Protein 2I5E (pdb70)

Organism: Methanosarcina mazei (strain ATCC BAA-159 / DSM 3647 / Goe1 / Go1 / JCM 11833 / OCM 88) (NCBI:txid192952)

Structure (mmCIF, N/CA/C/O backbone):
data_2I5E
#
_entry.id   2I5E
#
_cell.length_a   43.797
_cell.length_b   100.482
_cell.length_c   54.877
_cell.angle_alpha   90.00
_cell.angle_beta   106.15
_cell.angle_gamma   90.00
#
_symmetry.space_group_name_H-M   'P 1 21 1'
#
loop_
_entity.id
_entity.type
_entity.pdbx_description
1 polymer 'Hypothetical protein MM_2497'
2 non-polymer 2-AMINO-2-HYDROXYMETHYL-PROPANE-1,3-DIOL
3 non-polymer DI(HYDROXYETHYL)ETHER
4 water water
#
loop_
_atom_site.group_PDB
_atom_site.id
_atom_site.type_symbol
_atom_site.label_atom_id
_atom_site.label_alt_id
_atom_site.label_comp_id
_atom_site.label_asym_id
_atom_site.label_entity_id
_atom_site.label_seq_id
_atom_site.pdbx_PDB_ins_code
_atom_site.Cartn_x
_atom_site.Cartn_y
_atom_site.Cartn_z
_atom_site.occupancy
_atom_site.B_iso_or_equiv
_atom_site.auth_seq_id
_atom_site.auth_comp_id
_atom_site.auth_asym_id
_atom_site.auth_atom_id
_atom_site.pdbx_PDB_model_num
ATOM 1 N N . ASN A 1 2 ? 22.867 12.047 -16.479 1.00 71.95 -1 ASN A N 1
ATOM 2 C CA . ASN A 1 2 ? 21.708 12.022 -15.541 1.00 71.77 -1 ASN A CA 1
ATOM 3 C C . ASN A 1 2 ? 21.322 10.593 -15.061 1.00 70.17 -1 ASN A C 1
ATOM 4 O O . ASN A 1 2 ? 20.535 10.436 -14.090 1.00 69.90 -1 ASN A O 1
ATOM 9 N N . ALA A 1 3 ? 21.863 9.568 -15.745 1.00 67.50 0 ALA A N 1
ATOM 10 C CA . ALA A 1 3 ? 21.476 8.162 -15.482 1.00 64.77 0 ALA A CA 1
ATOM 11 C C . ALA A 1 3 ? 22.164 7.566 -14.205 1.00 62.35 0 ALA A C 1
ATOM 12 O O . ALA A 1 3 ? 22.962 8.246 -13.532 1.00 61.66 0 ALA A O 1
ATOM 22 N N . ARG A 1 5 ? 21.942 3.639 -11.545 1.00 50.17 2 ARG A N 1
ATOM 23 C CA . ARG A 1 5 ? 21.346 2.375 -11.116 1.00 46.72 2 ARG A CA 1
ATOM 24 C C . ARG A 1 5 ? 21.009 2.345 -9.582 1.00 43.18 2 ARG A C 1
ATOM 25 O O . ARG A 1 5 ? 21.593 3.049 -8.776 1.00 40.40 2 ARG A O 1
ATOM 33 N N . ALA A 1 6 ? 20.015 1.560 -9.223 1.00 40.38 3 ALA A N 1
ATOM 34 C CA . ALA A 1 6 ? 19.696 1.410 -7.823 1.00 37.14 3 ALA A CA 1
ATOM 35 C C . ALA A 1 6 ? 19.602 -0.066 -7.573 1.00 35.31 3 ALA A C 1
ATOM 36 O O . ALA A 1 6 ? 18.949 -0.738 -8.367 1.00 34.08 3 ALA A O 1
ATOM 38 N N . VAL A 1 7 ? 20.189 -0.510 -6.433 1.00 32.10 4 VAL A N 1
ATOM 39 C CA . VAL A 1 7 ? 20.255 -1.898 -5.951 1.00 30.43 4 VAL A CA 1
ATOM 40 C C . VAL A 1 7 ? 19.711 -1.995 -4.502 1.00 30.74 4 VAL A C 1
ATOM 41 O O . VAL A 1 7 ? 19.914 -1.070 -3.653 1.00 29.46 4 VAL A O 1
ATOM 45 N N . ILE A 1 8 ? 18.965 -3.063 -4.262 1.00 29.40 5 ILE A N 1
ATOM 46 C CA . ILE A 1 8 ? 18.351 -3.387 -2.978 1.00 31.41 5 ILE A CA 1
ATOM 47 C C . ILE A 1 8 ? 18.826 -4.783 -2.626 1.00 30.99 5 ILE A C 1
ATOM 48 O O . ILE A 1 8 ? 18.478 -5.702 -3.267 1.00 32.82 5 ILE A O 1
ATOM 53 N N . PRO A 1 9 ? 19.719 -4.906 -1.656 1.00 32.03 6 PRO A N 1
ATOM 54 C CA . PRO A 1 9 ? 20.099 -6.188 -1.013 1.00 32.62 6 PRO A CA 1
ATOM 55 C C . PRO A 1 9 ? 18.885 -6.795 -0.297 1.00 33.30 6 PRO A C 1
ATOM 56 O O . PRO A 1 9 ? 18.217 -6.125 0.509 1.00 35.14 6 PRO A O 1
ATOM 60 N N . TYR A 1 10 ? 18.522 -8.019 -0.614 1.00 33.79 7 TYR A N 1
ATOM 61 C CA . TYR A 1 10 ? 17.286 -8.602 -0.076 1.00 33.27 7 TYR A CA 1
ATOM 62 C C . TYR A 1 10 ? 17.403 -10.136 0.050 1.00 34.84 7 TYR A C 1
ATOM 63 O O . TYR A 1 10 ? 17.860 -10.810 -0.872 1.00 35.70 7 TYR A O 1
ATOM 72 N N . LYS A 1 11 ? 16.959 -10.696 1.168 1.00 35.47 8 LYS A N 1
ATOM 73 C CA . LYS A 1 11 ? 16.804 -12.155 1.310 1.00 37.45 8 LYS A CA 1
ATOM 74 C C . LYS A 1 11 ? 15.549 -12.369 2.126 1.00 36.90 8 LYS A C 1
ATOM 75 O O . LYS A 1 11 ? 15.517 -12.006 3.321 1.00 36.56 8 LYS A O 1
ATOM 81 N N . LYS A 1 12 ? 14.509 -12.924 1.502 1.00 35.76 9 LYS A N 1
ATOM 82 C CA . LYS A 1 12 ? 13.302 -13.187 2.225 1.00 36.51 9 LYS A CA 1
ATOM 83 C C . LYS A 1 12 ? 13.471 -14.226 3.355 1.00 39.29 9 LYS A C 1
ATOM 84 O O . LYS A 1 12 ? 12.876 -14.069 4.420 1.00 38.03 9 LYS A O 1
ATOM 90 N N . ALA A 1 13 ? 14.287 -15.278 3.151 1.00 40.65 10 ALA A N 1
ATOM 91 C CA . ALA A 1 13 ? 14.314 -16.391 4.120 1.00 41.27 10 ALA A CA 1
ATOM 92 C C . ALA A 1 13 ? 14.991 -16.165 5.457 1.00 43.68 10 ALA A C 1
ATOM 93 O O . ALA A 1 13 ? 16.158 -15.792 5.518 1.00 43.54 10 ALA A O 1
ATOM 95 N N . GLY A 1 14 ? 14.265 -16.449 6.544 1.00 45.56 11 GLY A N 1
ATOM 96 C CA . GLY A 1 14 ? 14.733 -16.084 7.886 1.00 47.53 11 GLY A CA 1
ATOM 97 C C . GLY A 1 14 ? 14.966 -14.592 8.128 1.00 48.25 11 GLY A C 1
ATOM 98 O O . GLY A 1 14 ? 15.744 -14.224 9.010 1.00 50.60 11 GLY A O 1
ATOM 99 N N . ALA A 1 15 ? 14.266 -13.721 7.387 1.00 49.82 12 ALA A N 1
ATOM 100 C CA . ALA A 1 15 ? 14.747 -12.344 7.053 1.00 47.74 12 ALA A CA 1
ATOM 101 C C . ALA A 1 15 ? 15.229 -11.411 8.152 1.00 48.36 12 ALA A C 1
ATOM 102 O O . ALA A 1 15 ? 16.251 -10.650 7.908 1.00 50.49 12 ALA A O 1
ATOM 104 N N . LYS A 1 16 ? 14.486 -11.416 9.283 1.00 45.57 13 LYS A N 1
ATOM 105 C CA . LYS A 1 16 ? 14.499 -10.371 10.367 1.00 43.76 13 LYS A CA 1
ATOM 106 C C . LYS A 1 16 ? 14.380 -11.047 11.770 1.00 44.25 13 LYS A C 1
ATOM 107 O O . LYS A 1 16 ? 13.459 -10.836 12.523 1.00 44.71 13 LYS A O 1
ATOM 113 N N . SER A 1 17 ? 15.341 -11.871 12.104 1.00 44.33 14 SER A N 1
ATOM 114 C CA . SER A 1 17 ? 15.331 -12.679 13.303 1.00 43.92 14 SER A CA 1
ATOM 115 C C . SER A 1 17 ? 15.164 -11.855 14.589 1.00 43.40 14 SER A C 1
ATOM 116 O O . SER A 1 17 ? 14.619 -12.391 15.533 1.00 43.18 14 SER A O 1
ATOM 119 N N . ARG A 1 18 ? 15.582 -10.584 14.657 1.00 42.41 15 ARG A N 1
ATOM 120 C CA . ARG A 1 18 ? 15.334 -9.860 15.908 1.00 42.97 15 ARG A CA 1
ATOM 121 C C . ARG A 1 18 ? 13.868 -9.428 16.097 1.00 42.21 15 ARG A C 1
ATOM 122 O O . ARG A 1 18 ? 13.530 -8.852 17.115 1.00 41.93 15 ARG A O 1
ATOM 130 N N . LEU A 1 19 ? 12.998 -9.777 15.167 1.00 41.28 16 LEU A N 1
ATOM 131 C CA . LEU A 1 19 ? 11.576 -9.553 15.291 1.00 42.20 16 LEU A CA 1
ATOM 132 C C . LEU A 1 19 ? 10.848 -10.693 15.958 1.00 43.95 16 LEU A C 1
ATOM 133 O O . LEU A 1 19 ? 9.723 -10.554 16.335 1.00 43.49 16 LEU A O 1
ATOM 138 N N . SER A 1 20 ? 11.504 -11.831 16.035 1.00 42.85 17 SER A N 1
ATOM 139 C CA . SER A 1 20 ? 11.148 -12.985 16.866 1.00 44.10 17 SER A CA 1
ATOM 140 C C . SER A 1 20 ? 11.630 -12.746 18.306 1.00 43.87 17 SER A C 1
ATOM 141 O O . SER A 1 20 ? 12.794 -12.392 18.532 1.00 43.82 17 SER A O 1
ATOM 144 N N . PRO A 1 21 ? 10.748 -12.933 19.289 1.00 43.75 18 PRO A N 1
ATOM 145 C CA . PRO A 1 21 ? 9.456 -13.533 19.216 1.00 44.46 18 PRO A CA 1
ATOM 146 C C . PRO A 1 21 ? 8.214 -12.614 19.146 1.00 43.31 18 PRO A C 1
ATOM 147 O O . PRO A 1 21 ? 7.127 -13.167 19.290 1.00 44.62 18 PRO A O 1
ATOM 151 N N . VAL A 1 22 ? 8.267 -11.320 18.951 1.00 41.48 19 VAL A N 1
ATOM 152 C CA . VAL A 1 22 ? 7.011 -10.690 18.589 1.00 41.58 19 VAL A CA 1
ATOM 153 C C . VAL A 1 22 ? 6.331 -11.021 17.285 1.00 40.92 19 VAL A C 1
ATOM 154 O O . VAL A 1 22 ? 5.150 -10.879 17.169 1.00 42.85 19 VAL A O 1
ATOM 158 N N . LEU A 1 23 ? 7.091 -11.445 16.302 1.00 40.45 20 LEU A N 1
ATOM 159 C CA . LEU A 1 23 ? 6.564 -12.045 15.090 1.00 40.44 20 LEU A CA 1
ATOM 160 C C . LEU A 1 23 ? 7.080 -13.490 14.863 1.00 41.05 20 LEU A C 1
ATOM 161 O O . LEU A 1 23 ? 8.140 -13.860 15.320 1.00 39.01 20 LEU A O 1
ATOM 166 N N . SER A 1 24 ? 6.316 -14.287 14.140 1.00 41.15 21 SER A N 1
ATOM 167 C CA . SER A 1 24 ? 6.773 -15.576 13.670 1.00 43.58 21 SER A CA 1
ATOM 168 C C . SER A 1 24 ? 7.739 -15.549 12.502 1.00 45.03 21 SER A C 1
ATOM 169 O O . SER A 1 24 ? 7.906 -14.558 11.867 1.00 44.57 21 SER A O 1
ATOM 172 N N . LEU A 1 25 ? 8.351 -16.677 12.210 1.00 47.53 22 LEU A N 1
ATOM 173 C CA . LEU A 1 25 ? 8.908 -16.895 10.902 1.00 47.20 22 LEU A CA 1
ATOM 174 C C . LEU A 1 25 ? 7.949 -16.464 9.848 1.00 46.61 22 LEU A C 1
ATOM 175 O O . LEU A 1 25 ? 8.223 -15.567 9.120 1.00 46.36 22 LEU A O 1
ATOM 180 N N . GLN A 1 26 ? 6.829 -17.120 9.726 1.00 44.55 23 GLN A N 1
ATOM 181 C CA . GLN A 1 26 ? 6.008 -16.772 8.594 1.00 45.56 23 GLN A CA 1
ATOM 182 C C . GLN A 1 26 ? 5.723 -15.296 8.552 1.00 44.06 23 GLN A C 1
ATOM 183 O O . GLN A 1 26 ? 5.651 -14.728 7.434 1.00 44.92 23 GLN A O 1
ATOM 189 N N . GLU A 1 27 ? 5.495 -14.670 9.730 1.00 42.32 2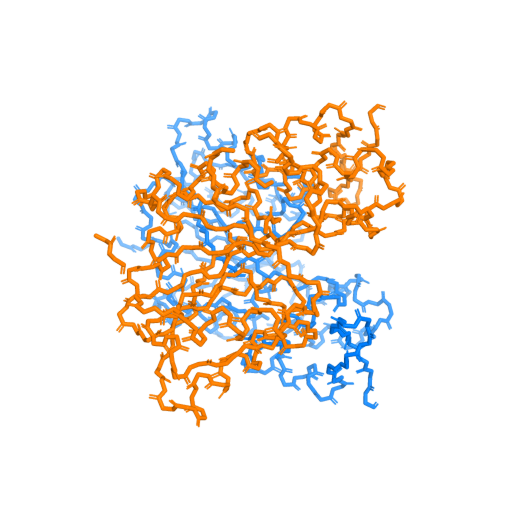4 GLU A N 1
ATOM 190 C CA . GLU A 1 27 ? 5.120 -13.223 9.733 1.00 41.54 24 GLU A CA 1
ATOM 191 C C . GLU A 1 27 ? 6.270 -12.345 9.238 1.00 38.89 24 GLU A C 1
ATOM 192 O O . GLU A 1 27 ? 6.068 -11.480 8.412 1.00 37.43 24 GLU A O 1
ATOM 198 N N . ARG A 1 28 ? 7.468 -12.611 9.777 1.00 37.53 25 ARG A N 1
ATOM 199 C CA . ARG A 1 28 ? 8.675 -11.972 9.339 1.00 36.93 25 ARG A CA 1
ATOM 200 C C . ARG A 1 28 ? 8.821 -11.979 7.839 1.00 37.06 25 ARG A C 1
ATOM 201 O O . ARG A 1 28 ? 9.069 -10.973 7.252 1.00 38.80 25 ARG A O 1
ATOM 209 N N . GLU A 1 29 ? 8.670 -13.134 7.192 1.00 38.31 26 GLU A N 1
ATOM 210 C CA . GLU A 1 29 ? 8.944 -13.220 5.786 1.00 38.36 26 GLU A CA 1
ATOM 211 C C . GLU A 1 29 ? 7.881 -12.423 5.058 1.00 38.17 26 GLU A C 1
ATOM 212 O O . GLU A 1 29 ? 8.173 -11.722 4.100 1.00 37.95 26 GLU A O 1
ATOM 218 N N . GLU A 1 30 ? 6.631 -12.519 5.480 1.00 39.50 27 GLU A N 1
ATOM 219 C CA . GLU A 1 30 ? 5.582 -11.684 4.801 1.00 40.67 27 GLU A CA 1
ATOM 220 C C . GLU A 1 30 ? 5.783 -10.154 4.936 1.00 37.85 27 GLU A C 1
ATOM 221 O O . GLU A 1 30 ? 5.663 -9.430 3.977 1.00 38.54 27 GLU A O 1
ATOM 227 N N . PHE A 1 31 ? 6.060 -9.702 6.154 1.00 36.84 28 PHE A N 1
ATOM 228 C CA . PHE A 1 31 ? 6.342 -8.332 6.455 1.00 36.23 28 PHE A CA 1
ATOM 229 C C . PHE A 1 31 ? 7.438 -7.818 5.504 1.00 36.76 28 PHE A C 1
ATOM 230 O O . PHE A 1 31 ? 7.229 -6.954 4.713 1.00 37.50 28 PHE A O 1
ATOM 238 N N . VAL A 1 32 ? 8.624 -8.403 5.578 1.00 37.51 29 VAL A N 1
ATOM 239 C CA . VAL A 1 32 ? 9.773 -8.057 4.747 1.00 36.02 29 VAL A CA 1
ATOM 240 C C . VAL A 1 32 ? 9.412 -7.905 3.238 1.00 34.46 29 VAL A C 1
ATOM 241 O O . VAL A 1 32 ? 9.759 -6.943 2.557 1.00 32.78 29 VAL A O 1
ATOM 245 N N . GLU A 1 33 ? 8.656 -8.843 2.720 1.00 34.92 30 GLU A N 1
ATOM 246 C CA . GLU A 1 33 ? 8.175 -8.775 1.323 1.00 34.35 30 GLU A CA 1
ATOM 247 C C . GLU A 1 33 ? 7.348 -7.527 1.113 1.00 32.59 30 GLU A C 1
ATOM 248 O O . GLU A 1 33 ? 7.517 -6.803 0.134 1.00 32.04 30 GLU A O 1
ATOM 254 N N . LEU A 1 34 ? 6.435 -7.248 2.042 1.00 33.74 31 LEU A N 1
ATOM 255 C CA . LEU A 1 34 ? 5.650 -5.948 1.919 1.00 34.43 31 LEU A CA 1
ATOM 256 C C . LEU A 1 34 ? 6.584 -4.723 1.956 1.00 33.03 31 LEU A C 1
ATOM 257 O O . LEU A 1 34 ? 6.391 -3.773 1.204 1.00 32.23 31 LEU A O 1
ATOM 270 N N . LEU A 1 36 ? 9.785 -4.595 1.070 1.00 32.40 33 LEU A N 1
ATOM 271 C CA . LEU A 1 36 ? 10.515 -4.551 -0.224 1.00 31.61 33 LEU A CA 1
ATOM 272 C C . LEU A 1 36 ? 9.747 -3.811 -1.286 1.00 31.33 33 LEU A C 1
ATOM 273 O O . LEU A 1 36 ? 10.301 -2.967 -2.043 1.00 30.03 33 LEU A O 1
ATOM 278 N N . ASN A 1 37 ? 8.486 -4.237 -1.435 1.00 33.02 34 ASN A N 1
ATOM 279 C CA . ASN A 1 37 ? 7.607 -3.705 -2.453 1.00 35.75 34 ASN A CA 1
ATOM 280 C C . ASN A 1 37 ? 7.386 -2.220 -2.352 1.00 35.31 34 ASN A C 1
ATOM 281 O O . ASN A 1 37 ? 7.200 -1.566 -3.369 1.00 37.25 34 ASN A O 1
ATOM 286 N N . GLN A 1 38 ? 7.275 -1.720 -1.130 1.00 36.34 35 GLN A N 1
ATOM 287 C CA . GLN A 1 38 ? 7.127 -0.301 -0.877 1.00 36.57 35 GLN A CA 1
ATOM 288 C C . GLN A 1 38 ? 8.412 0.505 -1.244 1.00 36.05 35 GLN A C 1
ATOM 289 O O . GLN A 1 38 ? 8.340 1.597 -1.834 1.00 35.98 35 GLN A O 1
ATOM 295 N N . VAL A 1 39 ? 9.583 -0.030 -0.875 1.00 34.65 36 VAL A N 1
ATOM 296 C CA . VAL A 1 39 ? 10.890 0.548 -1.379 1.00 33.58 36 VAL A CA 1
ATOM 297 C C . VAL A 1 39 ? 11.027 0.599 -2.889 1.00 33.13 36 VAL A C 1
ATOM 298 O O . VAL A 1 39 ? 11.408 1.667 -3.393 1.00 33.86 36 VAL A O 1
ATOM 302 N N . ILE A 1 40 ? 10.712 -0.499 -3.596 1.00 32.35 37 ILE A N 1
ATOM 303 C CA . ILE A 1 40 ? 10.744 -0.487 -5.042 1.00 33.01 37 ILE A CA 1
ATOM 304 C C . ILE A 1 40 ? 9.706 0.529 -5.581 1.00 34.21 37 ILE A C 1
ATOM 305 O O . ILE A 1 40 ? 10.002 1.324 -6.453 1.00 34.39 37 ILE A O 1
ATOM 310 N N . SER A 1 41 ? 8.533 0.572 -5.004 1.00 36.32 38 SER A N 1
ATOM 311 C CA . SER A 1 41 ? 7.608 1.647 -5.417 1.00 39.01 38 SER A CA 1
ATOM 312 C C . SER A 1 41 ? 8.153 3.072 -5.156 1.00 38.79 38 SER A C 1
ATOM 313 O O . SER A 1 41 ? 7.945 4.015 -5.973 1.00 38.52 38 SER A O 1
ATOM 316 N N . SER A 1 42 ? 8.883 3.284 -4.044 1.00 38.02 39 SER A N 1
ATOM 317 C CA . SER A 1 42 ? 9.478 4.634 -3.919 1.00 36.05 39 SER A CA 1
ATOM 318 C C . SER A 1 42 ? 10.546 4.968 -4.930 1.00 36.15 39 SER A C 1
ATOM 319 O O . SER A 1 42 ? 10.666 6.141 -5.361 1.00 36.81 39 SER A O 1
ATOM 322 N N . LEU A 1 43 ? 11.336 3.974 -5.303 1.00 36.09 40 LEU A N 1
ATOM 323 C CA . LEU A 1 43 ? 12.379 4.170 -6.296 1.00 38.10 40 LEU A CA 1
ATOM 324 C C . LEU A 1 43 ? 11.735 4.497 -7.647 1.00 38.98 40 LEU A C 1
ATOM 325 O O . LEU A 1 43 ? 12.239 5.345 -8.385 1.00 38.40 40 LEU A O 1
ATOM 330 N N . LYS A 1 44 ? 10.632 3.809 -7.953 1.00 39.64 41 LYS A N 1
ATOM 331 C CA . LYS A 1 44 ? 10.020 4.018 -9.235 1.00 41.49 41 LYS A CA 1
ATOM 332 C C . LYS A 1 44 ? 9.371 5.413 -9.166 1.00 41.87 41 LYS A C 1
ATOM 333 O O . LYS A 1 44 ? 9.600 6.243 -10.043 1.00 41.88 41 LYS A O 1
ATOM 339 N N . GLY A 1 45 ? 8.739 5.721 -8.033 1.00 42.09 42 GLY A N 1
ATOM 340 C CA . GLY A 1 45 ? 8.076 7.002 -7.814 1.00 42.31 42 GLY A CA 1
ATOM 341 C C . GLY A 1 45 ? 9.037 8.135 -7.978 1.00 43.56 42 GLY A C 1
ATOM 342 O O . GLY A 1 45 ? 8.643 9.251 -8.235 1.00 44.24 42 GLY A O 1
ATOM 343 N N . ALA A 1 46 ? 10.327 7.855 -7.861 1.00 44.07 43 ALA A N 1
ATOM 344 C CA . ALA A 1 46 ? 11.349 8.912 -8.012 1.00 43.66 43 ALA A CA 1
ATOM 345 C C . ALA A 1 46 ? 11.900 8.937 -9.419 1.00 43.98 43 ALA A C 1
ATOM 346 O O . ALA A 1 46 ? 12.846 9.659 -9.673 1.00 43.70 43 ALA A O 1
ATOM 348 N N . GLY A 1 47 ? 11.324 8.109 -10.300 1.00 44.66 44 GLY A N 1
ATOM 349 C CA . GLY A 1 47 ? 11.651 8.084 -11.716 1.00 46.85 44 GLY A CA 1
ATOM 350 C C . GLY A 1 47 ? 12.939 7.327 -12.023 1.00 49.00 44 GLY A C 1
ATOM 351 O O . GLY A 1 47 ? 13.588 7.556 -13.058 1.00 49.08 44 GLY A O 1
ATOM 352 N N . ILE A 1 48 ? 13.359 6.426 -11.139 1.00 48.95 45 ILE A N 1
ATOM 353 C CA . ILE A 1 48 ? 14.560 5.791 -11.489 1.00 49.85 45 ILE A CA 1
ATOM 354 C C . ILE A 1 48 ? 14.213 4.606 -12.374 1.00 50.61 45 ILE A C 1
ATOM 355 O O . ILE A 1 48 ? 13.330 3.779 -12.054 1.00 49.60 45 ILE A O 1
ATOM 360 N N . GLU A 1 49 ? 14.927 4.567 -13.494 1.00 51.11 46 GLU A N 1
ATOM 361 C CA . GLU A 1 49 ? 14.570 3.749 -14.625 1.00 51.78 46 GLU A CA 1
ATOM 362 C C . GLU A 1 49 ? 14.729 2.287 -14.272 1.00 51.62 46 GLU A C 1
ATOM 363 O O . GLU A 1 49 ? 13.746 1.548 -14.348 1.00 53.59 46 GLU A O 1
ATOM 369 N N . GLN A 1 50 ? 15.881 1.814 -13.855 1.00 50.95 47 GLN A N 1
ATOM 370 C CA . GLN A 1 50 ? 15.772 0.459 -13.271 1.00 51.66 47 GLN A CA 1
ATOM 371 C C . GLN A 1 50 ? 16.482 0.138 -11.940 1.00 48.22 47 GLN A C 1
ATOM 372 O O . GLN A 1 50 ? 17.515 0.702 -11.541 1.00 46.15 47 GLN A O 1
ATOM 378 N N . VAL A 1 51 ? 15.828 -0.793 -11.277 1.00 46.11 48 VAL A N 1
ATOM 379 C CA . VAL A 1 51 ? 16.073 -1.154 -9.917 1.00 41.96 48 VAL A CA 1
ATOM 380 C C . VAL A 1 51 ? 16.486 -2.586 -10.013 1.00 40.89 48 VAL A C 1
ATOM 381 O O . VAL A 1 51 ? 15.800 -3.379 -10.631 1.00 40.28 48 VAL A O 1
ATOM 385 N N . ASP A 1 52 ? 17.615 -2.915 -9.406 1.00 38.23 49 ASP A N 1
ATOM 386 C CA . ASP A 1 52 ? 18.023 -4.301 -9.238 1.00 37.73 49 ASP A CA 1
ATOM 387 C C . ASP A 1 52 ? 17.754 -4.793 -7.799 1.00 37.69 49 ASP A C 1
ATOM 388 O O . ASP A 1 52 ? 17.842 -4.015 -6.807 1.00 38.62 49 ASP A O 1
ATOM 393 N N . ILE A 1 53 ? 17.484 -6.072 -7.625 1.00 35.90 50 ILE A N 1
ATOM 394 C CA . ILE A 1 53 ? 17.316 -6.573 -6.279 1.00 35.66 50 ILE A CA 1
ATOM 395 C C . ILE A 1 53 ? 18.417 -7.537 -6.203 1.00 35.73 50 ILE A C 1
ATOM 396 O O . ILE A 1 53 ? 18.509 -8.331 -7.078 1.00 38.03 50 ILE A O 1
ATOM 401 N N . LEU A 1 54 ? 19.298 -7.490 -5.215 1.00 33.82 51 LEU A N 1
ATOM 402 C CA . LEU A 1 54 ? 20.412 -8.428 -5.194 1.00 34.66 51 LEU A CA 1
ATOM 403 C C . LEU A 1 54 ? 20.190 -9.407 -4.032 1.00 35.78 51 LEU A C 1
ATOM 404 O O . LEU A 1 54 ? 20.216 -9.032 -2.839 1.00 36.38 51 LEU A O 1
ATOM 409 N N . SER A 1 55 ? 19.913 -10.647 -4.391 1.00 36.55 52 SER A N 1
ATOM 410 C CA . SER A 1 55 ? 19.369 -11.678 -3.529 1.00 39.10 52 SER A CA 1
ATOM 411 C C . SER A 1 55 ? 20.143 -12.993 -3.782 1.00 42.15 52 SER A C 1
ATOM 412 O O . SER A 1 55 ? 20.573 -13.250 -4.953 1.00 43.46 52 SER A O 1
ATOM 415 N N . PRO A 1 56 ? 20.369 -13.799 -2.729 1.00 42.90 53 PRO A N 1
ATOM 416 C CA . PRO A 1 56 ? 21.165 -15.048 -2.891 1.00 43.96 53 PRO A CA 1
ATOM 417 C C . PRO A 1 56 ? 20.375 -16.224 -3.477 1.00 44.34 53 PRO A C 1
ATOM 418 O O . PRO A 1 56 ? 20.958 -17.264 -3.857 1.00 43.85 53 PRO A O 1
ATOM 422 N N . SER A 1 57 ? 19.054 -16.029 -3.560 1.00 46.22 54 SER A N 1
ATOM 423 C CA . SER A 1 57 ? 18.103 -16.948 -4.199 1.00 45.98 54 SER A CA 1
ATOM 424 C C . SER A 1 57 ? 16.887 -16.239 -4.759 1.00 47.01 54 SER A C 1
ATOM 425 O O . SER A 1 57 ? 16.490 -15.133 -4.298 1.00 47.77 54 SER A O 1
ATOM 428 N N . VAL A 1 58 ? 16.244 -16.904 -5.701 1.00 45.51 55 VAL A N 1
ATOM 429 C CA . VAL A 1 58 ? 14.957 -16.554 -6.237 1.00 45.51 55 VAL A CA 1
ATOM 430 C C . VAL A 1 58 ? 13.768 -16.543 -5.280 1.00 44.85 55 VAL A C 1
ATOM 431 O O . VAL A 1 58 ? 12.729 -15.998 -5.559 1.00 45.46 55 VAL A O 1
ATOM 435 N N . TYR A 1 59 ? 13.928 -17.185 -4.160 1.00 44.75 56 TYR A N 1
ATOM 436 C CA . TYR A 1 59 ? 12.897 -17.335 -3.172 1.00 46.08 56 TYR A CA 1
ATOM 437 C C . TYR A 1 59 ? 12.254 -15.985 -2.825 1.00 46.55 56 TYR A C 1
ATOM 438 O O . TYR A 1 59 ? 12.911 -15.076 -2.273 1.00 44.95 56 TYR A O 1
ATOM 447 N N . GLY A 1 60 ? 10.980 -15.847 -3.173 1.00 47.01 57 GLY A N 1
ATOM 448 C CA . GLY A 1 60 ? 10.198 -14.648 -2.813 1.00 48.04 57 GLY A CA 1
ATOM 449 C C . GLY A 1 60 ? 10.245 -13.666 -3.954 1.00 49.13 57 GLY A C 1
ATOM 450 O O . GLY A 1 60 ? 9.635 -12.603 -3.920 1.00 48.30 57 GLY A O 1
ATOM 451 N N . LEU A 1 61 ? 10.999 -14.042 -4.982 1.00 50.85 58 LEU A N 1
ATOM 452 C CA . LEU A 1 61 ? 11.218 -13.166 -6.121 1.00 52.11 58 LEU A CA 1
ATOM 453 C C . LEU A 1 61 ? 10.807 -13.870 -7.431 1.00 55.14 58 LEU A C 1
ATOM 454 O O . LEU A 1 61 ? 11.047 -13.353 -8.565 1.00 55.42 58 LEU A O 1
ATOM 459 N N . GLU A 1 62 ? 10.171 -15.042 -7.257 1.00 57.97 59 GLU A N 1
ATOM 460 C CA . GLU A 1 62 ? 9.802 -15.949 -8.387 1.00 59.30 59 GLU A CA 1
ATOM 461 C C . GLU A 1 62 ? 8.992 -15.195 -9.454 1.00 59.47 59 GLU A C 1
ATOM 462 O O . GLU A 1 62 ? 9.249 -15.350 -10.643 1.00 59.53 59 GLU A O 1
ATOM 468 N N . GLU A 1 63 ? 8.017 -14.403 -8.998 1.00 60.70 60 GLU A N 1
ATOM 469 C CA . GLU A 1 63 ? 7.274 -13.420 -9.810 1.00 61.70 60 GLU A CA 1
ATOM 470 C C . GLU A 1 63 ? 7.753 -12.068 -9.344 1.00 62.14 60 GLU A C 1
ATOM 471 O O . GLU A 1 63 ? 7.740 -11.781 -8.127 1.00 63.25 60 GLU A O 1
ATOM 485 N N . THR A 1 65 ? 8.446 -8.234 -11.432 1.00 60.01 62 THR A N 1
ATOM 486 C CA . THR A 1 65 ? 8.571 -7.602 -12.725 1.00 58.99 62 THR A CA 1
ATOM 487 C C . THR A 1 65 ? 8.875 -6.150 -12.530 1.00 57.45 62 THR A C 1
ATOM 488 O O . THR A 1 65 ? 9.290 -5.474 -13.476 1.00 57.68 62 THR A O 1
ATOM 492 N N . GLU A 1 66 ? 8.673 -5.682 -11.297 1.00 55.18 63 GLU A N 1
ATOM 493 C CA . GLU A 1 66 ? 8.963 -4.281 -10.931 1.00 54.30 63 GLU A CA 1
ATOM 494 C C . GLU A 1 66 ? 10.481 -3.926 -10.957 1.00 51.72 63 GLU A C 1
ATOM 495 O O . GLU A 1 66 ? 10.882 -2.750 -11.148 1.00 50.54 63 GLU A O 1
ATOM 501 N N . ALA A 1 67 ? 11.294 -4.956 -10.811 1.00 48.63 64 ALA A N 1
ATOM 502 C CA . ALA A 1 67 ? 12.716 -4.767 -10.650 1.00 47.86 64 ALA A CA 1
ATOM 503 C C . ALA A 1 67 ? 13.416 -5.999 -11.207 1.00 46.86 64 ALA A C 1
ATOM 504 O O . ALA A 1 67 ? 12.873 -7.106 -11.195 1.00 46.32 64 ALA A O 1
ATOM 506 N N . ARG A 1 68 ? 14.598 -5.806 -11.759 1.00 46.46 65 ARG A N 1
ATOM 507 C CA . ARG A 1 68 ? 15.402 -6.924 -12.217 1.00 46.92 65 ARG A CA 1
ATOM 508 C C . ARG A 1 68 ? 16.031 -7.757 -11.043 1.00 46.52 65 ARG A C 1
ATOM 509 O O . ARG A 1 68 ? 16.640 -7.211 -10.162 1.00 47.08 65 ARG A O 1
ATOM 517 N N . VAL A 1 69 ? 15.923 -9.067 -11.060 1.00 44.57 66 VAL A N 1
ATOM 518 C CA . VAL A 1 69 ? 16.344 -9.826 -9.950 1.00 45.02 66 VAL A CA 1
ATOM 519 C C . VAL A 1 69 ? 17.722 -10.264 -10.334 1.00 45.81 66 VAL A C 1
ATOM 520 O O . VAL A 1 69 ? 17.922 -10.792 -11.418 1.00 46.13 66 VAL A O 1
ATOM 524 N N . LEU A 1 70 ? 18.686 -10.028 -9.459 1.00 44.68 67 LEU A N 1
ATOM 525 C CA . LEU A 1 70 ? 20.074 -10.344 -9.723 1.00 43.73 67 LEU A CA 1
ATOM 526 C C . LEU A 1 70 ? 20.488 -11.263 -8.600 1.00 43.89 67 LEU A C 1
ATOM 527 O O . LEU A 1 70 ? 20.320 -10.927 -7.430 1.00 43.16 67 LEU A O 1
ATOM 532 N N . LEU A 1 71 ? 21.055 -12.398 -8.925 1.00 43.12 68 LEU A N 1
ATOM 533 C CA . LEU A 1 71 ? 21.356 -13.384 -7.923 1.00 44.37 68 LEU A CA 1
ATOM 534 C C . LEU A 1 71 ? 22.827 -13.473 -7.636 1.00 44.03 68 LEU A C 1
ATOM 535 O O . LEU A 1 71 ? 23.625 -13.543 -8.514 1.00 43.82 68 LEU A O 1
ATOM 540 N N . ASP A 1 72 ? 23.164 -13.475 -6.371 1.00 43.48 69 ASP A N 1
ATOM 541 C CA . ASP A 1 72 ? 24.510 -13.550 -5.978 1.00 43.98 69 ASP A CA 1
ATOM 542 C C . ASP A 1 72 ? 24.505 -14.172 -4.615 1.00 44.71 69 ASP A C 1
ATOM 543 O O . ASP A 1 72 ? 24.095 -13.579 -3.631 1.00 45.20 69 ASP A O 1
ATOM 548 N N . GLU A 1 73 ? 24.956 -15.401 -4.552 1.00 46.40 70 GLU A N 1
ATOM 549 C CA . GLU A 1 73 ? 25.077 -16.094 -3.281 1.00 47.48 70 GLU A CA 1
ATOM 550 C C . GLU A 1 73 ? 26.199 -15.590 -2.351 1.00 46.44 70 GLU A C 1
ATOM 551 O O . GLU A 1 73 ? 26.264 -16.058 -1.254 1.00 45.90 70 GLU A O 1
ATOM 557 N N . LYS A 1 74 ? 27.073 -14.673 -2.751 1.00 47.68 71 LYS A N 1
ATOM 558 C CA . LYS A 1 74 ? 28.142 -14.222 -1.780 1.00 49.36 71 LYS A CA 1
ATOM 559 C C . LYS A 1 74 ? 27.588 -13.318 -0.658 1.00 49.64 71 LYS A C 1
ATOM 560 O O . LYS A 1 74 ? 26.465 -12.804 -0.780 1.00 49.16 71 LYS A O 1
ATOM 566 N N . ASP A 1 75 ? 28.395 -13.126 0.401 1.00 49.79 72 ASP A N 1
ATOM 567 C CA . ASP A 1 75 ? 28.128 -12.258 1.586 1.00 49.67 72 ASP A CA 1
ATOM 568 C C . ASP A 1 75 ? 27.824 -10.858 1.082 1.00 47.37 72 ASP A C 1
ATOM 569 O O . ASP A 1 75 ? 28.360 -10.491 0.069 1.00 48.02 72 ASP A O 1
ATOM 574 N N . LEU A 1 76 ? 27.003 -10.106 1.813 1.00 45.13 73 LEU A N 1
ATOM 575 C CA . LEU A 1 76 ? 26.494 -8.790 1.424 1.00 43.59 73 LEU A CA 1
ATOM 576 C C . LEU A 1 76 ? 27.513 -7.855 0.806 1.00 41.77 73 LEU A C 1
ATOM 577 O O . LEU A 1 76 ? 27.314 -7.282 -0.283 1.00 41.50 73 LEU A O 1
ATOM 582 N N . ASN A 1 77 ? 28.608 -7.659 1.522 1.00 39.29 74 ASN A N 1
ATOM 583 C CA . ASN A 1 77 ? 29.601 -6.743 1.076 1.00 39.92 74 ASN A CA 1
ATOM 584 C C . ASN A 1 77 ? 30.308 -7.246 -0.139 1.00 39.17 74 ASN A C 1
ATOM 585 O O . ASN A 1 77 ? 30.620 -6.493 -0.993 1.00 36.70 74 ASN A O 1
ATOM 590 N N . GLU A 1 78 ? 30.493 -8.538 -0.237 1.00 40.03 75 GLU A N 1
ATOM 591 C CA . GLU A 1 78 ? 31.142 -9.049 -1.440 1.00 42.49 75 GLU A CA 1
ATOM 592 C C . GLU A 1 78 ? 30.278 -8.845 -2.674 1.00 40.87 75 GLU A C 1
ATOM 593 O O . GLU A 1 78 ? 30.753 -8.311 -3.672 1.00 41.45 75 GLU A O 1
ATOM 599 N N . ALA A 1 79 ? 29.015 -9.276 -2.579 1.00 39.03 76 ALA A N 1
ATOM 600 C CA . ALA A 1 79 ? 28.035 -9.023 -3.616 1.00 36.76 76 ALA A CA 1
ATOM 601 C C . ALA A 1 79 ? 27.930 -7.547 -3.991 1.00 36.90 76 ALA A C 1
ATOM 602 O O . ALA A 1 79 ? 28.059 -7.164 -5.195 1.00 37.06 76 ALA A O 1
ATOM 604 N N . LEU A 1 80 ? 27.753 -6.672 -2.992 1.00 36.11 77 LEU A N 1
ATOM 605 C CA . LEU A 1 80 ? 27.620 -5.243 -3.330 1.00 34.52 77 LEU A CA 1
ATOM 606 C C . LEU A 1 80 ? 28.851 -4.686 -3.935 1.00 34.76 77 LEU A C 1
ATOM 607 O O . LEU A 1 80 ? 28.788 -3.758 -4.803 1.00 34.35 77 LEU A O 1
ATOM 612 N N . ASN A 1 81 ? 29.984 -5.189 -3.475 1.00 34.63 78 ASN A N 1
ATOM 613 C CA . ASN A 1 81 ? 31.245 -4.625 -3.960 1.00 36.09 78 ASN A CA 1
ATOM 614 C C . ASN A 1 81 ? 31.558 -5.085 -5.416 1.00 38.28 78 ASN A C 1
ATOM 615 O O . ASN A 1 81 ? 32.031 -4.267 -6.224 1.00 38.36 78 ASN A O 1
ATOM 620 N N . ARG A 1 82 ? 31.186 -6.339 -5.764 1.00 39.11 79 ARG A N 1
ATOM 621 C CA . ARG A 1 82 ? 31.118 -6.784 -7.184 1.00 42.11 79 ARG A CA 1
ATOM 622 C C . ARG A 1 82 ? 30.168 -5.934 -8.100 1.00 42.03 79 ARG A C 1
ATOM 623 O O . ARG A 1 82 ? 30.562 -5.416 -9.127 1.00 41.56 79 ARG A O 1
ATOM 631 N N . TYR A 1 83 ? 28.933 -5.684 -7.644 1.00 42.14 80 TYR A N 1
ATOM 632 C CA . TYR A 1 83 ? 28.002 -4.817 -8.329 1.00 39.51 80 TYR A CA 1
ATOM 633 C C . TYR A 1 83 ? 28.606 -3.413 -8.530 1.00 40.98 80 TYR A C 1
ATOM 634 O O . TYR A 1 83 ? 28.561 -2.839 -9.625 1.00 41.25 80 TYR A O 1
ATOM 643 N N . LEU A 1 84 ? 29.179 -2.841 -7.489 1.00 41.33 81 LEU A N 1
ATOM 644 C CA . LEU A 1 84 ? 29.834 -1.581 -7.636 1.00 43.73 81 LEU A CA 1
ATOM 645 C C . LEU A 1 84 ? 30.925 -1.601 -8.745 1.00 44.25 81 LEU A C 1
ATOM 646 O O . LEU A 1 84 ? 30.938 -0.701 -9.556 1.00 44.18 81 LEU A O 1
ATOM 651 N N . LYS A 1 85 ? 31.807 -2.608 -8.758 1.00 45.67 82 LYS A N 1
ATOM 652 C CA . LYS A 1 85 ? 32.868 -2.772 -9.795 1.00 48.28 82 LYS A CA 1
ATOM 653 C C . LYS A 1 85 ? 32.364 -2.776 -11.262 1.00 49.66 82 LYS A C 1
ATOM 654 O O . LYS A 1 85 ? 33.071 -2.341 -12.168 1.00 49.52 82 LYS A O 1
ATOM 660 N N . GLU A 1 86 ? 31.132 -3.254 -11.473 1.00 50.52 83 GLU A N 1
ATOM 661 C CA . GLU A 1 86 ? 30.618 -3.481 -12.792 1.00 52.30 83 GLU A CA 1
ATOM 662 C C . GLU A 1 86 ? 29.767 -2.301 -13.208 1.00 53.30 83 GLU A C 1
ATOM 663 O O . GLU A 1 86 ? 29.471 -2.142 -14.400 1.00 53.40 83 GLU A O 1
ATOM 669 N N . ALA A 1 87 ? 29.367 -1.458 -12.239 1.00 53.14 84 ALA A N 1
ATOM 670 C CA . ALA A 1 87 ? 28.725 -0.164 -12.588 1.00 53.50 84 ALA A CA 1
ATOM 671 C C . ALA A 1 87 ? 29.740 0.921 -13.027 1.00 53.58 84 ALA A C 1
ATOM 672 O O . ALA A 1 87 ? 30.898 1.015 -12.528 1.00 54.50 84 ALA A O 1
ATOM 674 N N . GLU A 1 88 ? 29.286 1.763 -13.927 1.00 52.81 85 GLU A N 1
ATOM 675 C CA . GLU A 1 88 ? 30.122 2.850 -14.435 1.00 53.44 85 GLU A CA 1
ATOM 676 C C . GLU A 1 88 ? 29.504 4.159 -13.866 1.00 51.31 85 GLU A C 1
ATOM 677 O O . GLU A 1 88 ? 30.204 5.059 -13.360 1.00 51.79 85 GLU A O 1
ATOM 683 N N . GLU A 1 89 ? 28.183 4.187 -13.862 1.00 48.32 86 GLU A N 1
ATOM 684 C CA . GLU A 1 89 ? 27.421 5.362 -13.513 1.00 46.27 86 GLU A CA 1
ATOM 685 C C . GLU A 1 89 ? 27.157 5.434 -11.935 1.00 44.35 86 GLU A C 1
ATOM 686 O O . GLU A 1 89 ? 27.550 4.551 -11.201 1.00 42.88 86 GLU A O 1
ATOM 692 N N . PRO A 1 90 ? 26.532 6.499 -11.436 1.00 43.40 87 PRO A N 1
ATOM 693 C CA . PRO A 1 90 ? 26.168 6.551 -9.986 1.00 40.33 87 PRO A CA 1
ATOM 694 C C . PRO A 1 90 ? 25.266 5.341 -9.535 1.00 39.52 87 PRO A C 1
ATOM 695 O O . PRO A 1 90 ? 24.436 4.841 -10.308 1.00 36.99 87 PRO A O 1
ATOM 699 N N . VAL A 1 91 ? 25.525 4.841 -8.312 1.00 37.62 88 VAL A N 1
ATOM 700 C CA . VAL A 1 91 ? 24.772 3.706 -7.670 1.00 35.30 88 VAL A CA 1
ATOM 701 C C . VAL A 1 91 ? 24.137 4.207 -6.357 1.00 34.05 88 VAL A C 1
ATOM 702 O O . VAL A 1 91 ? 24.834 4.704 -5.493 1.00 33.44 88 VAL A O 1
ATOM 706 N N . LEU A 1 92 ? 22.815 4.082 -6.219 1.00 33.47 89 LEU A N 1
ATOM 707 C CA . LEU A 1 92 ? 22.095 4.195 -4.947 1.00 31.31 89 LEU A CA 1
ATOM 708 C C . LEU A 1 92 ? 21.881 2.761 -4.480 1.00 29.19 89 LEU A C 1
ATOM 709 O O . LEU A 1 92 ? 21.283 1.944 -5.191 1.00 30.19 89 LEU A O 1
ATOM 714 N N . ILE A 1 93 ? 22.471 2.430 -3.338 1.00 28.39 90 ILE A N 1
ATOM 715 C CA . ILE A 1 93 ? 22.230 1.228 -2.575 1.00 26.33 90 ILE A CA 1
ATOM 716 C C . ILE A 1 93 ? 21.217 1.516 -1.480 1.00 28.07 90 ILE A C 1
ATOM 717 O O . ILE A 1 93 ? 21.440 2.384 -0.660 1.00 27.23 90 ILE A O 1
ATOM 722 N N . VAL A 1 94 ? 20.028 0.894 -1.558 1.00 28.05 91 VAL A N 1
ATOM 723 C CA . VAL A 1 94 ? 19.022 1.188 -0.558 1.00 28.80 91 VAL A CA 1
ATOM 724 C C . VAL A 1 94 ? 18.573 -0.103 0.145 1.00 27.19 91 VAL A C 1
ATOM 725 O O . VAL A 1 94 ? 18.213 -1.033 -0.497 1.00 29.26 91 VAL A O 1
ATOM 737 N N . ALA A 1 96 ? 16.078 -2.756 2.130 1.00 28.21 93 ALA A N 1
ATOM 738 C CA . ALA A 1 96 ? 14.680 -3.140 1.802 1.00 29.63 93 ALA A CA 1
ATOM 739 C C . ALA A 1 96 ? 13.719 -2.895 3.007 1.00 30.94 93 ALA A C 1
ATOM 740 O O . ALA A 1 96 ? 12.590 -3.311 2.937 1.00 28.80 93 ALA A O 1
ATOM 742 N N . ASP A 1 97 ? 14.237 -2.344 4.139 1.00 27.54 94 ASP A N 1
ATOM 743 C CA . ASP A 1 97 ? 13.513 -2.218 5.359 1.00 27.71 94 ASP A CA 1
ATOM 744 C C . ASP A 1 97 ? 13.209 -0.791 5.778 1.00 28.09 94 ASP A C 1
ATOM 745 O O . ASP A 1 97 ? 13.238 -0.444 6.984 1.00 26.30 94 ASP A O 1
ATOM 750 N N . LEU A 1 98 ? 12.937 0.047 4.761 1.00 25.92 95 LEU A N 1
ATOM 751 C CA . LEU A 1 98 ? 12.757 1.452 4.946 1.00 28.91 95 LEU A CA 1
ATOM 752 C C . LEU A 1 98 ? 11.317 1.833 4.481 1.00 28.82 95 LEU A C 1
ATOM 753 O O . LEU A 1 98 ? 11.175 2.472 3.487 1.00 26.08 95 LEU A O 1
ATOM 758 N N . PRO A 1 99 ? 10.283 1.435 5.226 1.00 31.27 96 PRO A N 1
ATOM 759 C CA . PRO A 1 99 ? 8.933 1.737 4.800 1.00 32.96 96 PRO A CA 1
ATOM 760 C C . PRO A 1 99 ? 8.478 3.226 4.929 1.00 34.75 96 PRO A C 1
ATOM 761 O O . PRO A 1 99 ? 7.379 3.563 4.472 1.00 36.97 96 PRO A O 1
ATOM 765 N N . LEU A 1 100 ? 9.326 4.103 5.476 1.00 34.43 97 LEU A N 1
ATOM 766 C CA . LEU A 1 100 ? 9.030 5.547 5.659 1.00 32.91 97 LEU A CA 1
ATOM 767 C C . LEU A 1 100 ? 9.727 6.394 4.594 1.00 33.36 97 LEU A C 1
ATOM 768 O O . LEU A 1 100 ? 9.614 7.606 4.562 1.00 33.90 97 LEU A O 1
ATOM 773 N N . LEU A 1 101 ? 10.447 5.721 3.725 1.00 31.49 98 LEU A N 1
ATOM 774 C CA . LEU A 1 101 ? 11.225 6.347 2.709 1.00 33.28 98 LEU A CA 1
ATOM 775 C C . LEU A 1 101 ? 10.305 6.640 1.560 1.00 34.58 98 LEU A C 1
ATOM 776 O O . LEU A 1 101 ? 9.485 5.771 1.167 1.00 35.97 98 LEU A O 1
ATOM 781 N N . SER A 1 102 ? 10.417 7.869 1.064 1.00 36.15 99 SER A N 1
ATOM 782 C CA . SER A 1 102 ? 9.430 8.538 0.187 1.00 34.43 99 SER A CA 1
ATOM 783 C C . SER A 1 102 ? 10.175 8.769 -1.108 1.00 34.28 99 SER A C 1
ATOM 784 O O . SER A 1 102 ? 11.404 8.691 -1.167 1.00 34.93 99 SER A O 1
ATOM 787 N N . PRO A 1 103 ? 9.442 8.956 -2.209 1.00 35.58 100 PRO A N 1
ATOM 788 C CA . PRO A 1 103 ? 10.164 9.346 -3.400 1.00 34.22 100 PRO A CA 1
ATOM 789 C C . PRO A 1 103 ? 10.892 10.663 -3.239 1.00 34.28 100 PRO A C 1
ATOM 790 O O . PRO A 1 103 ? 11.907 10.843 -3.847 1.00 34.01 100 PRO A O 1
ATOM 794 N N . GLU A 1 104 ? 10.362 11.586 -2.443 1.00 36.31 101 GLU A N 1
ATOM 795 C CA . GLU A 1 104 ? 11.000 12.873 -2.196 1.00 37.44 101 GLU A CA 1
ATOM 796 C C . GLU A 1 104 ? 12.318 12.654 -1.519 1.00 36.47 101 GLU A C 1
ATOM 797 O O . GLU A 1 104 ? 13.289 13.352 -1.840 1.00 37.02 101 GLU A O 1
ATOM 803 N N . HIS A 1 105 ? 12.398 11.681 -0.560 1.00 35.82 102 HIS A N 1
ATOM 804 C CA . HIS A 1 105 ? 13.750 11.409 0.077 1.00 31.27 102 HIS A CA 1
ATOM 805 C C . HIS A 1 105 ? 14.637 10.893 -1.023 1.00 32.34 102 HIS A C 1
ATOM 806 O O . HIS A 1 105 ? 15.732 11.342 -1.147 1.00 32.35 102 HIS A O 1
ATOM 813 N N . ILE A 1 106 ? 14.194 9.916 -1.835 1.00 33.54 103 ILE A N 1
ATOM 814 C CA . ILE A 1 106 ? 15.141 9.388 -2.826 1.00 34.05 103 ILE A CA 1
ATOM 815 C C . ILE A 1 106 ? 15.613 10.491 -3.902 1.00 35.83 103 ILE A C 1
ATOM 816 O O . ILE A 1 106 ? 16.808 10.593 -4.284 1.00 33.62 103 ILE A O 1
ATOM 821 N N . LYS A 1 107 ? 14.668 11.354 -4.309 1.00 35.65 104 LYS A N 1
ATOM 822 C CA . LYS A 1 107 ? 15.016 12.501 -5.209 1.00 38.88 104 LYS A CA 1
ATOM 823 C C . LYS A 1 107 ? 16.108 13.301 -4.563 1.00 36.86 104 LYS A C 1
ATOM 824 O O . LYS A 1 107 ? 17.107 13.526 -5.212 1.00 37.52 104 LYS A O 1
ATOM 830 N N . GLU A 1 108 ? 15.961 13.672 -3.277 1.00 36.98 105 GLU A N 1
ATOM 831 C CA . GLU A 1 108 ? 17.001 14.505 -2.613 1.00 38.92 105 GLU A CA 1
ATOM 832 C C . GLU A 1 108 ? 18.295 13.803 -2.391 1.00 38.20 105 GLU A C 1
ATOM 833 O O . GLU A 1 108 ? 19.371 14.390 -2.573 1.00 39.29 105 GLU A O 1
ATOM 839 N N . ILE A 1 109 ? 18.235 12.538 -1.979 1.00 37.01 106 ILE A N 1
ATOM 840 C CA . ILE A 1 109 ? 19.497 11.798 -1.807 1.00 34.74 106 ILE A CA 1
ATOM 841 C C . ILE A 1 109 ? 20.340 11.730 -3.088 1.00 35.88 106 ILE A C 1
ATOM 842 O O . ILE A 1 109 ? 21.573 12.012 -3.095 1.00 36.71 106 ILE A O 1
ATOM 847 N N . SER A 1 110 ? 19.717 11.358 -4.185 1.00 35.90 107 SER A N 1
ATOM 848 C CA . SER A 1 110 ? 20.484 11.192 -5.396 1.00 39.01 107 SER A CA 1
ATOM 849 C C . SER A 1 110 ? 20.799 12.540 -6.107 1.00 39.61 107 SER A C 1
ATOM 850 O O . SER A 1 110 ? 21.431 12.513 -7.111 1.00 39.81 107 SER A O 1
ATOM 853 N N . SER A 1 111 ? 20.363 13.687 -5.564 1.00 40.58 108 SER A N 1
ATOM 854 C CA . SER A 1 111 ? 20.650 15.055 -6.084 1.00 41.64 108 SER A CA 1
ATOM 855 C C . SER A 1 111 ? 21.725 15.692 -5.256 1.00 42.22 108 SER A C 1
ATOM 856 O O . SER A 1 111 ? 21.973 16.884 -5.380 1.00 42.91 108 SER A O 1
ATOM 859 N N . THR A 1 112 ? 22.409 14.901 -4.431 1.00 42.21 109 THR A N 1
ATOM 860 C CA . THR A 1 112 ? 23.398 15.496 -3.575 1.00 41.74 109 THR A CA 1
ATOM 861 C C . THR A 1 112 ? 24.407 16.224 -4.421 1.00 44.12 109 THR A C 1
ATOM 862 O O . THR A 1 112 ? 24.615 15.895 -5.599 1.00 43.26 109 THR A O 1
ATOM 866 N N . GLU A 1 113 ? 25.052 17.211 -3.823 1.00 44.56 110 GLU A N 1
ATOM 867 C CA . GLU A 1 113 ? 25.995 17.968 -4.564 1.00 46.61 110 GLU A CA 1
ATOM 868 C C . GLU A 1 113 ? 27.354 17.402 -4.218 1.00 44.74 110 GLU A C 1
ATOM 869 O O . GLU A 1 113 ? 28.305 17.687 -4.947 1.00 43.45 110 GLU A O 1
ATOM 875 N N . LYS A 1 114 ? 27.409 16.532 -3.186 1.00 42.67 111 LYS A N 1
ATOM 876 C CA . LYS A 1 114 ? 28.675 15.825 -2.832 1.00 42.26 111 LYS A CA 1
ATOM 877 C C . LYS A 1 114 ? 28.926 14.556 -3.663 1.00 40.70 111 LYS A C 1
ATOM 878 O O . LYS A 1 114 ? 28.036 14.082 -4.362 1.00 40.62 111 LYS A O 1
ATOM 884 N N . ASP A 1 115 ? 30.121 13.997 -3.507 1.00 39.61 112 ASP A N 1
ATOM 885 C CA . ASP A 1 115 ? 30.514 12.752 -4.112 1.00 38.72 112 ASP A CA 1
ATOM 886 C C . ASP A 1 115 ? 29.757 11.540 -3.602 1.00 38.81 112 ASP A C 1
ATOM 887 O O . ASP A 1 115 ? 29.500 10.587 -4.389 1.00 38.72 112 ASP A O 1
ATOM 892 N N . VAL A 1 116 ? 29.477 11.513 -2.286 1.00 37.38 113 VAL A N 1
ATOM 893 C CA . VAL A 1 116 ? 28.606 10.447 -1.706 1.00 36.30 113 VAL A CA 1
ATOM 894 C C . VAL A 1 116 ? 27.521 10.999 -0.841 1.00 37.01 113 VAL A C 1
ATOM 895 O O . VAL A 1 116 ? 27.670 12.085 -0.262 1.00 35.31 113 VAL A O 1
ATOM 899 N N . CYS A 1 117 ? 26.327 10.405 -0.892 1.00 35.80 114 CYS A N 1
ATOM 900 C CA . CYS A 1 117 ? 25.358 10.801 0.135 1.00 33.80 114 CYS A CA 1
ATOM 901 C C . CYS A 1 117 ? 25.048 9.605 0.976 1.00 34.66 114 CYS A C 1
ATOM 902 O O . CYS A 1 117 ? 24.818 8.478 0.484 1.00 30.60 114 CYS A O 1
ATOM 905 N N . ILE A 1 118 ? 25.085 9.852 2.282 1.00 33.23 115 ILE A N 1
ATOM 906 C CA . ILE A 1 118 ? 24.789 8.823 3.200 1.00 33.19 115 ILE A CA 1
ATOM 907 C C . ILE A 1 118 ? 23.709 9.118 4.253 1.00 30.49 115 ILE A C 1
ATOM 908 O O . ILE A 1 118 ? 23.711 10.206 4.907 1.00 31.48 115 ILE A O 1
ATOM 913 N N . VAL A 1 119 ? 22.766 8.178 4.318 1.00 29.49 116 VAL A N 1
ATOM 914 C CA . VAL A 1 119 ? 21.673 8.089 5.278 1.00 28.60 116 VAL A CA 1
ATOM 915 C C . VAL A 1 119 ? 21.925 7.085 6.437 1.00 28.13 116 VAL A C 1
ATOM 916 O O . VAL A 1 119 ? 22.019 5.847 6.201 1.00 27.84 116 VAL A O 1
ATOM 920 N N . PRO A 1 120 ? 22.042 7.612 7.683 1.00 28.68 117 PRO A N 1
ATOM 921 C CA . PRO A 1 120 ? 22.302 6.769 8.843 1.00 28.69 117 PRO A CA 1
ATOM 922 C C . PRO A 1 120 ? 21.073 5.976 9.134 1.00 28.86 117 PRO A C 1
ATOM 923 O O . PRO A 1 120 ? 19.951 6.449 8.839 1.00 28.64 117 PRO A O 1
ATOM 927 N N . GLY A 1 121 ? 21.250 4.766 9.675 1.00 26.67 118 GLY A N 1
ATOM 928 C CA . GLY A 1 121 ? 20.144 4.142 10.313 1.00 26.97 118 GLY A CA 1
ATOM 929 C C . GLY A 1 121 ? 20.439 4.091 11.798 1.00 28.83 118 GLY A C 1
ATOM 930 O O . GLY A 1 121 ? 21.421 4.702 12.283 1.00 26.00 118 GLY A O 1
ATOM 931 N N . LYS A 1 122 ? 19.574 3.438 12.581 1.00 30.22 119 LYS A N 1
ATOM 932 C CA . LYS A 1 122 ? 20.001 3.405 14.034 1.00 31.25 119 LYS A CA 1
ATOM 933 C C . LYS A 1 122 ? 21.224 2.491 14.351 1.00 30.99 119 LYS A C 1
ATOM 934 O O . LYS A 1 122 ? 21.598 1.628 13.546 1.00 30.95 119 LYS A O 1
ATOM 940 N N . GLY A 1 123 ? 21.779 2.688 15.550 1.00 30.49 120 GLY A N 1
ATOM 941 C CA . GLY A 1 123 ? 23.031 2.108 16.037 1.00 28.93 120 GLY A CA 1
ATOM 942 C C . GLY A 1 123 ? 24.162 2.209 15.060 1.00 30.27 120 GLY A C 1
ATOM 943 O O . GLY A 1 123 ? 24.908 1.250 14.928 1.00 32.53 120 GLY A O 1
ATOM 944 N N . GLY A 1 124 ? 24.342 3.345 14.375 1.00 30.21 121 GLY A N 1
ATOM 945 C CA . GLY A 1 124 ? 25.469 3.471 13.374 1.00 28.21 121 GLY A CA 1
ATOM 946 C C . GLY A 1 124 ? 25.411 2.635 12.077 1.00 29.18 121 GLY A C 1
ATOM 947 O O . GLY A 1 124 ? 26.401 2.527 11.397 1.00 28.26 121 GLY A O 1
ATOM 948 N N . GLY A 1 125 ? 24.245 2.064 11.715 1.00 27.06 122 GLY A N 1
ATOM 949 C CA . GLY A 1 125 ? 24.082 1.383 10.407 1.00 27.91 122 GLY A CA 1
ATOM 950 C C . GLY A 1 125 ? 24.013 2.389 9.262 1.00 28.19 122 GLY A C 1
ATOM 951 O O . GLY A 1 125 ? 24.081 3.575 9.534 1.00 26.89 122 GLY A O 1
ATOM 952 N N . THR A 1 126 ? 23.796 1.910 8.012 1.00 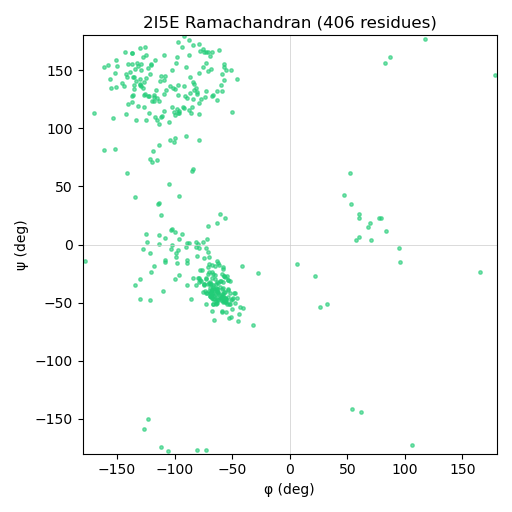28.58 123 THR A N 1
ATOM 953 C CA . THR A 1 126 ? 23.755 2.758 6.787 1.00 28.00 123 THR A CA 1
ATOM 954 C C . THR A 1 126 ? 22.513 2.297 6.094 1.00 28.00 123 THR A C 1
ATOM 955 O O . THR A 1 126 ? 22.371 1.115 5.818 1.00 29.17 123 THR A O 1
ATOM 959 N N . ASN A 1 127 ? 21.571 3.195 5.900 1.00 28.04 124 ASN A N 1
ATOM 960 C CA . ASN A 1 127 ? 20.270 2.816 5.340 1.00 28.27 124 ASN A CA 1
ATOM 961 C C . ASN A 1 127 ? 20.195 3.047 3.826 1.00 28.06 124 ASN A C 1
ATOM 962 O O . ASN A 1 127 ? 19.464 2.350 3.140 1.00 27.62 124 ASN A O 1
ATOM 967 N N . ALA A 1 128 ? 20.991 4.002 3.306 1.00 27.21 125 ALA A N 1
ATOM 968 C CA . ALA A 1 128 ? 20.975 4.335 1.896 1.00 26.33 125 ALA A CA 1
ATOM 969 C C . ALA A 1 128 ? 22.348 4.951 1.654 1.00 28.70 125 ALA A C 1
ATOM 970 O O . ALA A 1 128 ? 22.895 5.626 2.507 1.00 26.99 125 ALA A O 1
ATOM 972 N N . LEU A 1 129 ? 22.915 4.642 0.486 1.00 29.44 126 LEU A N 1
ATOM 973 C CA . LEU A 1 129 ? 24.215 5.122 0.107 1.00 30.40 126 LEU A CA 1
ATOM 974 C C . LEU A 1 129 ? 24.131 5.477 -1.392 1.00 30.51 126 LEU A C 1
ATOM 975 O O . LEU A 1 129 ? 23.786 4.608 -2.211 1.00 28.94 126 LEU A O 1
ATOM 980 N N . PHE A 1 130 ? 24.407 6.740 -1.714 1.00 29.13 127 PHE A N 1
ATOM 981 C CA . PHE A 1 130 ? 24.541 7.245 -3.069 1.00 30.45 127 PHE A CA 1
ATOM 982 C C . PHE A 1 130 ? 26.018 7.584 -3.347 1.00 32.24 127 PHE A C 1
ATOM 983 O O . PHE A 1 130 ? 26.604 8.450 -2.713 1.00 31.65 127 PHE A O 1
ATOM 991 N N . ILE A 1 131 ? 26.591 6.835 -4.288 1.00 32.24 128 ILE A N 1
ATOM 992 C CA . ILE A 1 131 ? 27.948 6.900 -4.664 1.00 33.43 128 ILE A CA 1
ATOM 993 C C . ILE A 1 131 ? 28.052 7.354 -6.143 1.00 35.55 128 ILE A C 1
ATOM 994 O O . ILE A 1 131 ? 27.714 6.592 -7.011 1.00 37.08 128 ILE A O 1
ATOM 999 N N . LYS A 1 132 ? 28.522 8.575 -6.408 1.00 37.51 129 LYS A N 1
ATOM 1000 C CA . LYS A 1 132 ? 28.675 9.100 -7.780 1.00 37.95 129 LYS A CA 1
ATOM 1001 C C . LYS A 1 132 ? 29.815 8.402 -8.504 1.00 38.89 129 LYS A C 1
ATOM 1002 O O . LYS A 1 132 ? 29.731 8.202 -9.685 1.00 41.16 129 LYS A O 1
ATOM 1008 N N . ASN A 1 133 ? 30.881 8.022 -7.819 1.00 38.84 130 ASN A N 1
ATOM 1009 C CA . ASN A 1 133 ? 32.013 7.384 -8.486 1.00 38.31 130 ASN A CA 1
ATOM 1010 C C . ASN A 1 133 ? 32.318 6.013 -8.021 1.00 38.29 130 ASN A C 1
ATOM 1011 O O . ASN A 1 133 ? 33.274 5.832 -7.290 1.00 39.57 130 ASN A O 1
ATOM 1016 N N . PRO A 1 134 ? 31.608 5.012 -8.481 1.00 38.58 131 PRO A N 1
ATOM 1017 C CA . PRO A 1 134 ? 31.732 3.679 -7.906 1.00 40.13 131 PRO A CA 1
ATOM 1018 C C . PRO A 1 134 ? 33.129 3.091 -7.951 1.00 42.43 131 PRO A C 1
ATOM 1019 O O . PRO A 1 134 ? 33.466 2.198 -7.223 1.00 41.31 131 PRO A O 1
ATOM 1023 N N . SER A 1 135 ? 33.948 3.638 -8.821 1.00 43.99 132 SER A N 1
ATOM 1024 C CA . SER A 1 135 ? 35.261 3.057 -9.164 1.00 47.17 132 SER A CA 1
ATOM 1025 C C . SER A 1 135 ? 36.189 3.374 -8.029 1.00 48.11 132 SER A C 1
ATOM 1026 O O . SER A 1 135 ? 37.156 2.660 -7.839 1.00 50.56 132 SER A O 1
ATOM 1029 N N . LYS A 1 136 ? 35.827 4.419 -7.258 1.00 48.12 133 LYS A N 1
ATOM 1030 C CA . LYS A 1 136 ? 36.615 4.989 -6.151 1.00 48.71 133 LYS A CA 1
ATOM 1031 C C . LYS A 1 136 ? 36.033 4.687 -4.754 1.00 47.55 133 LYS A C 1
ATOM 1032 O O . LYS A 1 136 ? 36.543 5.195 -3.766 1.00 49.90 133 LYS A O 1
ATOM 1038 N N . TYR A 1 137 ? 34.986 3.868 -4.682 1.00 45.92 134 TYR A N 1
ATOM 1039 C CA . TYR A 1 137 ? 34.280 3.568 -3.437 1.00 42.91 134 TYR A CA 1
ATOM 1040 C C . TYR A 1 137 ? 34.196 2.108 -3.143 1.00 42.79 134 TYR A C 1
ATOM 1041 O O . TYR A 1 137 ? 34.043 1.309 -4.060 1.00 43.09 134 TYR A O 1
ATOM 1050 N N . ARG A 1 138 ? 34.298 1.734 -1.861 1.00 41.81 135 ARG A N 1
ATOM 1051 C CA . ARG A 1 138 ? 34.155 0.354 -1.410 1.00 41.29 135 ARG A CA 1
ATOM 1052 C C . ARG A 1 138 ? 33.123 0.339 -0.238 1.00 37.66 135 ARG A C 1
ATOM 1053 O O . ARG A 1 138 ? 33.131 1.219 0.561 1.00 39.41 135 ARG A O 1
ATOM 1061 N N . VAL A 1 139 ? 32.176 -0.582 -0.172 1.00 34.10 136 VAL A N 1
ATOM 1062 C CA . VAL A 1 139 ? 31.237 -0.604 0.929 1.00 32.27 136 VAL A CA 1
ATOM 1063 C C . VAL A 1 139 ? 31.639 -1.619 2.003 1.00 33.39 136 VAL A C 1
ATOM 1064 O O . VAL A 1 139 ? 32.242 -2.669 1.676 1.00 36.83 136 VAL A O 1
ATOM 1068 N N . LYS A 1 140 ? 31.155 -1.388 3.235 1.00 33.71 137 LYS A N 1
ATOM 1069 C CA . LYS A 1 140 ? 31.323 -2.288 4.348 1.00 35.64 137 LYS A CA 1
ATOM 1070 C C . LYS A 1 140 ? 30.158 -2.105 5.300 1.00 36.08 137 LYS A C 1
ATOM 1071 O O . LYS A 1 140 ? 30.276 -1.361 6.302 1.00 35.89 137 LYS A O 1
ATOM 1077 N N . TYR A 1 141 ? 29.037 -2.771 4.978 1.00 36.06 138 TYR A N 1
ATOM 1078 C CA . TYR A 1 141 ? 27.833 -2.761 5.814 1.00 36.05 138 TYR A CA 1
ATOM 1079 C C . TYR A 1 141 ? 28.111 -3.721 6.952 1.00 37.01 138 TYR A C 1
ATOM 1080 O O . TYR A 1 141 ? 29.048 -4.502 6.870 1.00 37.54 138 TYR A O 1
ATOM 1089 N N . TYR A 1 142 ? 27.266 -3.652 7.975 1.00 37.82 139 TYR A N 1
ATOM 1090 C CA . TYR A 1 142 ? 27.429 -4.346 9.309 1.00 38.18 139 TYR A CA 1
ATOM 1091 C C . TYR A 1 142 ? 28.325 -3.572 10.233 1.00 36.40 139 TYR A C 1
ATOM 1092 O O . TYR A 1 142 ? 29.212 -2.812 9.769 1.00 37.37 139 TYR A O 1
ATOM 1101 N N . GLY A 1 143 ? 28.142 -3.803 11.539 1.00 34.62 140 GLY A N 1
ATOM 1102 C CA . GLY A 1 143 ? 28.959 -3.113 12.525 1.00 32.68 140 GLY A CA 1
ATOM 1103 C C . GLY A 1 143 ? 28.723 -1.665 12.408 1.00 31.55 140 GLY A C 1
ATOM 1104 O O . GLY A 1 143 ? 27.615 -1.167 12.158 1.00 30.69 140 GLY A O 1
ATOM 1105 N N . SER A 1 144 ? 29.783 -0.943 12.619 1.00 31.77 141 SER A N 1
ATOM 1106 C CA . SER A 1 144 ? 29.694 0.449 12.602 1.00 30.68 141 SER A CA 1
ATOM 1107 C C . SER A 1 144 ? 29.779 1.082 11.200 1.00 31.43 141 SER A C 1
ATOM 1108 O O . SER A 1 144 ? 30.621 1.879 10.954 1.00 28.82 141 SER A O 1
ATOM 1111 N N . SER A 1 145 ? 28.805 0.821 10.325 1.00 31.30 142 SER A N 1
ATOM 1112 C CA . SER A 1 145 ? 29.024 1.039 8.879 1.00 31.07 142 SER A CA 1
ATOM 1113 C C . SER A 1 145 ? 28.880 2.487 8.512 1.00 31.30 142 SER A C 1
ATOM 1114 O O . SER A 1 145 ? 29.443 2.917 7.536 1.00 30.95 142 SER A O 1
ATOM 1117 N N . PHE A 1 146 ? 28.058 3.225 9.254 1.00 31.03 143 PHE A N 1
ATOM 1118 C CA . PHE A 1 146 ? 27.874 4.650 8.936 1.00 31.15 143 PHE A CA 1
ATOM 1119 C C . PHE A 1 146 ? 29.240 5.366 9.019 1.00 33.26 143 PHE A C 1
ATOM 1120 O O . PHE A 1 146 ? 29.636 6.011 8.073 1.00 35.42 143 PHE A O 1
ATOM 1128 N N . LEU A 1 147 ? 29.908 5.300 10.187 1.00 33.87 144 LEU A N 1
ATOM 1129 C CA . LEU A 1 147 ? 31.251 5.917 10.403 1.00 32.67 144 LEU A CA 1
ATOM 1130 C C . LEU A 1 147 ? 32.256 5.351 9.385 1.00 32.29 144 LEU A C 1
ATOM 1131 O O . LEU A 1 147 ? 32.960 6.090 8.779 1.00 33.32 144 LEU A O 1
ATOM 1136 N N . THR A 1 148 ? 32.238 4.053 9.129 1.00 34.91 145 THR A N 1
ATOM 1137 C CA . THR A 1 148 ? 33.122 3.460 8.155 1.00 34.71 145 THR A CA 1
ATOM 1138 C C . THR A 1 148 ? 32.997 4.002 6.725 1.00 37.33 145 THR A C 1
ATOM 1139 O O . THR A 1 148 ? 34.036 4.208 6.045 1.00 39.45 145 THR A O 1
ATOM 1143 N N . HIS A 1 149 ? 31.754 4.208 6.241 1.00 35.75 146 HIS A N 1
ATOM 1144 C CA . HIS A 1 149 ? 31.475 4.790 4.908 1.00 33.02 146 HIS A CA 1
ATOM 1145 C C . HIS A 1 149 ? 31.816 6.261 4.741 1.00 33.79 146 HIS A C 1
ATOM 1146 O O . HIS A 1 149 ? 32.185 6.766 3.613 1.00 31.75 146 HIS A O 1
ATOM 1153 N N . CYS A 1 150 ? 31.676 7.013 5.826 1.00 34.21 147 CYS A N 1
ATOM 1154 C CA . CYS A 1 150 ? 32.149 8.383 5.758 1.00 34.87 147 CYS A CA 1
ATOM 1155 C C . CYS A 1 150 ? 33.692 8.350 5.645 1.00 36.98 147 CYS A C 1
ATOM 1156 O O . CYS A 1 150 ? 34.286 9.195 4.957 1.00 37.92 147 CYS A O 1
ATOM 1159 N N . SER A 1 151 ? 34.334 7.447 6.356 1.00 39.44 148 SER A N 1
ATOM 1160 C CA . SER A 1 151 ? 35.812 7.484 6.390 1.00 43.88 148 SER A CA 1
ATOM 1161 C C . SER A 1 151 ? 36.434 6.750 5.175 1.00 43.95 148 SER A C 1
ATOM 1162 O O . SER A 1 151 ? 37.538 7.110 4.726 1.00 44.64 148 SER A O 1
ATOM 1165 N N . ILE A 1 152 ? 35.716 5.751 4.644 1.00 44.58 149 ILE A N 1
ATOM 1166 C CA . ILE A 1 152 ? 35.986 5.240 3.266 1.00 44.14 149 ILE A CA 1
ATOM 1167 C C . ILE A 1 152 ? 35.897 6.409 2.268 1.00 45.12 149 ILE A C 1
ATOM 1168 O O . ILE A 1 152 ? 36.735 6.524 1.413 1.00 45.24 149 ILE A O 1
ATOM 1173 N N . ALA A 1 153 ? 34.931 7.316 2.410 1.00 45.65 150 ALA A N 1
ATOM 1174 C CA . ALA A 1 153 ? 34.830 8.395 1.488 1.00 46.97 150 ALA A CA 1
ATOM 1175 C C . ALA A 1 153 ? 36.014 9.357 1.621 1.00 49.46 150 ALA A C 1
ATOM 1176 O O . ALA A 1 153 ? 36.511 9.892 0.622 1.00 50.31 150 ALA A O 1
ATOM 1178 N N . THR A 1 154 ? 36.480 9.609 2.843 1.00 50.04 151 THR A N 1
ATOM 1179 C CA . THR A 1 154 ? 37.391 10.732 2.966 1.00 50.59 151 THR A CA 1
ATOM 1180 C C . THR A 1 154 ? 38.818 10.261 2.654 1.00 50.31 151 THR A C 1
ATOM 1181 O O . THR A 1 154 ? 39.499 10.981 1.936 1.00 50.37 151 THR A O 1
ATOM 1185 N N . ASP A 1 155 ? 39.243 9.119 3.231 1.00 49.90 152 ASP A N 1
ATOM 1186 C CA . ASP A 1 155 ? 40.417 8.338 2.801 1.00 50.51 152 ASP A CA 1
ATOM 1187 C C . ASP A 1 155 ? 40.597 8.178 1.258 1.00 51.22 152 ASP A C 1
ATOM 1188 O O . ASP A 1 155 ? 41.713 7.838 0.787 1.00 51.32 152 ASP A O 1
ATOM 1193 N N . SER A 1 156 ? 39.512 8.420 0.511 1.00 50.69 153 SER A N 1
ATOM 1194 C CA . SER A 1 156 ? 39.485 8.308 -0.927 1.00 51.16 153 SER A CA 1
ATOM 1195 C C . SER A 1 156 ? 39.276 9.666 -1.663 1.00 51.55 153 SER A C 1
ATOM 1196 O O . SER A 1 156 ? 39.101 9.703 -2.889 1.00 51.64 153 SER A O 1
ATOM 1199 N N . GLY A 1 157 ? 39.315 10.783 -0.949 1.00 51.32 154 GLY A N 1
ATOM 1200 C CA . GLY A 1 157 ? 39.400 12.069 -1.650 1.00 52.09 154 GLY A CA 1
ATOM 1201 C C . GLY A 1 157 ? 38.050 12.698 -1.831 1.00 51.79 154 GLY A C 1
ATOM 1202 O O . GLY A 1 157 ? 37.933 13.919 -2.056 1.00 53.85 154 GLY A O 1
ATOM 1203 N N . GLN A 1 158 ? 37.037 11.874 -1.621 1.00 49.41 155 GLN A N 1
ATOM 1204 C CA . GLN A 1 158 ? 35.672 12.203 -1.903 1.00 47.97 155 GLN A CA 1
ATOM 1205 C C . GLN A 1 158 ? 34.916 12.821 -0.712 1.00 48.07 155 GLN A C 1
ATOM 1206 O O . GLN A 1 158 ? 35.070 12.395 0.438 1.00 48.49 155 GLN A O 1
ATOM 1212 N N . ASP A 1 159 ? 34.152 13.862 -0.991 1.00 46.21 156 ASP A N 1
ATOM 1213 C CA . ASP A 1 159 ? 33.376 14.503 0.062 1.00 46.18 156 ASP A CA 1
ATOM 1214 C C . ASP A 1 159 ? 31.968 13.788 0.200 1.00 44.20 156 ASP A C 1
ATOM 1215 O O . ASP A 1 159 ? 31.553 12.992 -0.685 1.00 42.81 156 ASP A O 1
ATOM 1220 N N . PHE A 1 160 ? 31.265 13.986 1.313 1.00 41.68 157 PHE A N 1
ATOM 1221 C CA . PHE A 1 160 ? 30.044 13.217 1.550 1.00 38.47 157 PHE A CA 1
ATOM 1222 C C . PHE A 1 160 ? 29.081 14.186 2.188 1.00 38.87 157 PHE A C 1
ATOM 1223 O O . PHE A 1 160 ? 29.523 15.094 2.897 1.00 39.63 157 PHE A O 1
ATOM 1231 N N . GLU A 1 161 ? 27.805 14.040 1.851 1.00 36.12 158 GLU A N 1
ATOM 1232 C CA . GLU A 1 161 ? 26.724 14.604 2.543 1.00 35.88 158 GLU A CA 1
ATOM 1233 C C . GLU A 1 161 ? 26.092 13.541 3.455 1.00 35.03 158 GLU A C 1
ATOM 1234 O O . GLU A 1 161 ? 25.796 12.449 2.990 1.00 33.45 158 GLU A O 1
ATOM 1240 N N . ILE A 1 162 ? 25.818 13.906 4.730 1.00 35.57 159 ILE A N 1
ATOM 1241 C CA . ILE A 1 162 ? 24.945 13.157 5.669 1.00 34.09 159 ILE A CA 1
ATOM 1242 C C . ILE A 1 162 ? 23.532 13.639 5.434 1.00 33.75 159 ILE A C 1
ATOM 1243 O O . ILE A 1 162 ? 23.231 14.800 5.706 1.00 34.16 159 ILE A O 1
ATOM 1248 N N . TYR A 1 163 ? 22.668 12.741 4.968 1.00 31.42 160 TYR A N 1
ATOM 1249 C CA . TYR A 1 163 ? 21.299 13.085 4.737 1.00 31.00 160 TYR A CA 1
ATOM 1250 C C . TYR A 1 163 ? 20.549 12.938 6.044 1.00 31.19 160 TYR A C 1
ATOM 1251 O O . TYR A 1 163 ? 20.462 11.833 6.527 1.00 33.90 160 TYR A O 1
ATOM 1260 N N . ASP A 1 164 ? 19.972 14.003 6.586 1.00 30.31 161 ASP A N 1
ATOM 1261 C CA . ASP A 1 164 ? 19.442 14.009 7.938 1.00 28.53 161 ASP A CA 1
ATOM 1262 C C . ASP A 1 164 ? 17.934 13.909 7.904 1.00 29.06 161 ASP A C 1
ATOM 1263 O O . ASP A 1 164 ? 17.252 14.902 7.901 1.00 31.49 161 ASP A O 1
ATOM 1268 N N . SER A 1 165 ? 17.396 12.703 7.928 1.00 28.17 162 SER A N 1
ATOM 1269 C CA . SER A 1 165 ? 15.996 12.468 7.788 1.00 26.97 162 SER A CA 1
ATOM 1270 C C . SER A 1 165 ? 15.630 11.412 8.843 1.00 26.83 162 SER A C 1
ATOM 1271 O O . SER A 1 165 ? 16.155 10.321 8.793 1.00 27.05 162 SER A O 1
ATOM 1274 N N . PHE A 1 166 ? 14.621 11.691 9.654 1.00 25.83 163 PHE A N 1
ATOM 1275 C CA . PHE A 1 166 ? 14.017 10.772 10.592 1.00 27.81 163 PHE A CA 1
ATOM 1276 C C . PHE A 1 166 ? 13.371 9.597 9.800 1.00 28.86 163 PHE A C 1
ATOM 1277 O O . PHE A 1 166 ? 13.445 8.444 10.233 1.00 30.40 163 PHE A O 1
ATOM 1293 N N . ALA A 1 168 ? 13.817 8.417 6.589 1.00 25.49 165 ALA A N 1
ATOM 1294 C CA . ALA A 1 168 ? 14.703 7.543 5.827 1.00 25.58 165 ALA A CA 1
ATOM 1295 C C . ALA A 1 168 ? 15.695 6.846 6.812 1.00 26.71 165 ALA A C 1
ATOM 1296 O O . ALA A 1 168 ? 16.341 5.846 6.498 1.00 25.85 165 ALA A O 1
ATOM 1298 N N . GLY A 1 169 ? 15.816 7.383 8.003 1.00 26.96 166 GLY A N 1
ATOM 1299 C CA . GLY A 1 169 ? 16.628 6.737 9.000 1.00 26.60 166 GLY A CA 1
ATOM 1300 C C . GLY A 1 169 ? 15.991 5.727 9.928 1.00 28.24 166 GLY A C 1
ATOM 1301 O O . GLY A 1 169 ? 16.695 5.117 10.732 1.00 27.10 166 GLY A O 1
ATOM 1302 N N . THR A 1 170 ? 14.675 5.518 9.802 1.00 30.10 167 THR A N 1
ATOM 1303 C CA . THR A 1 170 ? 13.922 4.460 10.535 1.00 29.37 167 THR A CA 1
ATOM 1304 C C . THR A 1 170 ? 13.909 3.189 9.723 1.00 31.27 167 THR A C 1
ATOM 1305 O O . THR A 1 170 ? 13.064 2.973 8.821 1.00 29.42 167 THR A O 1
ATOM 1309 N N . ASP A 1 171 ? 14.893 2.333 10.009 1.00 30.72 168 ASP A N 1
ATOM 1310 C CA . ASP A 1 171 ? 14.899 0.987 9.489 1.00 29.51 168 ASP A CA 1
ATOM 1311 C C . ASP A 1 171 ? 14.151 0.152 10.526 1.00 31.58 168 ASP A C 1
ATOM 1312 O O . ASP A 1 171 ? 14.145 0.451 11.728 1.00 29.73 168 ASP A O 1
ATOM 1317 N N . ILE A 1 172 ? 13.549 -0.921 10.057 1.00 31.42 169 ILE A N 1
ATOM 1318 C CA . ILE A 1 172 ? 12.601 -1.602 10.892 1.00 32.91 169 ILE A CA 1
ATOM 1319 C C . ILE A 1 172 ? 13.270 -2.897 11.145 1.00 34.10 169 ILE A C 1
ATOM 1320 O O . ILE A 1 172 ? 13.323 -3.719 10.230 1.00 35.07 169 ILE A O 1
ATOM 1325 N N . ASP A 1 173 ? 13.835 -3.069 12.357 1.00 34.22 170 ASP A N 1
ATOM 1326 C CA . ASP A 1 173 ? 14.654 -4.266 12.676 1.00 37.10 170 ASP A CA 1
ATOM 1327 C C . ASP A 1 173 ? 14.288 -4.988 13.982 1.00 36.65 170 ASP A C 1
ATOM 1328 O O . ASP A 1 173 ? 14.432 -6.183 14.121 1.00 35.63 170 ASP A O 1
ATOM 1333 N N . GLU A 1 174 ? 13.788 -4.234 14.930 1.00 36.93 171 GLU A N 1
ATOM 1334 C CA . GLU A 1 174 ? 13.312 -4.815 16.152 1.00 38.47 171 GLU A CA 1
ATOM 1335 C C . GLU A 1 174 ? 11.897 -4.337 16.527 1.00 36.99 171 GLU A C 1
ATOM 1336 O O . GLU A 1 174 ? 11.388 -3.444 15.861 1.00 35.94 171 GLU A O 1
ATOM 1342 N N . PRO A 1 175 ? 11.255 -4.989 17.550 1.00 35.84 172 PRO A N 1
ATOM 1343 C CA . PRO A 1 175 ? 9.879 -4.655 17.956 1.00 35.41 172 PRO A CA 1
ATOM 1344 C C . PRO A 1 175 ? 9.647 -3.149 18.163 1.00 34.54 172 PRO A C 1
ATOM 1345 O O . PRO A 1 175 ? 8.654 -2.623 17.745 1.00 34.30 172 PRO A O 1
ATOM 1349 N N . GLU A 1 176 ? 10.544 -2.482 18.856 1.00 34.31 173 GLU A N 1
ATOM 1350 C CA . GLU A 1 176 ? 10.376 -1.050 19.100 1.00 36.51 173 GLU A CA 1
ATOM 1351 C C . GLU A 1 176 ? 10.288 -0.225 17.823 1.00 32.51 173 GLU A C 1
ATOM 1352 O O . GLU A 1 176 ? 9.671 0.826 17.834 1.00 32.91 173 GLU A O 1
ATOM 1358 N N . ASP A 1 177 ? 10.861 -0.717 16.731 1.00 30.45 174 ASP A N 1
ATOM 1359 C CA . ASP A 1 177 ? 10.790 -0.054 15.412 1.00 28.59 174 ASP A CA 1
ATOM 1360 C C . ASP A 1 177 ? 9.380 -0.128 14.807 1.00 28.96 174 ASP A C 1
ATOM 1361 O O . ASP A 1 177 ? 9.005 0.673 13.968 1.00 28.31 174 ASP A O 1
ATOM 1366 N N . LEU A 1 178 ? 8.603 -1.102 15.220 1.00 28.93 175 LEU A N 1
ATOM 1367 C CA . LEU A 1 178 ? 7.208 -1.246 14.716 1.00 31.58 175 LEU A CA 1
ATOM 1368 C C . LEU A 1 178 ? 6.272 -0.163 15.302 1.00 31.43 175 LEU A C 1
ATOM 1369 O O . LEU A 1 178 ? 5.240 0.196 14.709 1.00 31.93 175 LEU A O 1
ATOM 1374 N N . VAL A 1 179 ? 6.605 0.282 16.521 1.00 31.79 176 VAL A N 1
ATOM 1375 C CA . VAL A 1 179 ? 6.052 1.503 17.101 1.00 30.20 176 VAL A CA 1
ATOM 1376 C C . VAL A 1 179 ? 6.203 2.672 16.123 1.00 30.01 176 VAL A C 1
ATOM 1377 O O . VAL A 1 179 ? 5.202 3.358 15.877 1.00 30.98 176 VAL A O 1
ATOM 1381 N N . GLU A 1 180 ? 7.388 2.885 15.528 1.00 28.38 177 GLU A N 1
ATOM 1382 C CA . GLU A 1 180 ? 7.616 4.040 14.690 1.00 26.24 177 GLU A CA 1
ATOM 1383 C C . GLU A 1 180 ? 6.804 3.857 13.427 1.00 27.60 177 GLU A C 1
ATOM 1384 O O . GLU A 1 180 ? 6.349 4.783 12.856 1.00 26.98 177 GLU A O 1
ATOM 1390 N N . LEU A 1 181 ? 6.762 2.643 12.913 1.00 29.03 178 LEU A N 1
ATOM 1391 C CA . LEU A 1 181 ? 5.972 2.349 11.726 1.00 30.19 178 LEU A CA 1
ATOM 1392 C C . LEU A 1 181 ? 4.434 2.662 11.945 1.00 31.38 178 LEU A C 1
ATOM 1393 O O . LEU A 1 181 ? 3.764 3.250 11.082 1.00 31.92 178 LEU A O 1
ATOM 1398 N N . LEU A 1 182 ? 3.914 2.178 13.069 1.00 33.26 179 LEU A N 1
ATOM 1399 C CA . LEU A 1 182 ? 2.539 2.490 13.435 1.00 34.73 179 LEU A CA 1
ATOM 1400 C C . LEU A 1 182 ? 2.316 4.027 13.596 1.00 35.47 179 LEU A C 1
ATOM 1401 O O . LEU A 1 182 ? 1.354 4.609 13.040 1.00 35.72 179 LEU A O 1
ATOM 1406 N N . ILE A 1 183 ? 3.221 4.714 14.291 1.00 33.60 180 ILE A N 1
ATOM 1407 C CA . ILE A 1 183 ? 3.023 6.156 14.411 1.00 32.38 180 ILE A CA 1
ATOM 1408 C C . ILE A 1 183 ? 3.132 6.917 13.068 1.00 32.44 180 ILE A C 1
ATOM 1409 O O . ILE A 1 183 ? 2.300 7.751 12.814 1.00 32.79 180 ILE A O 1
ATOM 1414 N N . HIS A 1 184 ? 4.171 6.645 12.244 1.00 31.92 181 HIS A N 1
ATOM 1415 C CA . HIS A 1 184 ? 4.532 7.510 11.138 1.00 31.40 181 HIS A CA 1
ATOM 1416 C C . HIS A 1 184 ? 4.232 6.959 9.774 1.00 33.42 181 HIS A C 1
ATOM 1417 O O . HIS A 1 184 ? 4.348 7.691 8.783 1.00 32.55 181 HIS A O 1
ATOM 1424 N N . GLY A 1 185 ? 3.938 5.671 9.668 1.00 33.89 182 GLY A N 1
ATOM 1425 C CA . GLY A 1 185 ? 3.842 5.143 8.310 1.00 36.51 182 GLY A CA 1
ATOM 1426 C C . GLY A 1 185 ? 2.430 5.044 7.701 1.00 36.58 182 GLY A C 1
ATOM 1427 O O . GLY A 1 185 ? 1.404 5.192 8.388 1.00 35.99 182 GLY A O 1
ATOM 1428 N N . LYS A 1 186 ? 2.426 4.680 6.434 1.00 37.88 183 LYS A N 1
ATOM 1429 C CA . LYS A 1 186 ? 1.246 4.568 5.603 1.00 41.24 183 LYS A CA 1
ATOM 1430 C C . LYS A 1 186 ? 1.456 3.326 4.800 1.00 40.40 183 LYS A C 1
ATOM 1431 O O . LYS A 1 186 ? 2.565 3.071 4.333 1.00 44.75 183 LYS A O 1
ATOM 1437 N N . GLY A 1 187 ? 0.430 2.624 4.458 1.00 39.55 184 GLY A N 1
ATOM 1438 C CA . GLY A 1 187 ? 0.663 1.625 3.427 1.00 39.45 184 GLY A CA 1
ATOM 1439 C C . GLY A 1 187 ? 0.679 0.230 4.002 1.00 37.63 184 GLY A C 1
ATOM 1440 O O . GLY A 1 187 ? 0.369 0.013 5.189 1.00 37.58 184 GLY A O 1
ATOM 1441 N N . ALA A 1 188 ? 1.042 -0.690 3.136 1.00 37.52 185 ALA A N 1
ATOM 1442 C CA . ALA A 1 188 ? 0.679 -2.082 3.326 1.00 37.94 185 ALA A CA 1
ATOM 1443 C C . ALA A 1 188 ? 1.474 -2.646 4.531 1.00 37.85 185 ALA A C 1
ATOM 1444 O O . ALA A 1 188 ? 0.933 -3.419 5.339 1.00 36.90 185 ALA A O 1
ATOM 1446 N N . ALA A 1 189 ? 2.741 -2.220 4.675 1.00 36.02 186 ALA A N 1
ATOM 1447 C CA . ALA A 1 189 ? 3.578 -2.859 5.681 1.00 34.74 186 ALA A CA 1
ATOM 1448 C C . ALA A 1 189 ? 2.966 -2.437 7.016 1.00 34.23 186 ALA A C 1
ATOM 1449 O O . ALA A 1 189 ? 2.700 -3.263 7.904 1.00 32.29 186 ALA A O 1
ATOM 1451 N N . LYS A 1 190 ? 2.646 -1.141 7.123 1.00 34.77 187 LYS A N 1
ATOM 1452 C CA . LYS A 1 190 ? 2.000 -0.588 8.306 1.00 35.10 187 LYS A CA 1
ATOM 1453 C C . LYS A 1 190 ? 0.651 -1.280 8.559 1.00 34.32 187 LYS A C 1
ATOM 1454 O O . LYS A 1 190 ? 0.360 -1.742 9.682 1.00 34.95 187 LYS A O 1
ATOM 1460 N N . ASP A 1 191 ? -0.145 -1.458 7.511 1.00 35.10 188 ASP A N 1
ATOM 1461 C CA . ASP A 1 191 ? -1.515 -2.119 7.737 1.00 34.49 188 ASP A CA 1
ATOM 1462 C C . ASP A 1 191 ? -1.339 -3.499 8.230 1.00 34.56 188 ASP A C 1
ATOM 1463 O O . ASP A 1 191 ? -2.160 -3.964 8.975 1.00 35.09 188 ASP A O 1
ATOM 1468 N N . TYR A 1 192 ? -0.257 -4.160 7.804 1.00 34.13 189 TYR A N 1
ATOM 1469 C CA . TYR A 1 192 ? -0.020 -5.545 8.191 1.00 35.60 189 TYR A CA 1
ATOM 1470 C C . TYR A 1 192 ? 0.190 -5.628 9.691 1.00 34.50 189 TYR A C 1
ATOM 1471 O O . TYR A 1 192 ? -0.431 -6.414 10.389 1.00 35.36 189 TYR A O 1
ATOM 1480 N N . ILE A 1 193 ? 1.087 -4.791 10.185 1.00 34.30 190 ILE A N 1
ATOM 1481 C CA . ILE A 1 193 ? 1.369 -4.649 11.622 1.00 33.68 190 ILE A CA 1
ATOM 1482 C C . ILE A 1 193 ? 0.130 -4.155 12.338 1.00 33.70 190 ILE A C 1
ATOM 1483 O O . ILE A 1 193 ? -0.214 -4.673 13.350 1.00 33.41 190 ILE A O 1
ATOM 1488 N N . GLU A 1 194 ? -0.521 -3.113 11.807 1.00 37.34 191 GLU A N 1
ATOM 1489 C CA . GLU A 1 194 ? -1.740 -2.549 12.488 1.00 40.20 191 GLU A CA 1
ATOM 1490 C C . GLU A 1 194 ? -2.842 -3.601 12.688 1.00 40.97 191 GLU A C 1
ATOM 1491 O O . GLU A 1 194 ? -3.567 -3.525 13.635 1.00 41.84 191 GLU A O 1
ATOM 1497 N N . SER A 1 195 ? -2.864 -4.628 11.817 1.00 40.64 192 SER A N 1
ATOM 1498 C CA . SER A 1 195 ? -3.785 -5.752 11.888 1.00 40.71 192 SER A CA 1
ATOM 1499 C C . SER A 1 195 ? -3.441 -6.728 12.983 1.00 38.96 192 SER A C 1
ATOM 1500 O O . SER A 1 195 ? -4.239 -7.587 13.299 1.00 40.46 192 SER A O 1
ATOM 1503 N N . LYS A 1 196 ? -2.262 -6.613 13.581 1.00 37.06 193 LYS A N 1
ATOM 1504 C CA . LYS A 1 196 ? -1.837 -7.531 14.583 1.00 36.10 193 LYS A CA 1
ATOM 1505 C C . LYS A 1 196 ? -1.565 -6.854 15.895 1.00 35.66 193 LYS A C 1
ATOM 1506 O O . LYS A 1 196 ? -1.575 -7.535 16.870 1.00 36.41 193 LYS A O 1
ATOM 1512 N N . PHE A 1 197 ? -1.262 -5.545 15.918 1.00 36.24 194 PHE A N 1
ATOM 1513 C CA . PHE A 1 197 ? -0.958 -4.829 17.176 1.00 35.55 194 PHE A CA 1
ATOM 1514 C C . PHE A 1 197 ? -1.626 -3.466 17.244 1.00 35.54 194 PHE A C 1
ATOM 1515 O O . PHE A 1 197 ? -2.014 -2.882 16.232 1.00 39.06 194 PHE A O 1
ATOM 1523 N N . ARG A 1 198 ? -1.665 -2.920 18.439 1.00 35.76 195 ARG A N 1
ATOM 1524 C CA . ARG A 1 198 ? -2.047 -1.576 18.723 1.00 34.76 195 ARG A CA 1
ATOM 1525 C C . ARG A 1 198 ? -0.970 -0.932 19.551 1.00 35.61 195 ARG A C 1
ATOM 1526 O O . ARG A 1 198 ? -0.178 -1.616 20.203 1.00 35.87 195 ARG A O 1
ATOM 1534 N N . LEU A 1 199 ? -0.957 0.403 19.586 1.00 37.00 196 LEU A N 1
ATOM 1535 C CA . LEU A 1 199 ? -0.167 1.174 20.574 1.00 37.86 196 LEU A CA 1
ATOM 1536 C C . LEU A 1 199 ? -0.875 1.342 21.942 1.00 38.51 196 LEU A C 1
ATOM 1537 O O . LEU A 1 199 ? -2.038 1.607 22.031 1.00 40.06 196 LEU A O 1
ATOM 1542 N N . GLU A 1 200 ? -0.158 1.211 23.019 1.00 39.73 197 GLU A N 1
ATOM 1543 C CA . GLU A 1 200 ? -0.780 1.412 24.314 1.00 42.41 197 GLU A CA 1
ATOM 1544 C C . GLU A 1 200 ? 0.122 2.296 25.159 1.00 40.54 197 GLU A C 1
ATOM 1545 O O . GLU A 1 200 ? 1.329 2.120 25.122 1.00 40.85 197 GLU A O 1
ATOM 1551 N N . VAL A 1 201 ? -0.445 3.220 25.925 1.00 39.24 198 VAL A N 1
ATOM 1552 C CA . VAL A 1 201 ? 0.368 4.064 26.794 1.00 38.98 198 VAL A CA 1
ATOM 1553 C C . VAL A 1 201 ? 0.519 3.504 28.221 1.00 40.43 198 VAL A C 1
ATOM 1554 O O . VAL A 1 201 ? -0.472 3.377 28.919 1.00 40.05 198 VAL A O 1
ATOM 1558 N N . LYS A 1 202 ? 1.723 3.185 28.672 1.00 41.91 199 LYS A N 1
ATOM 1559 C CA . LYS A 1 202 ? 1.854 2.862 30.077 1.00 46.62 199 LYS A CA 1
ATOM 1560 C C . LYS A 1 202 ? 2.808 3.660 30.980 1.00 47.68 199 LYS A C 1
ATOM 1561 O O . LYS A 1 202 ? 2.409 4.080 32.063 1.00 48.97 199 LYS A O 1
ATOM 1567 N N . LYS A 1 203 ? 4.053 3.935 30.666 1.00 48.31 200 LYS A N 1
ATOM 1568 C CA . LYS A 1 203 ? 4.675 4.691 31.811 1.00 48.68 200 LYS A CA 1
ATOM 1569 C C . LYS A 1 203 ? 4.781 6.130 31.399 1.00 47.31 200 LYS A C 1
ATOM 1570 O O . LYS A 1 203 ? 5.878 6.713 31.361 1.00 47.36 200 LYS A O 1
ATOM 1576 N N . GLY A 1 204 ? 3.635 6.664 30.952 1.00 44.97 201 GLY A N 1
ATOM 1577 C CA . GLY A 1 204 ? 3.699 7.827 30.129 1.00 41.76 201 GLY A CA 1
ATOM 1578 C C . GLY A 1 204 ? 4.510 7.482 28.884 1.00 40.46 201 GLY A C 1
ATOM 1579 O O . GLY A 1 204 ? 5.026 8.386 28.208 1.00 39.07 201 GLY A O 1
ATOM 1580 N N . ARG A 1 205 ? 4.592 6.191 28.540 1.00 39.60 202 ARG A N 1
ATOM 1581 C CA . ARG A 1 205 ? 5.201 5.848 27.238 1.00 41.28 202 ARG A CA 1
ATOM 1582 C C . ARG A 1 205 ? 4.384 4.910 26.331 1.00 39.38 202 ARG A C 1
ATOM 1583 O O . ARG A 1 205 ? 3.555 4.185 26.818 1.00 40.23 202 ARG A O 1
ATOM 1591 N N . VAL A 1 206 ? 4.613 4.970 25.015 1.00 39.24 203 VAL A N 1
ATOM 1592 C CA . VAL A 1 206 ? 3.947 4.159 23.980 1.00 36.97 203 VAL A CA 1
ATOM 1593 C C . VAL A 1 206 ? 4.592 2.770 23.881 1.00 38.23 203 VAL A C 1
ATOM 1594 O O . VAL A 1 206 ? 5.825 2.653 23.837 1.00 39.25 203 VAL A O 1
ATOM 1598 N N . GLY A 1 207 ? 3.782 1.718 23.814 1.00 37.83 204 GLY A N 1
ATOM 1599 C CA . GLY A 1 207 ? 4.299 0.350 23.698 1.00 37.06 204 GLY A CA 1
ATOM 1600 C C . GLY A 1 207 ? 3.457 -0.361 22.692 1.00 37.50 204 GLY A C 1
ATOM 1601 O O . GLY A 1 207 ? 2.283 -0.015 22.530 1.00 35.64 204 GLY A O 1
ATOM 1602 N N . LEU A 1 208 ? 4.020 -1.376 22.073 1.00 36.84 205 LEU A N 1
ATOM 1603 C CA . LEU A 1 208 ? 3.331 -2.251 21.154 1.00 38.56 205 LEU A CA 1
ATOM 1604 C C . LEU A 1 208 ? 2.695 -3.449 21.858 1.00 40.11 205 LEU A C 1
ATOM 1605 O O . LEU A 1 208 ? 3.355 -4.175 22.547 1.00 40.58 205 LEU A O 1
ATOM 1610 N N . VAL A 1 209 ? 1.416 -3.662 21.672 1.00 39.99 206 VAL A N 1
ATOM 1611 C CA . VAL A 1 209 ? 0.751 -4.742 22.359 1.00 41.43 206 VAL A CA 1
ATOM 1612 C C . VAL A 1 209 ? -0.084 -5.402 21.316 1.00 41.36 206 VAL A C 1
ATOM 1613 O O . VAL A 1 209 ? -0.478 -4.732 20.384 1.00 41.55 206 VAL A O 1
ATOM 1617 N N . PRO A 1 210 ? -0.220 -6.744 21.391 1.00 43.26 207 PRO A N 1
ATOM 1618 C CA . PRO A 1 210 ? -0.997 -7.521 20.361 1.00 43.89 207 PRO A CA 1
ATOM 1619 C C . PRO A 1 210 ? -2.485 -7.263 20.553 1.00 44.58 207 PRO A C 1
ATOM 1620 O O . PRO A 1 210 ? -2.887 -6.851 21.635 1.00 43.54 207 PRO A O 1
ATOM 1624 N N . LEU A 1 211 ? -3.271 -7.442 19.497 1.00 46.88 208 LEU A N 1
ATOM 1625 C CA . LEU A 1 211 ? -4.730 -7.341 19.557 1.00 49.06 208 LEU A CA 1
ATOM 1626 C C . LEU A 1 211 ? -5.239 -8.714 19.958 1.00 50.56 208 LEU A C 1
ATOM 1627 O O . LEU A 1 211 ? -4.567 -9.735 19.628 1.00 51.77 208 LEU A O 1
ATOM 1632 N N . ASN B 1 2 ? 13.488 39.187 15.379 1.00 79.74 -1 ASN B N 1
ATOM 1633 C CA . ASN B 1 2 ? 12.893 37.982 16.044 1.00 79.36 -1 ASN B CA 1
ATOM 1634 C C . ASN B 1 2 ? 12.214 38.259 17.402 1.00 78.42 -1 ASN B C 1
ATOM 1635 O O . ASN B 1 2 ? 12.891 38.402 18.451 1.00 78.42 -1 ASN B O 1
ATOM 1640 N N . ALA B 1 3 ? 10.877 38.368 17.342 1.00 76.07 0 ALA B N 1
ATOM 1641 C CA . ALA B 1 3 ? 10.006 38.377 18.515 1.00 73.38 0 ALA B CA 1
ATOM 1642 C C . ALA 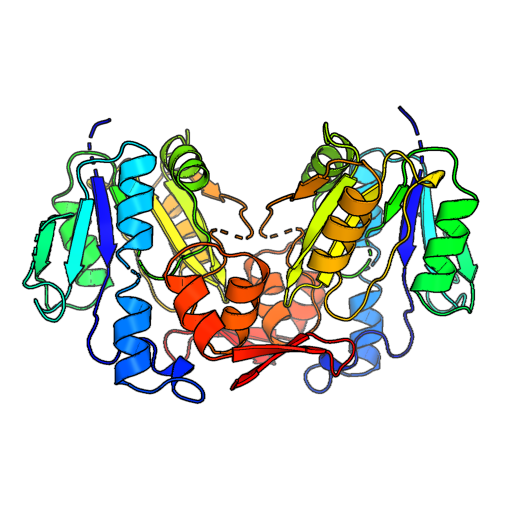B 1 3 ? 9.467 36.947 18.597 1.00 71.75 0 ALA B C 1
ATOM 1643 O O . ALA B 1 3 ? 8.477 36.599 17.939 1.00 71.16 0 ALA B O 1
ATOM 1653 N N . ARG B 1 5 ? 10.113 33.494 21.573 1.00 60.11 2 ARG B N 1
ATOM 1654 C CA . ARG B 1 5 ? 10.825 32.997 22.747 1.00 57.30 2 ARG B CA 1
ATOM 1655 C C . ARG B 1 5 ? 10.957 31.474 22.673 1.00 53.45 2 ARG B C 1
ATOM 1656 O O . ARG B 1 5 ? 10.173 30.823 21.974 1.00 51.81 2 ARG B O 1
ATOM 1664 N N . ALA B 1 6 ? 12.004 30.941 23.321 1.00 48.48 3 ALA B N 1
ATOM 1665 C CA . ALA B 1 6 ? 12.149 29.506 23.506 1.00 44.34 3 ALA B CA 1
ATOM 1666 C C . ALA B 1 6 ? 12.008 29.231 24.996 1.00 41.59 3 ALA B C 1
ATOM 1667 O O . ALA B 1 6 ? 12.457 30.001 25.812 1.00 42.22 3 ALA B O 1
ATOM 1669 N N . VAL B 1 7 ? 11.343 28.154 25.332 1.00 38.83 4 VAL B N 1
ATOM 1670 C CA . VAL B 1 7 ? 11.244 27.686 26.689 1.00 36.75 4 VAL B CA 1
ATOM 1671 C C . VAL B 1 7 ? 11.666 26.218 26.737 1.00 35.51 4 VAL B C 1
ATOM 1672 O O . VAL B 1 7 ? 11.215 25.422 25.911 1.00 35.04 4 VAL B O 1
ATOM 1676 N N . ILE B 1 8 ? 12.486 25.878 27.717 1.00 33.78 5 ILE B N 1
ATOM 1677 C CA . ILE B 1 8 ? 12.989 24.536 27.900 1.00 34.35 5 ILE B CA 1
ATOM 1678 C C . ILE B 1 8 ? 12.499 23.897 29.229 1.00 34.35 5 ILE B C 1
ATOM 1679 O O . ILE B 1 8 ? 12.925 24.263 30.310 1.00 33.71 5 ILE B O 1
ATOM 1684 N N . PRO B 1 9 ? 11.570 22.925 29.150 1.00 34.66 6 PRO B N 1
ATOM 1685 C CA . PRO B 1 9 ? 11.254 22.179 30.349 1.00 34.17 6 PRO B CA 1
ATOM 1686 C C . PRO B 1 9 ? 12.523 21.444 30.948 1.00 33.75 6 PRO B C 1
ATOM 1687 O O . PRO B 1 9 ? 13.280 20.722 30.202 1.00 34.93 6 PRO B O 1
ATOM 1691 N N . TYR B 1 10 ? 12.767 21.567 32.246 1.00 32.21 7 TYR B N 1
ATOM 1692 C CA . TYR B 1 10 ? 13.973 20.914 32.796 1.00 31.97 7 TYR B CA 1
ATOM 1693 C C . TYR B 1 10 ? 13.910 20.580 34.255 1.00 31.93 7 TYR B C 1
ATOM 1694 O O . TYR B 1 10 ? 13.574 21.453 35.023 1.00 32.61 7 TYR B O 1
ATOM 1703 N N . LYS B 1 11 ? 14.328 19.367 34.681 1.00 32.52 8 LYS B N 1
ATOM 1704 C CA . LYS B 1 11 ? 14.433 19.126 36.112 1.00 33.83 8 LYS B CA 1
ATOM 1705 C C . LYS B 1 11 ? 15.730 18.399 36.277 1.00 33.88 8 LYS B C 1
ATOM 1706 O O . LYS B 1 11 ? 15.921 17.379 35.661 1.00 36.42 8 LYS B O 1
ATOM 1712 N N . LYS B 1 12 ? 16.668 18.897 37.062 1.00 33.56 9 LYS B N 1
ATOM 1713 C CA . LYS B 1 12 ? 17.961 18.224 37.172 1.00 33.19 9 LYS B CA 1
ATOM 1714 C C . LYS B 1 12 ? 17.922 17.035 38.170 1.00 34.51 9 LYS B C 1
ATOM 1715 O O . LYS B 1 12 ? 18.580 15.951 37.945 1.00 33.23 9 LYS B O 1
ATOM 1721 N N . ALA B 1 13 ? 17.125 17.190 39.244 1.00 34.03 10 ALA B N 1
ATOM 1722 C CA . ALA B 1 13 ? 17.124 16.164 40.317 1.00 33.64 10 ALA B CA 1
ATOM 1723 C C . ALA B 1 13 ? 16.542 14.819 39.881 1.00 31.71 10 ALA B C 1
ATOM 1724 O O . ALA B 1 13 ? 15.496 14.754 39.248 1.00 31.47 10 ALA B O 1
ATOM 1726 N N . GLY B 1 14 ? 17.272 13.742 40.094 1.00 30.33 11 GLY B N 1
ATOM 1727 C CA . GLY B 1 14 ? 16.696 12.497 39.733 1.00 30.52 11 GLY B CA 1
ATOM 1728 C C . GLY B 1 14 ? 16.535 12.206 38.195 1.00 31.39 11 GLY B C 1
ATOM 1729 O O . GLY B 1 14 ? 16.062 11.110 37.835 1.00 30.37 11 GLY B O 1
ATOM 1730 N N . ALA B 1 15 ? 17.024 13.114 37.334 1.00 28.94 12 ALA B N 1
ATOM 1731 C CA . ALA B 1 15 ? 17.005 12.998 35.843 1.00 29.29 12 ALA B CA 1
ATOM 1732 C C . ALA B 1 15 ? 17.434 11.685 35.279 1.00 29.76 12 ALA B C 1
ATOM 1733 O O . ALA B 1 15 ? 18.387 10.983 35.812 1.00 30.65 12 ALA B O 1
ATOM 1735 N N . LYS B 1 16 ? 16.729 11.315 34.200 1.00 29.37 13 LYS B N 1
ATOM 1736 C CA . LYS B 1 16 ? 17.110 10.169 33.379 1.00 29.52 13 LYS B CA 1
ATOM 1737 C C . LYS B 1 16 ? 17.321 8.874 34.151 1.00 30.73 13 LYS B C 1
ATOM 1738 O O . LYS B 1 16 ? 18.385 8.287 34.063 1.00 27.97 13 LYS B O 1
ATOM 1744 N N . SER B 1 17 ? 16.259 8.396 34.812 1.00 31.29 14 SER B N 1
ATOM 1745 C CA . SER B 1 17 ? 16.350 7.196 35.627 1.00 31.16 14 SER B CA 1
ATOM 1746 C C . SER B 1 17 ? 16.504 5.990 34.702 1.00 32.13 14 SER B C 1
ATOM 1747 O O . SER B 1 17 ? 17.011 4.972 35.154 1.00 29.94 14 SER B O 1
ATOM 1750 N N . ARG B 1 18 ? 16.031 6.077 33.425 1.00 30.46 15 ARG B N 1
ATOM 1751 C CA . ARG B 1 18 ? 16.208 4.956 32.478 1.00 31.72 15 ARG B CA 1
ATOM 1752 C C . ARG B 1 18 ? 17.683 4.824 32.090 1.00 29.83 15 ARG B C 1
ATOM 1753 O O . ARG B 1 18 ? 18.050 3.801 31.601 1.00 28.94 15 ARG B O 1
ATOM 1761 N N . LEU B 1 19 ? 18.538 5.771 32.419 1.00 29.18 16 LEU B N 1
ATOM 1762 C CA . LEU B 1 19 ? 19.976 5.574 32.299 1.00 30.88 16 LEU B CA 1
ATOM 1763 C C . LEU B 1 19 ? 20.706 4.958 33.481 1.00 32.81 16 LEU B C 1
ATOM 1764 O O . LEU B 1 19 ? 21.898 4.847 33.472 1.00 33.29 16 LEU B O 1
ATOM 1769 N N . SER B 1 20 ? 19.983 4.614 34.515 1.00 34.59 17 SER B N 1
ATOM 1770 C CA . SER B 1 20 ? 20.552 4.141 35.766 1.00 37.71 17 SER B CA 1
ATOM 1771 C C . SER B 1 20 ? 21.253 2.785 35.626 1.00 39.54 17 SER B C 1
ATOM 1772 O O . SER B 1 20 ? 22.187 2.579 36.358 1.00 41.62 17 SER B O 1
ATOM 1775 N N . PRO B 1 21 ? 20.906 1.889 34.627 1.00 41.02 18 PRO B N 1
ATOM 1776 C CA . PRO B 1 21 ? 21.834 0.714 34.437 1.00 41.17 18 PRO B CA 1
ATOM 1777 C C . PRO B 1 21 ? 23.338 1.043 34.141 1.00 39.29 18 PRO B C 1
ATOM 1778 O O . PRO B 1 21 ? 24.257 0.220 34.414 1.00 40.52 18 PRO B O 1
ATOM 1782 N N . VAL B 1 22 ? 23.586 2.203 33.547 1.00 38.11 19 VAL B N 1
ATOM 1783 C CA . VAL B 1 22 ? 24.947 2.587 33.099 1.00 35.18 19 VAL B CA 1
ATOM 1784 C C . VAL B 1 22 ? 25.543 3.811 33.750 1.00 35.04 19 VAL B C 1
ATOM 1785 O O . VAL B 1 22 ? 26.755 4.040 33.658 1.00 35.97 19 VAL B O 1
ATOM 1789 N N . LEU B 1 23 ? 24.709 4.642 34.358 1.00 35.25 20 LEU B N 1
ATOM 1790 C CA . LEU B 1 23 ? 25.198 5.915 34.881 1.00 36.20 20 LEU B CA 1
ATOM 1791 C C . LEU B 1 23 ? 24.735 6.055 36.290 1.00 36.89 20 LEU B C 1
ATOM 1792 O O . LEU B 1 23 ? 23.568 5.779 36.550 1.00 38.44 20 LEU B O 1
ATOM 1797 N N . SER B 1 24 ? 25.612 6.531 37.172 1.00 37.69 21 SER B N 1
ATOM 1798 C CA . SER B 1 24 ? 25.180 6.920 38.540 1.00 36.68 21 SER B CA 1
ATOM 1799 C C . SER B 1 24 ? 24.285 8.108 38.551 1.00 36.22 21 SER B C 1
ATOM 1800 O O . SER B 1 24 ? 24.117 8.829 37.549 1.00 34.18 21 SER B O 1
ATOM 1803 N N . LEU B 1 25 ? 23.654 8.285 39.686 1.00 34.52 22 LEU B N 1
ATOM 1804 C CA . LEU B 1 25 ? 22.827 9.406 39.923 1.00 34.48 22 LEU B CA 1
ATOM 1805 C C . LEU B 1 25 ? 23.627 10.615 39.664 1.00 35.41 22 LEU B C 1
ATOM 1806 O O . LEU B 1 25 ? 23.180 11.446 38.926 1.00 35.82 22 LEU B O 1
ATOM 1811 N N . GLN B 1 26 ? 24.816 10.707 40.266 1.00 35.75 23 GLN B N 1
ATOM 1812 C CA . GLN B 1 26 ? 25.634 11.937 40.073 1.00 37.14 23 GLN B CA 1
ATOM 1813 C C . GLN B 1 26 ? 26.003 12.109 38.585 1.00 35.07 23 GLN B C 1
ATOM 1814 O O . GLN B 1 26 ? 25.956 13.204 38.025 1.00 35.44 23 GLN B O 1
ATOM 1820 N N . GLU B 1 27 ? 26.375 11.005 37.960 1.00 34.97 24 GLU B N 1
ATOM 1821 C CA . GLU B 1 27 ? 26.674 11.011 36.516 1.00 34.54 24 GLU B CA 1
ATOM 1822 C C . GLU B 1 27 ? 25.501 11.501 35.667 1.00 32.54 24 GLU B C 1
ATOM 1823 O O . GLU B 1 27 ? 25.704 12.241 34.704 1.00 36.47 24 GLU B O 1
ATOM 1829 N N . ARG B 1 28 ? 24.282 11.142 36.045 1.00 31.42 25 ARG B N 1
ATOM 1830 C CA . ARG B 1 28 ? 23.068 11.399 35.264 1.00 28.99 25 ARG B CA 1
ATOM 1831 C C . ARG B 1 28 ? 22.697 12.846 35.339 1.00 28.43 25 ARG B C 1
ATOM 1832 O O . ARG B 1 28 ? 22.373 13.470 34.337 1.00 28.55 25 ARG B O 1
ATOM 1840 N N . GLU B 1 29 ? 22.842 13.425 36.531 1.00 30.21 26 GLU B N 1
ATOM 1841 C CA . GLU B 1 29 ? 22.534 14.837 36.713 1.00 32.26 26 GLU B CA 1
ATOM 1842 C C . GLU B 1 29 ? 23.609 15.699 36.116 1.00 29.72 26 GLU B C 1
ATOM 1843 O O . GLU B 1 29 ? 23.332 16.741 35.625 1.00 29.16 26 GLU B O 1
ATOM 1849 N N . GLU B 1 30 ? 24.867 15.288 36.155 1.00 31.97 27 GLU B N 1
ATOM 1850 C CA . GLU B 1 30 ? 25.837 16.090 35.400 1.00 32.54 27 GLU B CA 1
ATOM 1851 C C . GLU B 1 30 ? 25.592 16.047 33.891 1.00 32.10 27 GLU B C 1
ATOM 1852 O O . GLU B 1 30 ? 25.690 17.067 33.191 1.00 31.56 27 GLU B O 1
ATOM 1858 N N . PHE B 1 31 ? 25.321 14.833 33.404 1.00 31.45 28 PHE B N 1
ATOM 1859 C CA . PHE B 1 31 ? 25.091 14.624 31.991 1.00 29.97 28 PHE B CA 1
ATOM 1860 C C . PHE B 1 31 ? 23.937 15.529 31.515 1.00 30.01 28 PHE B C 1
ATOM 1861 O O . PHE B 1 31 ? 24.100 16.302 30.595 1.00 28.50 28 PHE B O 1
ATOM 1869 N N . VAL B 1 32 ? 22.826 15.541 32.227 1.00 30.25 29 VAL B N 1
ATOM 1870 C CA . VAL B 1 32 ? 21.650 16.329 31.870 1.00 30.35 29 VAL B CA 1
ATOM 1871 C C . VAL B 1 32 ? 21.989 17.815 31.956 1.00 32.14 29 VAL B C 1
ATOM 1872 O O . VAL B 1 32 ? 21.476 18.615 31.218 1.00 31.37 29 VAL B O 1
ATOM 1876 N N . GLU B 1 33 ? 22.928 18.202 32.844 1.00 33.42 30 GLU B N 1
ATOM 1877 C CA . GLU B 1 33 ? 23.333 19.618 32.927 1.00 31.54 30 GLU B CA 1
ATOM 1878 C C . GLU B 1 33 ? 24.106 20.037 31.674 1.00 31.19 30 GLU B C 1
ATOM 1879 O O . GLU B 1 33 ? 23.800 21.045 31.054 1.00 29.02 30 GLU B O 1
ATOM 1885 N N . LEU B 1 34 ? 25.021 19.164 31.267 1.00 29.91 31 LEU B N 1
ATOM 1886 C CA . LEU B 1 34 ? 25.762 19.313 30.040 1.00 29.84 31 LEU B CA 1
ATOM 1887 C C . LEU B 1 34 ? 24.841 19.448 28.843 1.00 29.86 31 LEU B C 1
ATOM 1888 O O . LEU B 1 34 ? 24.998 20.361 28.029 1.00 28.90 31 LEU B O 1
ATOM 1901 N N . LEU B 1 36 ? 21.733 20.448 28.864 1.00 34.97 33 LEU B N 1
ATOM 1902 C CA . LEU B 1 36 ? 20.955 21.708 28.928 1.00 34.96 33 LEU B CA 1
ATOM 1903 C C . LEU B 1 36 ? 21.800 22.812 28.383 1.00 34.44 33 LEU B C 1
ATOM 1904 O O . LEU B 1 36 ? 21.339 23.542 27.555 1.00 34.37 33 LEU B O 1
ATOM 1909 N N . ASN B 1 37 ? 23.003 22.966 28.929 1.00 36.52 34 ASN B N 1
ATOM 1910 C CA . ASN B 1 37 ? 23.953 24.013 28.497 1.00 38.06 34 ASN B CA 1
ATOM 1911 C C . ASN B 1 37 ? 24.193 23.946 27.012 1.00 38.53 34 ASN B C 1
ATOM 1912 O O . ASN B 1 37 ? 24.384 24.958 26.381 1.00 39.73 34 ASN B O 1
ATOM 1917 N N . GLN B 1 38 ? 24.117 22.763 26.426 1.00 39.55 35 GLN B N 1
ATOM 1918 C CA . GLN B 1 38 ? 24.235 22.687 24.972 1.00 39.53 35 GLN B CA 1
ATOM 1919 C C . GLN B 1 38 ? 23.033 23.204 24.203 1.00 39.19 35 GLN B C 1
ATOM 1920 O O . GLN B 1 38 ? 23.162 23.949 23.212 1.00 39.61 35 GLN B O 1
ATOM 1926 N N . VAL B 1 39 ? 21.847 22.728 24.553 1.00 37.64 36 VAL B N 1
ATOM 1927 C CA . VAL B 1 39 ? 20.645 23.225 23.876 1.00 35.47 36 VAL B CA 1
ATOM 1928 C C . VAL B 1 39 ? 20.517 24.765 24.032 1.00 34.94 36 VAL B C 1
ATOM 1929 O O . VAL B 1 39 ? 20.181 25.456 23.067 1.00 34.38 36 VAL B O 1
ATOM 1933 N N . ILE B 1 40 ? 20.752 25.310 25.231 1.00 36.69 37 ILE B N 1
ATOM 1934 C CA . ILE B 1 40 ? 20.777 26.775 25.422 1.00 36.95 37 ILE B CA 1
ATOM 1935 C C . ILE B 1 40 ? 21.804 27.442 24.477 1.00 39.19 37 ILE B C 1
ATOM 1936 O O . ILE B 1 40 ? 21.485 28.442 23.752 1.00 39.21 37 ILE B O 1
ATOM 1941 N N . SER B 1 41 ? 23.032 26.901 24.466 1.00 39.73 38 SER B N 1
ATOM 1942 C CA . SER B 1 41 ? 24.060 27.471 23.563 1.00 41.45 38 SER B CA 1
ATOM 1943 C C . SER B 1 41 ? 23.717 27.380 22.061 1.00 40.17 38 SER B C 1
ATOM 1944 O O . SER B 1 41 ? 24.098 28.274 21.286 1.00 42.73 38 SER B O 1
ATOM 1947 N N . SER B 1 42 ? 23.014 26.331 21.631 1.00 39.32 39 SER B N 1
ATOM 1948 C CA . SER B 1 42 ? 22.483 26.233 20.263 1.00 38.18 39 SER B CA 1
ATOM 1949 C C . SER B 1 42 ? 21.363 27.189 20.005 1.00 39.31 39 SER B C 1
ATOM 1950 O O . SER B 1 42 ? 21.195 27.618 18.855 1.00 39.97 39 SER B O 1
ATOM 1953 N N . LEU B 1 43 ? 20.539 27.482 21.019 1.00 39.09 40 LEU B N 1
ATOM 1954 C CA . LEU B 1 43 ? 19.423 28.380 20.798 1.00 39.07 40 LEU B CA 1
ATOM 1955 C C . LEU B 1 43 ? 19.963 29.781 20.571 1.00 41.06 40 LEU B C 1
ATOM 1956 O O . LEU B 1 43 ? 19.490 30.473 19.703 1.00 41.10 40 LEU B 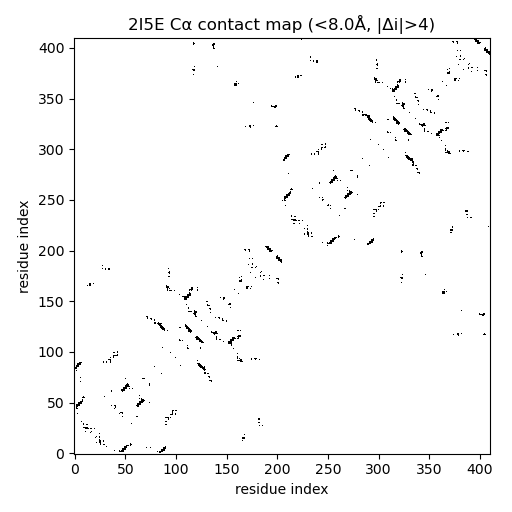O 1
ATOM 1961 N N . LYS B 1 44 ? 20.929 30.200 21.394 1.00 43.11 41 LYS B N 1
ATOM 1962 C CA . LYS B 1 44 ? 21.624 31.486 21.173 1.00 42.60 41 LYS B CA 1
ATOM 1963 C C . LYS B 1 44 ? 22.248 31.514 19.789 1.00 42.73 41 LYS B C 1
ATOM 1964 O O . LYS B 1 44 ? 22.136 32.487 19.074 1.00 43.14 41 LYS B O 1
ATOM 1970 N N . GLY B 1 45 ? 22.920 30.449 19.402 1.00 42.81 42 GLY B N 1
ATOM 1971 C CA . GLY B 1 45 ? 23.640 30.461 18.147 1.00 44.95 42 GLY B CA 1
ATOM 1972 C C . GLY B 1 45 ? 22.793 30.585 16.887 1.00 45.97 42 GLY B C 1
ATOM 1973 O O . GLY B 1 45 ? 23.312 30.907 15.809 1.00 46.77 42 GLY B O 1
ATOM 1974 N N . ALA B 1 46 ? 21.508 30.295 17.025 1.00 45.42 43 ALA B N 1
ATOM 1975 C CA . ALA B 1 46 ? 20.539 30.463 15.971 1.00 46.67 43 ALA B CA 1
ATOM 1976 C C . ALA B 1 46 ? 19.881 31.860 16.107 1.00 47.94 43 ALA B C 1
ATOM 1977 O O . ALA B 1 46 ? 18.862 32.148 15.484 1.00 47.34 43 ALA B O 1
ATOM 1979 N N . GLY B 1 47 ? 20.446 32.682 16.997 1.00 49.57 44 GLY B N 1
ATOM 1980 C CA . GLY B 1 47 ? 20.038 34.066 17.224 1.00 51.63 44 GLY B CA 1
ATOM 1981 C C . GLY B 1 47 ? 18.771 34.217 18.051 1.00 53.09 44 GLY B C 1
ATOM 1982 O O . GLY B 1 47 ? 18.065 35.217 17.966 1.00 52.34 44 GLY B O 1
ATOM 1983 N N . ILE B 1 48 ? 18.451 33.209 18.845 1.00 54.61 45 ILE B N 1
ATOM 1984 C CA . ILE B 1 48 ? 17.343 33.395 19.752 1.00 56.19 45 ILE B CA 1
ATOM 1985 C C . ILE B 1 48 ? 17.861 33.802 21.156 1.00 56.67 45 ILE B C 1
ATOM 1986 O O . ILE B 1 48 ? 18.601 33.095 21.852 1.00 56.92 45 ILE B O 1
ATOM 1991 N N . GLU B 1 49 ? 17.544 35.016 21.522 1.00 57.59 46 GLU B N 1
ATOM 1992 C CA . GLU B 1 49 ? 18.165 35.535 22.719 1.00 58.43 46 GLU B CA 1
ATOM 1993 C C . GLU B 1 49 ? 17.248 35.443 23.917 1.00 56.80 46 GLU B C 1
ATOM 1994 O O . GLU B 1 49 ? 17.754 35.268 25.011 1.00 56.78 46 GLU B O 1
ATOM 2000 N N . GLN B 1 50 ? 15.924 35.518 23.722 1.00 55.80 47 GLN B N 1
ATOM 2001 C CA . GLN B 1 50 ? 14.978 35.228 24.854 1.00 55.40 47 GLN B CA 1
ATOM 2002 C C . GLN B 1 50 ? 14.759 33.704 25.147 1.00 53.23 47 GLN B C 1
ATOM 2003 O O . GLN B 1 50 ? 13.871 33.053 24.572 1.00 53.79 47 GLN B O 1
ATOM 2009 N N . VAL B 1 51 ? 15.596 33.149 26.029 1.00 50.00 48 VAL B N 1
ATOM 2010 C CA . VAL B 1 51 ? 15.551 31.727 26.376 1.00 47.01 48 VAL B CA 1
ATOM 2011 C C . VAL B 1 51 ? 15.129 31.577 27.843 1.00 46.77 48 VAL B C 1
ATOM 2012 O O . VAL B 1 51 ? 15.764 32.162 28.747 1.00 45.25 48 VAL B O 1
ATOM 2016 N N . ASP B 1 52 ? 14.039 30.814 28.056 1.00 44.75 49 ASP B N 1
ATOM 2017 C CA . ASP B 1 52 ? 13.500 30.502 29.378 1.00 44.20 49 ASP B CA 1
ATOM 2018 C C . ASP B 1 52 ? 13.732 29.057 29.753 1.00 42.95 49 ASP B C 1
ATOM 2019 O O . ASP B 1 52 ? 13.665 28.150 28.929 1.00 42.08 49 ASP B O 1
ATOM 2024 N N . ILE B 1 53 ? 14.029 28.831 31.003 1.00 42.32 50 ILE B N 1
ATOM 2025 C CA . ILE B 1 53 ? 14.005 27.464 31.497 1.00 41.25 50 ILE B CA 1
ATOM 2026 C C . ILE B 1 53 ? 12.847 27.249 32.422 1.00 41.45 50 ILE B C 1
ATOM 2027 O O . ILE B 1 53 ? 12.639 27.992 33.405 1.00 40.32 50 ILE B O 1
ATOM 2032 N N . LEU B 1 54 ? 12.084 26.204 32.165 1.00 39.99 51 LEU B N 1
ATOM 2033 C CA . LEU B 1 54 ? 10.944 26.038 33.017 1.00 38.77 51 LEU B CA 1
ATOM 2034 C C . LEU B 1 54 ? 11.159 24.816 33.856 1.00 38.50 51 LEU B C 1
ATOM 2035 O O . LEU B 1 54 ? 11.136 23.746 33.320 1.00 38.67 51 LEU B O 1
ATOM 2040 N N . SER B 1 55 ? 11.397 25.008 35.172 1.00 38.95 52 SER B N 1
ATOM 2041 C CA . SER B 1 55 ? 11.855 23.979 36.179 1.00 38.12 52 SER B CA 1
ATOM 2042 C C . SER B 1 55 ? 10.967 23.951 37.440 1.00 39.80 52 SER B C 1
ATOM 2043 O O . SER B 1 55 ? 10.423 24.988 37.810 1.00 40.59 52 SER B O 1
ATOM 2046 N N . PRO B 1 56 ? 10.814 22.785 38.118 1.00 40.09 53 PRO B N 1
ATOM 2047 C CA . PRO B 1 56 ? 9.974 22.850 39.322 1.00 40.94 53 PRO B CA 1
ATOM 2048 C C . PRO B 1 56 ? 10.827 23.214 40.571 1.00 42.14 53 PRO B C 1
ATOM 2049 O O . PRO B 1 56 ? 10.283 23.327 41.667 1.00 42.84 53 PRO B O 1
ATOM 2053 N N . SER B 1 57 ? 12.141 23.431 40.392 1.00 43.27 54 SER B N 1
ATOM 2054 C CA . SER B 1 57 ? 13.034 23.921 41.484 1.00 42.87 54 SER B CA 1
ATOM 2055 C C . SER B 1 57 ? 14.269 24.580 40.975 1.00 42.93 54 SER B C 1
ATOM 2056 O O . SER B 1 57 ? 14.718 24.260 39.851 1.00 42.51 54 SER B O 1
ATOM 2059 N N . VAL B 1 58 ? 14.849 25.469 41.747 1.00 40.20 55 VAL B N 1
ATOM 2060 C CA . VAL B 1 58 ? 16.094 26.064 41.363 1.00 40.52 55 VAL B CA 1
ATOM 2061 C C . VAL B 1 58 ? 17.324 25.191 41.420 1.00 39.29 55 VAL B C 1
ATOM 2062 O O . VAL B 1 58 ? 18.389 25.666 41.188 1.00 39.13 55 VAL B O 1
ATOM 2066 N N . TYR B 1 59 ? 17.161 23.924 41.730 1.00 38.98 56 TYR B N 1
ATOM 2067 C CA . TYR B 1 59 ? 18.280 23.007 41.835 1.00 38.84 56 TYR B CA 1
ATOM 2068 C C . TYR B 1 59 ? 19.034 22.828 40.488 1.00 39.11 56 TYR B C 1
ATOM 2069 O O . TYR B 1 59 ? 18.402 22.593 39.457 1.00 35.60 56 TYR B O 1
ATOM 2078 N N . GLY B 1 60 ? 20.373 22.923 40.568 1.00 39.29 57 GLY B N 1
ATOM 2079 C CA . GLY B 1 60 ? 21.302 23.023 39.426 1.00 40.22 57 GLY B CA 1
ATOM 2080 C C . GLY B 1 60 ? 21.048 24.256 38.550 1.00 40.47 57 GLY B C 1
ATOM 2081 O O . GLY B 1 60 ? 21.664 24.425 37.511 1.00 41.10 57 GLY B O 1
ATOM 2082 N N . LEU B 1 61 ? 20.151 25.135 38.969 1.00 40.05 58 LEU B N 1
ATOM 2083 C CA . LEU B 1 61 ? 19.910 26.412 38.304 1.00 40.34 58 LEU B CA 1
ATOM 2084 C C . LEU B 1 61 ? 20.286 27.703 39.081 1.00 40.53 58 LEU B C 1
ATOM 2085 O O . LEU B 1 61 ? 20.110 28.765 38.603 1.00 39.69 58 LEU B O 1
ATOM 2090 N N . GLU B 1 62 ? 20.808 27.582 40.281 1.00 41.00 59 GLU B N 1
ATOM 2091 C CA . GLU B 1 62 ? 21.215 28.750 41.105 1.00 43.97 59 GLU B CA 1
ATOM 2092 C C . GLU B 1 62 ? 22.153 29.784 40.447 1.00 44.79 59 GLU B C 1
ATOM 2093 O O . GLU B 1 62 ? 22.069 30.975 40.769 1.00 45.48 59 GLU B O 1
ATOM 2099 N N . GLU B 1 63 ? 23.023 29.361 39.529 1.00 44.93 60 GLU B N 1
ATOM 2100 C CA . GLU B 1 63 ? 24.071 30.231 38.988 1.00 45.97 60 GLU B CA 1
ATOM 2101 C C . GLU B 1 63 ? 23.835 30.519 37.543 1.00 45.33 60 GLU B C 1
ATOM 2102 O O . GLU B 1 63 ? 24.643 31.225 36.911 1.00 45.05 60 GLU B O 1
ATOM 2116 N N . THR B 1 65 ? 22.622 32.017 34.158 1.00 46.36 62 THR B N 1
ATOM 2117 C CA . THR B 1 65 ? 22.603 33.375 33.652 1.00 47.69 62 THR B CA 1
ATOM 2118 C C . THR B 1 65 ? 22.360 33.380 32.154 1.00 48.33 62 THR B C 1
ATOM 2119 O O . THR B 1 65 ? 21.803 34.330 31.579 1.00 49.39 62 THR B O 1
ATOM 2123 N N . GLU B 1 66 ? 22.696 32.266 31.513 1.00 49.05 63 GLU B N 1
ATOM 2124 C CA . GLU B 1 66 ? 22.440 32.129 30.084 1.00 49.88 63 GLU B CA 1
ATOM 2125 C C . GLU B 1 66 ? 20.953 32.177 29.639 1.00 50.16 63 GLU B C 1
ATOM 2126 O O . GLU B 1 66 ? 20.669 32.349 28.468 1.00 50.91 63 GLU B O 1
ATOM 2132 N N . ALA B 1 67 ? 20.019 32.020 30.581 1.00 50.05 64 ALA B N 1
ATOM 2133 C CA . ALA B 1 67 ? 18.583 31.922 30.294 1.00 49.05 64 ALA B CA 1
ATOM 2134 C C . ALA B 1 67 ? 17.849 32.221 31.579 1.00 48.72 64 ALA B C 1
ATOM 2135 O O . ALA B 1 67 ? 18.384 32.015 32.675 1.00 48.84 64 ALA B O 1
ATOM 2137 N N . ARG B 1 68 ? 16.634 32.731 31.457 1.00 48.30 65 ARG B N 1
ATOM 2138 C CA . ARG B 1 68 ? 15.851 33.053 32.612 1.00 48.11 65 ARG B CA 1
ATOM 2139 C C . ARG B 1 68 ? 15.317 31.770 33.156 1.00 48.86 65 ARG B C 1
ATOM 2140 O O . ARG B 1 68 ? 14.637 31.003 32.449 1.00 49.80 65 ARG B O 1
ATOM 2148 N N . VAL B 1 69 ? 15.582 31.540 34.437 1.00 48.78 66 VAL B N 1
ATOM 2149 C CA . VAL B 1 69 ? 15.018 30.424 35.189 1.00 48.14 66 VAL B CA 1
ATOM 2150 C C . VAL B 1 69 ? 13.596 30.792 35.614 1.00 49.86 66 VAL B C 1
ATOM 2151 O O . VAL B 1 69 ? 13.330 31.913 36.113 1.00 49.75 66 VAL B O 1
ATOM 2155 N N . LEU B 1 70 ? 12.680 29.872 35.368 1.00 50.22 67 LEU B N 1
ATOM 2156 C CA . LEU B 1 70 ? 11.266 30.040 35.692 1.00 50.87 67 LEU B CA 1
ATOM 2157 C C . LEU B 1 70 ? 10.836 28.839 36.546 1.00 52.58 67 LEU B C 1
ATOM 2158 O O . LEU B 1 70 ? 11.130 27.672 36.232 1.00 52.76 67 LEU B O 1
ATOM 2163 N N . LEU B 1 71 ? 10.209 29.143 37.670 1.00 53.63 68 LEU B N 1
ATOM 2164 C CA . LEU B 1 71 ? 9.892 28.152 38.674 1.00 54.51 68 LEU B CA 1
ATOM 2165 C C . LEU B 1 71 ? 8.406 27.824 38.581 1.00 54.52 68 LEU B C 1
ATOM 2166 O O . LEU B 1 71 ? 7.540 28.692 38.366 1.00 54.38 68 LEU B O 1
ATOM 2171 N N . ASP B 1 72 ? 8.097 26.546 38.664 1.00 54.72 69 ASP B N 1
ATOM 2172 C CA . ASP B 1 72 ? 6.708 26.139 38.487 1.00 54.66 69 ASP B CA 1
ATOM 2173 C C . ASP B 1 72 ? 6.630 24.713 38.864 1.00 55.18 69 ASP B C 1
ATOM 2174 O O . ASP B 1 72 ? 7.222 23.837 38.226 1.00 55.94 69 ASP B O 1
ATOM 2179 N N . GLU B 1 73 ? 5.931 24.468 39.951 1.00 55.19 70 GLU B N 1
ATOM 2180 C CA . GLU B 1 73 ? 5.998 23.171 40.559 1.00 56.41 70 GLU B CA 1
ATOM 2181 C C . GLU B 1 73 ? 4.938 22.190 39.992 1.00 55.12 70 GLU B C 1
ATOM 2182 O O . GLU B 1 73 ? 5.019 20.971 40.212 1.00 54.63 70 GLU B O 1
ATOM 2188 N N . LYS B 1 74 ? 3.973 22.734 39.254 1.00 54.31 71 LYS B N 1
ATOM 2189 C CA . LYS B 1 74 ? 2.915 21.927 38.625 1.00 55.05 71 LYS B CA 1
ATOM 2190 C C . LYS B 1 74 ? 3.557 20.964 37.646 1.00 54.09 71 LYS B C 1
ATOM 2191 O O . LYS B 1 74 ? 4.747 21.096 37.325 1.00 53.12 71 LYS B O 1
ATOM 2197 N N . ASP B 1 75 ? 2.770 19.991 37.189 1.00 53.12 72 ASP B N 1
ATOM 2198 C CA . ASP B 1 75 ? 3.245 19.072 36.176 1.00 52.73 72 ASP B CA 1
ATOM 2199 C C . ASP B 1 75 ? 3.432 19.777 34.800 1.00 50.03 72 ASP B C 1
ATOM 2200 O O . ASP B 1 75 ? 2.950 20.922 34.528 1.00 49.60 72 ASP B O 1
ATOM 2205 N N . LEU B 1 76 ? 4.195 19.083 33.970 1.00 47.27 73 LEU B N 1
ATOM 2206 C CA . LEU B 1 76 ? 4.658 19.602 32.725 1.00 44.34 73 LEU B CA 1
ATOM 2207 C C . LEU B 1 76 ? 3.590 20.337 31.920 1.00 44.04 73 LEU B C 1
ATOM 2208 O O . LEU B 1 76 ? 3.755 21.522 31.549 1.00 43.84 73 LEU B O 1
ATOM 2213 N N . ASN B 1 77 ? 2.527 19.616 31.580 1.00 42.28 74 ASN B N 1
ATOM 2214 C CA . ASN B 1 77 ? 1.450 20.155 30.742 1.00 42.20 74 ASN B CA 1
ATOM 2215 C C . ASN B 1 77 ? 0.766 21.379 31.331 1.00 42.90 74 ASN B C 1
ATOM 2216 O O . ASN B 1 77 ? 0.591 22.391 30.646 1.00 43.30 74 ASN B O 1
ATOM 2221 N N . GLU B 1 78 ? 0.467 21.304 32.623 1.00 44.78 75 GLU B N 1
ATOM 2222 C CA . GLU B 1 78 ? 0.017 22.472 33.394 1.00 47.85 75 GLU B CA 1
ATOM 2223 C C . GLU B 1 78 ? 0.974 23.682 33.254 1.00 46.47 75 GLU B C 1
ATOM 2224 O O . GLU B 1 78 ? 0.613 24.756 32.737 1.00 47.90 75 GLU B O 1
ATOM 2230 N N . ALA B 1 79 ? 2.209 23.501 33.723 1.00 45.74 76 ALA B N 1
ATOM 2231 C CA . ALA B 1 79 ? 3.223 24.535 33.542 1.00 44.28 76 ALA B CA 1
ATOM 2232 C C . ALA B 1 79 ? 3.361 25.116 32.077 1.00 43.64 76 ALA B C 1
ATOM 2233 O O . ALA B 1 79 ? 3.506 26.338 31.871 1.00 41.58 76 ALA B O 1
ATOM 2235 N N . LEU B 1 80 ? 3.297 24.257 31.056 1.00 42.97 77 LEU B N 1
ATOM 2236 C CA . LEU B 1 80 ? 3.566 24.746 29.671 1.00 40.54 77 LEU B CA 1
ATOM 2237 C C . LEU B 1 80 ? 2.355 25.472 29.119 1.00 41.76 77 LEU B C 1
ATOM 2238 O O . LEU B 1 80 ? 2.479 26.419 28.320 1.00 41.48 77 LEU B O 1
ATOM 2243 N N . ASN B 1 81 ? 1.180 25.011 29.542 1.00 42.57 78 ASN B N 1
ATOM 2244 C CA . ASN B 1 81 ? -0.085 25.666 29.116 1.00 43.85 78 ASN B CA 1
ATOM 2245 C C . ASN B 1 81 ? -0.289 27.027 29.800 1.00 44.10 78 ASN B C 1
ATOM 2246 O O . ASN B 1 81 ? -0.592 28.026 29.129 1.00 44.93 78 ASN B O 1
ATOM 2251 N N . ARG B 1 82 ? 0.013 27.102 31.090 1.00 46.27 79 ARG B N 1
ATOM 2252 C CA . ARG B 1 82 ? 0.167 28.440 31.706 1.00 48.40 79 ARG B CA 1
ATOM 2253 C C . ARG B 1 82 ? 1.136 29.381 30.939 1.00 48.85 79 ARG B C 1
ATOM 2254 O O . ARG B 1 82 ? 0.794 30.538 30.586 1.00 50.46 79 ARG B O 1
ATOM 2262 N N . TYR B 1 83 ? 2.343 28.887 30.652 1.00 48.01 80 TYR B N 1
ATOM 2263 C CA . TYR B 1 83 ? 3.306 29.637 29.876 1.00 46.78 80 TYR B CA 1
ATOM 2264 C C . TYR B 1 83 ? 2.763 30.051 28.528 1.00 48.35 80 TYR B C 1
ATOM 2265 O O . TYR B 1 83 ? 3.033 31.135 28.075 1.00 49.48 80 TYR B O 1
ATOM 2274 N N . LEU B 1 84 ? 2.127 29.138 27.823 1.00 50.00 81 LEU B N 1
ATOM 2275 C CA . LEU B 1 84 ? 1.589 29.435 26.483 1.00 52.48 81 LEU B CA 1
ATOM 2276 C C . LEU B 1 84 ? 0.491 30.541 26.541 1.00 53.77 81 LEU B C 1
ATOM 2277 O O . LEU B 1 84 ? 0.539 31.501 25.789 1.00 53.79 81 LEU B O 1
ATOM 2282 N N . LYS B 1 85 ? -0.478 30.365 27.439 1.00 56.43 82 LYS B N 1
ATOM 2283 C CA . LYS B 1 85 ? -1.357 31.440 27.904 1.00 58.84 82 LYS B CA 1
ATOM 2284 C C . LYS B 1 85 ? -0.667 32.805 27.922 1.00 58.77 82 LYS B C 1
ATOM 2285 O O . LYS B 1 85 ? -0.976 33.678 27.103 1.00 59.62 82 LYS B O 1
ATOM 2291 N N . GLU B 1 86 ? 0.287 32.990 28.826 1.00 58.99 83 GLU B N 1
ATOM 2292 C CA . GLU B 1 86 ? 0.908 34.320 28.993 1.00 58.64 83 GLU B CA 1
ATOM 2293 C C . GLU B 1 86 ? 1.805 34.785 27.852 1.00 59.48 83 GLU B C 1
ATOM 2294 O O . GLU B 1 86 ? 2.108 35.975 27.772 1.00 60.29 83 GLU B O 1
ATOM 2300 N N . ALA B 1 87 ? 2.237 33.860 26.976 1.00 59.29 84 ALA B N 1
ATOM 2301 C CA . ALA B 1 87 ? 3.061 34.180 25.791 1.00 58.91 84 ALA B CA 1
ATOM 2302 C C . ALA B 1 87 ? 2.365 35.149 24.849 1.00 59.29 84 ALA B C 1
ATOM 2303 O O . ALA B 1 87 ? 1.159 34.997 24.547 1.00 58.39 84 ALA B O 1
ATOM 2305 N N . GLU B 1 88 ? 3.144 36.111 24.353 1.00 60.09 85 GLU B N 1
ATOM 2306 C CA . GLU B 1 88 ? 2.619 37.080 23.395 1.00 61.25 85 GLU B CA 1
ATOM 2307 C C . GLU B 1 88 ? 3.510 37.330 22.190 1.00 61.23 85 GLU B C 1
ATOM 2308 O O . GLU B 1 88 ? 3.699 38.489 21.766 1.00 62.19 85 GLU B O 1
ATOM 2314 N N . GLU B 1 89 ? 4.089 36.248 21.678 1.00 60.11 86 GLU B N 1
ATOM 2315 C CA . GLU B 1 89 ? 5.026 36.228 20.532 1.00 58.91 86 GLU B CA 1
ATOM 2316 C C . GLU B 1 89 ? 5.386 34.748 20.430 1.00 56.74 86 GLU B C 1
ATOM 2317 O O . GLU B 1 89 ? 5.406 34.042 21.482 1.00 56.36 86 GLU B O 1
ATOM 2323 N N . PRO B 1 90 ? 5.603 34.249 19.196 1.00 54.04 87 PRO B N 1
ATOM 2324 C CA . PRO B 1 90 ? 5.714 32.800 19.013 1.00 52.23 87 PRO B CA 1
ATOM 2325 C C . PRO B 1 90 ? 6.715 32.100 19.951 1.00 49.66 87 PRO B C 1
ATOM 2326 O O . PRO B 1 90 ? 7.714 32.695 20.392 1.00 48.59 87 PRO B O 1
ATOM 2330 N N . VAL B 1 91 ? 6.398 30.846 20.239 1.00 47.26 88 VAL B N 1
ATOM 2331 C CA . VAL B 1 91 ? 7.071 30.055 21.271 1.00 45.06 88 VAL B CA 1
ATOM 2332 C C . VAL B 1 91 ? 7.676 28.765 20.650 1.00 43.84 88 VAL B C 1
ATOM 2333 O O . VAL B 1 91 ? 6.973 28.030 19.963 1.00 42.93 88 VAL B O 1
ATOM 2337 N N . LEU B 1 92 ? 8.967 28.528 20.889 1.00 39.43 89 LEU B N 1
ATOM 2338 C CA . LEU B 1 92 ? 9.549 27.241 20.634 1.00 37.34 89 LEU B CA 1
ATOM 2339 C C . LEU B 1 92 ? 9.774 26.478 21.955 1.00 35.07 89 LEU B C 1
ATOM 2340 O O . LEU B 1 92 ? 10.658 26.778 22.734 1.00 38.31 89 LEU B O 1
ATOM 2345 N N . ILE B 1 93 ? 8.959 25.491 22.227 1.00 34.59 90 ILE B N 1
ATOM 2346 C CA . ILE B 1 93 ? 9.141 24.543 23.290 1.00 30.92 90 ILE B CA 1
ATOM 2347 C C . ILE B 1 93 ? 10.181 23.471 22.886 1.00 33.19 90 ILE B C 1
ATOM 2348 O O . ILE B 1 93 ? 9.908 22.655 21.987 1.00 31.28 90 ILE B O 1
ATOM 2353 N N . VAL B 1 94 ? 11.344 23.472 23.552 1.00 31.74 91 VAL B N 1
ATOM 2354 C CA . VAL B 1 94 ? 12.418 22.558 23.156 1.00 32.29 91 VAL B CA 1
ATOM 2355 C C . VAL B 1 94 ? 12.897 21.755 24.321 1.00 32.04 91 VAL B C 1
ATOM 2356 O O . VAL B 1 94 ? 13.260 22.352 25.371 1.00 31.95 91 VAL B O 1
ATOM 2368 N N . ALA B 1 96 ? 15.467 19.396 26.627 1.00 30.98 93 ALA B N 1
ATOM 2369 C CA . ALA B 1 96 ? 16.792 19.671 27.075 1.00 31.85 93 ALA B CA 1
ATOM 2370 C C . ALA B 1 96 ? 17.760 18.572 26.716 1.00 31.10 93 ALA B C 1
ATOM 2371 O O . ALA B 1 96 ? 18.987 18.717 26.960 1.00 31.53 93 ALA B O 1
ATOM 2373 N N . ASP B 1 97 ? 17.207 17.511 26.116 1.00 30.53 94 ASP B N 1
ATOM 2374 C CA . ASP B 1 97 ? 17.870 16.223 25.933 1.00 28.65 94 ASP B CA 1
ATOM 2375 C C . ASP B 1 97 ? 18.125 15.882 24.506 1.00 27.40 94 ASP B C 1
ATOM 2376 O O . ASP B 1 97 ? 18.115 14.712 24.124 1.00 24.52 94 ASP B O 1
ATOM 2381 N N . LEU B 1 98 ? 18.424 16.908 23.719 1.00 27.78 95 LEU B N 1
ATOM 2382 C CA . LEU B 1 98 ? 18.589 16.756 22.264 1.00 27.85 95 LEU B CA 1
ATOM 2383 C C . LEU B 1 98 ? 20.003 17.216 21.854 1.00 28.83 95 LEU B C 1
ATOM 2384 O O . LEU B 1 98 ? 20.167 18.283 21.265 1.00 29.34 95 LEU B O 1
ATOM 2389 N N . PRO B 1 99 ? 21.049 16.421 22.162 1.00 29.84 96 PRO B N 1
ATOM 2390 C CA . PRO B 1 99 ? 22.400 16.966 21.999 1.00 28.48 96 PRO B CA 1
ATOM 2391 C C . PRO B 1 99 ? 22.881 16.957 20.573 1.00 30.18 96 PRO B C 1
ATOM 2392 O O . PRO B 1 99 ? 23.974 17.459 20.317 1.00 30.75 96 PRO B O 1
ATOM 2396 N N . LEU B 1 100 ? 22.069 16.411 19.641 1.00 31.17 97 LEU B N 1
ATOM 2397 C CA . LEU B 1 100 ? 22.356 16.433 18.208 1.00 31.35 97 LEU B CA 1
ATOM 2398 C C . LEU B 1 100 ? 21.658 17.559 17.434 1.00 31.96 97 LEU B C 1
ATOM 2399 O O . LEU B 1 100 ? 21.881 17.798 16.262 1.00 34.17 97 LEU B O 1
ATOM 2404 N N . LEU B 1 101 ? 20.811 18.297 18.132 1.00 33.98 98 LEU B N 1
ATOM 2405 C CA . LEU B 1 101 ? 20.111 19.453 17.613 1.00 32.66 98 LEU B CA 1
ATOM 2406 C C . LEU B 1 101 ? 21.118 20.590 17.312 1.00 35.30 98 LEU B C 1
ATOM 2407 O O . LEU B 1 101 ? 21.874 20.930 18.213 1.00 34.67 98 LEU B O 1
ATOM 2412 N N . SER B 1 102 ? 21.100 21.190 16.094 1.00 35.21 99 SER B N 1
ATOM 2413 C CA . SER B 1 102 ? 22.033 22.267 15.719 1.00 35.66 99 SER B CA 1
ATOM 2414 C C . SER B 1 102 ? 21.335 23.638 15.608 1.00 34.92 99 SER B C 1
ATOM 2415 O O . SER B 1 102 ? 20.121 23.711 15.590 1.00 34.31 99 SER B O 1
ATOM 2418 N N . PRO B 1 103 ? 22.120 24.759 15.620 1.00 35.89 100 PRO B N 1
ATOM 2419 C CA . PRO B 1 103 ? 21.564 26.061 15.283 1.00 35.90 100 PRO B CA 1
ATOM 2420 C C . PRO B 1 103 ? 20.727 25.989 14.007 1.00 36.10 100 PRO B C 1
ATOM 2421 O O . PRO B 1 103 ? 19.620 26.543 13.986 1.00 36.47 100 PRO B O 1
ATOM 2425 N N . GLU B 1 104 ? 21.230 25.249 12.991 1.00 37.05 101 GLU B N 1
ATOM 2426 C CA . GLU B 1 104 ? 20.544 25.153 11.682 1.00 37.48 101 GLU B CA 1
ATOM 2427 C C . GLU B 1 104 ? 19.220 24.509 11.834 1.00 36.31 101 GLU B C 1
ATOM 2428 O O . GLU B 1 104 ? 18.220 24.939 11.217 1.00 36.52 101 GLU B O 1
ATOM 2434 N N . HIS B 1 105 ? 19.178 23.408 12.587 1.00 33.79 102 HIS B N 1
ATOM 2435 C CA . HIS B 1 105 ? 17.855 22.788 12.814 1.00 33.82 102 HIS B CA 1
ATOM 2436 C C . HIS B 1 105 ? 16.953 23.840 13.412 1.00 34.53 102 HIS B C 1
ATOM 2437 O O . HIS B 1 105 ? 15.792 23.889 13.086 1.00 35.92 102 HIS B O 1
ATOM 2444 N N . ILE B 1 106 ? 17.449 24.574 14.413 1.00 37.45 103 ILE B N 1
ATOM 2445 C CA . ILE B 1 106 ? 16.508 25.433 15.192 1.00 39.26 103 ILE B CA 1
ATOM 2446 C C . ILE B 1 106 ? 15.981 26.559 14.269 1.00 40.54 103 ILE B C 1
ATOM 2447 O O . ILE B 1 106 ? 14.756 26.782 14.183 1.00 40.52 103 ILE B O 1
ATOM 2452 N N . LYS B 1 107 ? 16.871 27.140 13.466 1.00 41.37 104 LYS B N 1
ATOM 2453 C CA . LYS B 1 107 ? 16.428 28.080 12.381 1.00 44.15 104 LYS B CA 1
ATOM 2454 C C . LYS B 1 107 ? 15.293 27.560 11.451 1.00 44.39 104 LYS B C 1
ATOM 2455 O O . LYS B 1 107 ? 14.313 28.281 11.121 1.00 44.28 104 LYS B O 1
ATOM 2461 N N . GLU B 1 108 ? 15.422 26.328 10.983 1.00 44.62 105 GLU B N 1
ATOM 2462 C CA . GLU B 1 108 ? 14.466 25.869 9.978 1.00 45.04 105 GLU B CA 1
ATOM 2463 C C . GLU B 1 108 ? 13.149 25.578 10.656 1.00 45.77 105 GLU B C 1
ATOM 2464 O O . GLU B 1 108 ? 12.085 25.913 10.151 1.00 46.41 105 GLU B O 1
ATOM 2470 N N . ILE B 1 109 ? 13.218 24.967 11.841 1.00 45.57 106 ILE B N 1
ATOM 2471 C CA . ILE B 1 109 ? 12.014 24.764 12.653 1.00 44.52 106 ILE B CA 1
ATOM 2472 C C . ILE B 1 109 ? 11.173 26.057 12.846 1.00 45.77 106 ILE B C 1
ATOM 2473 O O . ILE B 1 109 ? 9.984 26.102 12.516 1.00 45.28 106 ILE B O 1
ATOM 2478 N N . SER B 1 110 ? 11.837 27.093 13.371 1.00 47.24 107 SER B N 1
ATOM 2479 C CA . SER B 1 110 ? 11.205 28.366 13.737 1.00 48.56 107 SER B CA 1
ATOM 2480 C C . SER B 1 110 ? 10.995 29.355 12.539 1.00 49.06 107 SER B C 1
ATOM 2481 O O . SER B 1 110 ? 10.483 30.463 12.753 1.00 49.19 107 SER B O 1
ATOM 2484 N N . SER B 1 111 ? 11.364 28.913 11.317 1.00 50.17 108 SER B N 1
ATOM 2485 C CA . SER B 1 111 ? 11.095 29.574 10.013 1.00 50.67 108 SER B CA 1
ATOM 2486 C C . SER B 1 111 ? 9.974 28.919 9.227 1.00 51.94 108 SER B C 1
ATOM 2487 O O . SER B 1 111 ? 9.741 29.198 8.027 1.00 52.69 108 SER B O 1
ATOM 2490 N N . THR B 1 112 ? 9.245 28.060 9.905 1.00 52.03 109 THR B N 1
ATOM 2491 C CA . THR B 1 112 ? 8.092 27.443 9.295 1.00 52.14 109 THR B CA 1
ATOM 2492 C C . THR B 1 112 ? 7.137 28.522 8.813 1.00 53.73 109 THR B C 1
ATOM 2493 O O . THR B 1 112 ? 7.076 29.633 9.379 1.00 53.27 109 THR B O 1
ATOM 2497 N N . GLU B 1 113 ? 6.387 28.142 7.793 1.00 54.19 110 GLU B N 1
ATOM 2498 C CA . GLU B 1 113 ? 5.383 28.954 7.222 1.00 56.63 110 GLU B CA 1
ATOM 2499 C C . GLU B 1 113 ? 4.019 28.488 7.683 1.00 56.11 110 GLU B C 1
ATOM 2500 O O . GLU B 1 113 ? 3.014 29.111 7.338 1.00 56.06 110 GLU B O 1
ATOM 2506 N N . LYS B 1 114 ? 3.974 27.386 8.446 1.00 54.85 111 LYS B N 1
ATOM 2507 C CA . LYS B 1 114 ? 2.727 26.967 9.044 1.00 54.36 111 LYS B CA 1
ATOM 2508 C C . LYS B 1 114 ? 2.638 27.577 10.417 1.00 54.09 111 LYS B C 1
ATOM 2509 O O . LYS B 1 114 ? 3.546 28.287 10.824 1.00 53.52 111 LYS B O 1
ATOM 2515 N N . ASP B 1 115 ? 1.535 27.298 11.117 1.00 53.64 112 ASP B N 1
ATOM 2516 C CA . ASP B 1 115 ? 1.273 27.812 12.469 1.00 52.97 112 ASP B CA 1
ATOM 2517 C C . ASP B 1 115 ? 2.064 27.019 13.485 1.00 51.83 112 ASP B C 1
ATOM 2518 O O . ASP B 1 115 ? 2.422 27.542 14.573 1.00 50.76 112 ASP B O 1
ATOM 2523 N N . VAL B 1 116 ? 2.275 25.739 13.133 1.00 49.32 113 VAL B N 1
ATOM 2524 C CA . VAL B 1 116 ? 3.000 24.820 14.001 1.00 46.93 113 VAL B CA 1
ATOM 2525 C C . VAL B 1 116 ? 4.008 24.003 13.217 1.00 45.55 113 VAL B C 1
ATOM 2526 O O . VAL B 1 116 ? 3.760 23.565 12.078 1.00 45.62 113 VAL B O 1
ATOM 2530 N N . CYS B 1 117 ? 5.205 23.934 13.790 1.00 43.56 114 CYS B N 1
ATOM 2531 C CA . CYS B 1 117 ? 6.211 22.984 13.315 1.00 40.73 114 CYS B CA 1
ATOM 2532 C C . CYS B 1 117 ? 6.464 21.990 14.474 1.00 39.32 114 CYS B C 1
ATOM 2533 O O . CYS B 1 117 ? 6.704 22.369 15.651 1.00 36.34 114 CYS B O 1
ATOM 2536 N N . ILE B 1 118 ? 6.321 20.726 14.130 1.00 38.01 115 ILE B N 1
ATOM 2537 C CA . ILE B 1 118 ? 6.500 19.637 15.055 1.00 37.68 115 ILE B CA 1
ATOM 2538 C C . ILE B 1 118 ? 7.649 18.657 14.683 1.00 36.76 115 ILE B C 1
ATOM 2539 O O . ILE B 1 118 ? 7.749 18.126 13.549 1.00 33.56 115 ILE B O 1
ATOM 2544 N N . VAL B 1 119 ? 8.575 18.521 15.640 1.00 34.57 116 VAL B N 1
ATOM 2545 C CA . VAL B 1 119 ? 9.689 17.551 15.500 1.00 34.16 116 VAL B CA 1
ATOM 2546 C C . VAL B 1 119 ? 9.341 16.325 16.361 1.00 30.36 116 VAL B C 1
ATOM 2547 O O . VAL B 1 119 ? 9.247 16.437 17.581 1.00 30.40 116 VAL B O 1
ATOM 2551 N N . PRO B 1 120 ? 9.196 15.131 15.739 1.00 28.39 117 PRO B N 1
ATOM 2552 C CA . PRO B 1 120 ? 8.986 13.970 16.559 1.00 27.95 117 PRO B CA 1
ATOM 2553 C C . PRO B 1 120 ? 10.232 13.429 17.302 1.00 28.61 117 PRO B C 1
ATOM 2554 O O . PRO B 1 120 ? 11.325 13.633 16.908 1.00 29.42 117 PRO B O 1
ATOM 2558 N N . GLY B 1 121 ? 10.011 12.780 18.435 1.00 30.46 118 GLY B N 1
ATOM 2559 C CA . GLY B 1 121 ? 11.022 12.003 19.052 1.00 29.36 118 GLY B CA 1
ATOM 2560 C C . GLY B 1 121 ? 10.791 10.522 18.895 1.00 30.21 118 GLY B C 1
ATOM 2561 O O . GLY B 1 121 ? 9.823 10.036 18.223 1.00 28.22 118 GLY B O 1
ATOM 2562 N N . LYS B 1 122 ? 11.710 9.764 19.515 1.00 29.09 119 LYS B N 1
ATOM 2563 C CA . LYS B 1 122 ? 11.576 8.317 19.555 1.00 29.42 119 LYS B CA 1
ATOM 2564 C C . LYS B 1 122 ? 10.262 7.914 20.226 1.00 28.05 119 LYS B C 1
ATOM 2565 O O . LYS B 1 122 ? 9.832 8.553 21.156 1.00 27.03 119 LYS B O 1
ATOM 2571 N N . GLY B 1 123 ? 9.636 6.803 19.807 1.00 28.24 120 GLY B N 1
ATOM 2572 C CA . GLY B 1 123 ? 8.502 6.270 20.611 1.00 27.31 120 GLY B CA 1
ATOM 2573 C C . GLY B 1 123 ? 7.240 7.164 20.559 1.00 29.71 120 GLY B C 1
ATOM 2574 O O . GLY B 1 123 ? 6.387 7.103 21.469 1.00 28.89 120 GLY B O 1
ATOM 2575 N N . GLY B 1 124 ? 7.125 8.063 19.562 1.00 29.20 121 GLY B N 1
ATOM 2576 C CA . GLY B 1 124 ? 5.898 8.889 19.546 1.00 28.43 121 GLY B CA 1
ATOM 2577 C C . GLY B 1 124 ? 5.932 10.085 20.416 1.00 28.86 121 GLY B C 1
ATOM 2578 O O . GLY B 1 124 ? 4.843 10.717 20.652 1.00 28.64 121 GLY B O 1
ATOM 2579 N N . GLY B 1 125 ? 7.137 10.458 20.951 1.00 27.79 122 GLY B N 1
ATOM 2580 C CA . GLY B 1 125 ? 7.211 11.772 21.647 1.00 27.24 122 GLY B CA 1
ATOM 2581 C C . GLY B 1 125 ? 7.354 12.997 20.764 1.00 28.18 122 GLY B C 1
ATOM 2582 O O . GLY B 1 125 ? 7.352 12.911 19.557 1.00 26.68 122 GLY B O 1
ATOM 2583 N N . THR B 1 126 ? 7.490 14.167 21.400 1.00 28.78 123 THR B N 1
ATOM 2584 C CA . THR B 1 126 ? 7.646 15.449 20.690 1.00 30.68 123 THR B CA 1
ATOM 2585 C C . THR B 1 126 ? 8.889 16.074 21.258 1.00 30.69 123 THR B C 1
ATOM 2586 O O . THR B 1 126 ? 8.988 16.228 22.479 1.00 34.34 123 THR B O 1
ATOM 2590 N N . ASN B 1 127 ? 9.886 16.291 20.417 1.00 30.78 124 ASN B N 1
ATOM 2591 C CA . ASN B 1 127 ? 11.165 16.823 20.859 1.00 29.58 124 ASN B CA 1
ATOM 2592 C C . ASN B 1 127 ? 11.220 18.336 20.832 1.00 29.84 124 ASN B C 1
ATOM 2593 O O . ASN B 1 127 ? 11.895 18.996 21.660 1.00 28.01 124 ASN B O 1
ATOM 2598 N N . ALA B 1 128 ? 10.547 18.878 19.838 1.00 30.06 125 ALA B N 1
ATOM 2599 C CA . ALA B 1 128 ? 10.509 20.316 19.584 1.00 32.37 125 ALA B CA 1
ATOM 2600 C C . ALA B 1 128 ? 9.117 20.701 19.029 1.00 33.98 125 ALA B C 1
ATOM 2601 O O . ALA B 1 128 ? 8.534 19.929 18.290 1.00 33.02 125 ALA B O 1
ATOM 2603 N N . LEU B 1 129 ? 8.592 21.841 19.509 1.00 35.51 126 LEU B N 1
ATOM 2604 C CA . LEU B 1 129 ? 7.289 22.424 19.116 1.00 37.39 126 LEU B CA 1
ATOM 2605 C C . LEU B 1 129 ? 7.440 23.947 18.837 1.00 38.05 126 LEU B C 1
ATOM 2606 O O . LEU B 1 129 ? 7.690 24.730 19.780 1.00 37.45 126 LEU B O 1
ATOM 2611 N N . PHE B 1 130 ? 7.387 24.334 17.574 1.00 38.88 127 PHE B N 1
ATOM 2612 C CA . PHE B 1 130 ? 7.251 25.759 17.201 1.00 40.57 127 PHE B CA 1
ATOM 2613 C C . PHE B 1 130 ? 5.777 26.143 17.028 1.00 41.52 127 PHE B C 1
ATOM 2614 O O . PHE B 1 130 ? 5.083 25.572 16.173 1.00 39.31 127 PHE B O 1
ATOM 2622 N N . ILE B 1 131 ? 5.340 27.085 17.887 1.00 41.71 128 ILE B N 1
ATOM 2623 C CA . ILE B 1 131 ? 3.943 27.513 17.968 1.00 4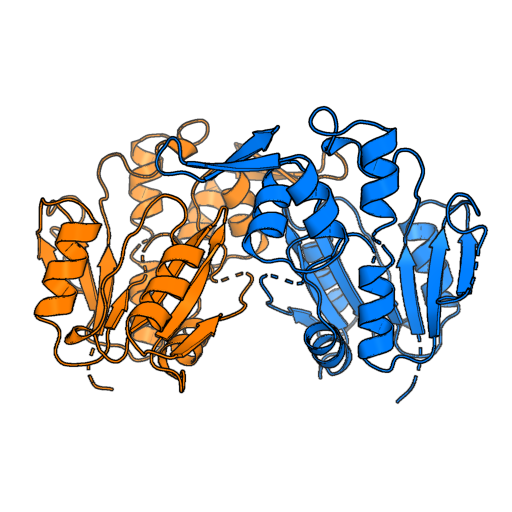5.68 128 ILE B CA 1
ATOM 2624 C C . ILE B 1 131 ? 3.910 29.026 17.712 1.00 47.32 128 ILE B C 1
ATOM 2625 O O . ILE B 1 131 ? 4.477 29.834 18.497 1.00 47.24 128 ILE B O 1
ATOM 2630 N N . LYS B 1 132 ? 3.305 29.390 16.588 1.00 49.78 129 LYS B N 1
ATOM 2631 C CA . LYS B 1 132 ? 3.104 30.830 16.237 1.00 52.55 129 LYS B CA 1
ATOM 2632 C C . LYS B 1 132 ? 2.005 31.544 17.040 1.00 52.93 129 LYS B C 1
ATOM 2633 O O . LYS B 1 132 ? 2.166 32.715 17.373 1.00 54.96 129 LYS B O 1
ATOM 2639 N N . ASN B 1 133 ? 0.943 30.810 17.387 1.00 52.43 130 ASN B N 1
ATOM 2640 C CA . ASN B 1 133 ? -0.182 31.305 18.163 1.00 51.67 130 ASN B CA 1
ATOM 2641 C C . ASN B 1 133 ? -0.377 30.674 19.546 1.00 50.72 130 ASN B C 1
ATOM 2642 O O . ASN B 1 133 ? -1.314 29.900 19.770 1.00 49.20 130 ASN B O 1
ATOM 2647 N N . PRO B 1 134 ? 0.495 31.012 20.485 1.00 49.66 131 PRO B N 1
ATOM 2648 C CA . PRO B 1 134 ? 0.428 30.398 21.818 1.00 51.44 131 PRO B CA 1
ATOM 2649 C C . PRO B 1 134 ? -0.966 30.534 22.527 1.00 52.32 131 PRO B C 1
ATOM 2650 O O . PRO B 1 134 ? -1.353 29.708 23.357 1.00 51.80 131 PRO B O 1
ATOM 2654 N N . SER B 1 135 ? -1.712 31.585 22.184 1.00 53.83 132 SER B N 1
ATOM 2655 C CA . SER B 1 135 ? -3.099 31.757 22.701 1.00 54.91 132 SER B CA 1
ATOM 2656 C C . SER B 1 135 ? -4.091 30.763 22.095 1.00 55.58 132 SER B C 1
ATOM 2657 O O . SER B 1 135 ? -5.177 30.533 22.644 1.00 56.80 132 SER B O 1
ATOM 2660 N N . LYS B 1 136 ? -3.714 30.187 20.958 1.00 56.14 133 LYS B N 1
ATOM 2661 C CA . LYS B 1 136 ? -4.606 29.277 20.226 1.00 56.85 133 LYS B CA 1
ATOM 2662 C C . LYS B 1 136 ? -4.322 27.741 20.467 1.00 56.17 133 LYS B C 1
ATOM 2663 O O . LYS B 1 136 ? -5.101 26.825 20.105 1.00 55.51 133 LYS B O 1
ATOM 2669 N N . TYR B 1 137 ? -3.225 27.490 21.171 1.00 54.97 134 TYR B N 1
ATOM 2670 C CA . TYR B 1 137 ? -2.666 26.147 21.238 1.00 52.89 134 TYR B CA 1
ATOM 2671 C C . TYR B 1 137 ? -2.571 25.595 22.658 1.00 51.93 134 TYR B C 1
ATOM 2672 O O . TYR B 1 137 ? -2.386 26.306 23.696 1.00 53.72 134 TYR B O 1
ATOM 2681 N N . ARG B 1 138 ? -2.754 24.310 22.722 1.00 50.25 135 ARG B N 1
ATOM 2682 C CA . ARG B 1 138 ? -2.557 23.628 23.947 1.00 49.02 135 ARG B CA 1
ATOM 2683 C C . ARG B 1 138 ? -1.667 22.400 23.620 1.00 47.80 135 ARG B C 1
ATOM 2684 O O . ARG B 1 138 ? -1.631 21.923 22.463 1.00 49.18 135 ARG B O 1
ATOM 2692 N N . VAL B 1 139 ? -0.924 21.948 24.614 1.00 45.02 136 VAL B N 1
ATOM 2693 C CA . VAL B 1 139 ? 0.053 20.876 24.471 1.00 43.01 136 VAL B CA 1
ATOM 2694 C C . VAL B 1 139 ? -0.285 19.796 25.501 1.00 43.46 136 VAL B C 1
ATOM 2695 O O . VAL B 1 139 ? -1.044 20.033 26.481 1.00 42.98 136 VAL B O 1
ATOM 2699 N N . LYS B 1 140 ? 0.271 18.609 25.280 1.00 42.35 137 LYS B N 1
ATOM 2700 C CA . LYS B 1 140 ? -0.044 17.460 26.077 1.00 41.97 137 LYS B CA 1
ATOM 2701 C C . LYS B 1 140 ? 1.075 16.480 25.841 1.00 40.77 137 LYS B C 1
ATOM 2702 O O . LYS B 1 140 ? 0.979 15.523 25.028 1.00 39.73 137 LYS B O 1
ATOM 2708 N N . TYR B 1 141 ? 2.135 16.740 26.577 1.00 39.33 138 TYR B N 1
ATOM 2709 C CA . TYR B 1 141 ? 3.286 15.892 26.560 1.00 38.64 138 TYR B CA 1
ATOM 2710 C C . TYR B 1 141 ? 2.989 14.599 27.337 1.00 38.97 138 TYR B C 1
ATOM 2711 O O . TYR B 1 141 ? 2.002 14.501 28.101 1.00 39.74 138 TYR B O 1
ATOM 2720 N N . TYR B 1 142 ? 3.871 13.646 27.121 1.00 39.58 139 TYR B N 1
ATOM 2721 C CA . TYR B 1 142 ? 3.772 12.314 27.623 1.00 39.70 139 TYR B CA 1
ATOM 2722 C C . TYR B 1 142 ? 2.960 11.449 26.659 1.00 39.22 139 TYR B C 1
ATOM 2723 O O . TYR B 1 142 ? 2.237 11.960 25.802 1.00 41.05 139 TYR B O 1
ATOM 2732 N N . GLY B 1 143 ? 3.109 10.149 26.787 1.00 37.76 140 GLY B N 1
ATOM 2733 C CA . GLY B 1 143 ? 2.374 9.238 25.949 1.00 36.20 140 GLY B CA 1
ATOM 2734 C C . GLY B 1 143 ? 2.576 9.547 24.490 1.00 34.42 140 GLY B C 1
ATOM 2735 O O . GLY B 1 143 ? 3.663 9.919 24.035 1.00 34.81 140 GLY B O 1
ATOM 2736 N N . SER B 1 144 ? 1.487 9.399 23.761 1.00 34.23 141 SER B N 1
ATOM 2737 C CA . SER B 1 144 ? 1.503 9.591 22.337 1.00 32.54 141 SER B CA 1
ATOM 2738 C C . SER B 1 144 ? 1.329 11.028 21.861 1.00 31.95 141 SER B C 1
ATOM 2739 O O . SER B 1 144 ? 0.389 11.343 21.069 1.00 30.70 141 SER B O 1
ATOM 2742 N N . SER B 1 145 ? 2.314 11.867 22.233 1.00 28.76 142 SER B N 1
ATOM 2743 C CA . SER B 1 145 ? 2.229 13.279 22.075 1.00 30.46 142 SER B CA 1
ATOM 2744 C C . SER B 1 145 ? 2.442 13.811 20.731 1.00 31.75 142 SER B C 1
ATOM 2745 O O . SER B 1 145 ? 1.925 14.859 20.433 1.00 32.35 142 SER B O 1
ATOM 2748 N N . PHE B 1 146 ? 3.273 13.175 19.921 1.00 33.12 143 PHE B N 1
ATOM 2749 C CA . PHE B 1 146 ? 3.502 13.660 18.564 1.00 33.06 143 PHE B CA 1
ATOM 2750 C C . PHE B 1 146 ? 2.150 13.679 17.852 1.00 34.32 143 PHE B C 1
ATOM 2751 O O . PHE B 1 146 ? 1.756 14.715 17.304 1.00 37.57 143 PHE B O 1
ATOM 2759 N N . LEU B 1 147 ? 1.483 12.546 17.784 1.00 36.48 144 LEU B N 1
ATOM 2760 C CA . LEU B 1 147 ? 0.192 12.509 17.078 1.00 37.72 144 LEU B CA 1
ATOM 2761 C C . LEU B 1 147 ? -0.841 13.380 17.816 1.00 39.34 144 LEU B C 1
ATOM 2762 O O . LEU B 1 147 ? -1.580 14.131 17.153 1.00 40.32 144 LEU B O 1
ATOM 2767 N N . THR B 1 148 ? -0.929 13.307 19.150 1.00 40.79 145 THR B N 1
ATOM 2768 C CA . THR B 1 148 ? -1.860 14.248 19.830 1.00 41.20 145 THR B CA 1
ATOM 2769 C C . THR B 1 148 ? -1.599 15.761 19.593 1.00 40.81 145 THR B C 1
ATOM 2770 O O . THR B 1 148 ? -2.558 16.544 19.505 1.00 40.34 145 THR B O 1
ATOM 2774 N N . HIS B 1 149 ? -0.337 16.171 19.420 1.00 40.45 146 HIS B N 1
ATOM 2775 C CA . HIS B 1 149 ? -0.071 17.549 19.001 1.00 39.96 146 HIS B CA 1
ATOM 2776 C C . HIS B 1 149 ? -0.506 17.884 17.596 1.00 39.59 146 HIS B C 1
ATOM 2777 O O . HIS B 1 149 ? -0.826 19.058 17.316 1.00 40.91 146 HIS B O 1
ATOM 2784 N N . CYS B 1 150 ? -0.408 16.903 16.710 1.00 39.46 147 CYS B N 1
ATOM 2785 C CA . CYS B 1 150 ? -0.828 17.050 15.319 1.00 41.42 147 CYS B CA 1
ATOM 2786 C C . CYS B 1 150 ? -2.370 17.158 15.235 1.00 41.59 147 CYS B C 1
ATOM 2787 O O . CYS B 1 150 ? -2.878 17.990 14.460 1.00 41.63 147 CYS B O 1
ATOM 2790 N N . SER B 1 151 ? -3.095 16.357 16.005 1.00 41.37 148 SER B N 1
ATOM 2791 C CA . SER B 1 151 ? -4.517 16.608 16.047 1.00 45.10 148 SER B CA 1
ATOM 2792 C C . SER B 1 151 ? -5.019 17.760 16.922 1.00 45.78 148 SER B C 1
ATOM 2793 O O . SER B 1 151 ? -6.005 18.398 16.540 1.00 46.72 148 SER B O 1
ATOM 2796 N N . ILE B 1 152 ? -4.330 18.111 18.013 1.00 46.30 149 ILE B N 1
ATOM 2797 C CA . ILE B 1 152 ? -4.554 19.456 18.599 1.00 46.14 149 ILE B CA 1
ATOM 2798 C C . ILE B 1 152 ? -4.303 20.623 17.582 1.00 47.92 149 ILE B C 1
ATOM 2799 O O . ILE B 1 152 ? -5.048 21.599 17.538 1.00 47.66 149 ILE B O 1
ATOM 2804 N N . ALA B 1 153 ? -3.277 20.542 16.766 1.00 48.88 150 ALA B N 1
ATOM 2805 C CA . ALA B 1 153 ? -3.048 21.603 15.798 1.00 50.99 150 ALA B CA 1
ATOM 2806 C C . ALA B 1 153 ? -4.312 21.763 14.988 1.00 53.74 150 ALA B C 1
ATOM 2807 O O . ALA B 1 153 ? -4.908 22.833 15.001 1.00 54.70 150 ALA B O 1
ATOM 2809 N N . THR B 1 154 ? -4.765 20.691 14.329 1.00 55.60 151 THR B N 1
ATOM 2810 C CA . THR B 1 154 ? -5.930 20.762 13.469 1.00 57.34 151 THR B CA 1
ATOM 2811 C C . THR B 1 154 ? -7.287 21.063 14.175 1.00 58.10 151 THR B C 1
ATOM 2812 O O . THR B 1 154 ? -7.916 22.084 13.860 1.00 58.28 151 THR B O 1
ATOM 2816 N N . ASP B 1 155 ? -7.777 20.155 15.034 1.00 59.18 152 ASP B N 1
ATOM 2817 C CA . ASP B 1 155 ? -8.900 20.436 15.976 1.00 59.66 152 ASP B CA 1
ATOM 2818 C C . ASP B 1 155 ? -9.044 21.913 16.415 1.00 61.13 152 ASP B C 1
ATOM 2819 O O . ASP B 1 155 ? -10.140 22.334 16.819 1.00 61.43 152 ASP B O 1
ATOM 2824 N N . SER B 1 156 ? -7.932 22.660 16.354 1.00 61.97 153 SER B N 1
ATOM 2825 C CA . SER B 1 156 ? -7.855 24.091 16.665 1.00 63.10 153 SER B CA 1
ATOM 2826 C C . SER B 1 156 ? -7.574 24.995 15.425 1.00 63.61 153 SER B C 1
ATOM 2827 O O . SER B 1 156 ? -7.010 26.112 15.558 1.00 63.85 153 SER B O 1
ATOM 2830 N N . GLY B 1 157 ? -7.938 24.537 14.233 1.00 63.58 154 GLY B N 1
ATOM 2831 C CA . GLY B 1 157 ? -7.800 25.387 13.028 1.00 63.89 154 GLY B CA 1
ATOM 2832 C C . GLY B 1 157 ? -6.404 25.981 12.790 1.00 63.71 154 GLY B C 1
ATOM 2833 O O . GLY B 1 157 ? -6.254 27.112 12.297 1.00 63.71 154 GLY B O 1
ATOM 2834 N N . GLN B 1 158 ? -5.374 25.211 13.144 1.00 63.03 155 GLN B N 1
ATOM 2835 C CA . GLN B 1 158 ? -3.993 25.539 12.782 1.00 61.20 155 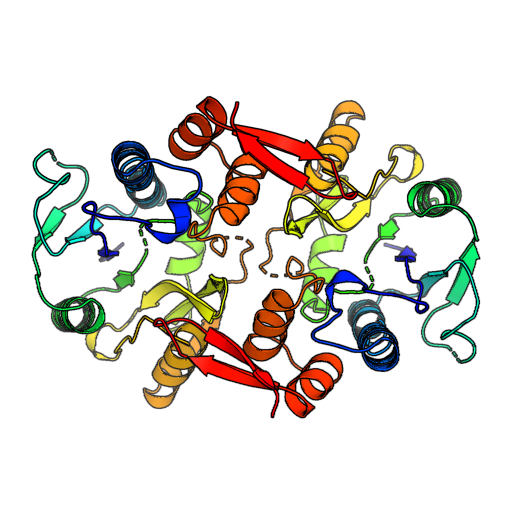GLN B CA 1
ATOM 2836 C C . GLN B 1 158 ? -3.472 24.511 11.770 1.00 59.61 155 GLN B C 1
ATOM 2837 O O . GLN B 1 158 ? -3.850 23.357 11.828 1.00 59.69 155 GLN B O 1
ATOM 2843 N N . ASP B 1 159 ? -2.643 24.923 10.817 1.00 58.00 156 ASP B N 1
ATOM 2844 C CA . ASP B 1 159 ? -1.980 23.907 9.989 1.00 57.48 156 ASP B CA 1
ATOM 2845 C C . ASP B 1 159 ? -0.587 23.671 10.555 1.00 55.96 156 ASP B C 1
ATOM 2846 O O . ASP B 1 159 ? -0.084 24.529 11.324 1.00 55.80 156 ASP B O 1
ATOM 2851 N N . PHE B 1 160 ? 0.025 22.537 10.188 1.00 53.09 157 PHE B N 1
ATOM 2852 C CA . PHE B 1 160 ? 1.276 22.135 10.803 1.00 50.17 157 PHE B CA 1
ATOM 2853 C C . PHE B 1 160 ? 2.238 21.487 9.825 1.00 48.97 157 PHE B C 1
ATOM 2854 O O . PHE B 1 160 ? 1.809 20.815 8.913 1.00 48.36 157 PHE B O 1
ATOM 2862 N N . GLU B 1 161 ? 3.538 21.707 10.054 1.00 47.36 158 GLU B N 1
ATOM 2863 C CA . GLU B 1 161 ? 4.653 21.019 9.366 1.00 45.16 158 GLU B CA 1
ATOM 2864 C C . GLU B 1 161 ? 5.275 19.878 10.253 1.00 44.19 158 GLU B C 1
ATOM 2865 O O . GLU B 1 161 ? 5.534 20.122 11.434 1.00 43.19 158 GLU B O 1
ATOM 2871 N N . ILE B 1 162 ? 5.543 18.680 9.729 1.00 43.33 159 ILE B N 1
ATOM 2872 C CA . ILE B 1 162 ? 6.530 17.711 10.394 1.00 42.85 159 ILE B CA 1
ATOM 2873 C C . ILE B 1 162 ? 7.972 17.993 9.963 1.00 41.67 159 ILE B C 1
ATOM 2874 O O . ILE B 1 162 ? 8.329 17.869 8.777 1.00 41.79 159 ILE B O 1
ATOM 2879 N N . TYR B 1 163 ? 8.809 18.446 10.900 1.00 40.33 160 TYR B N 1
ATOM 2880 C CA . TYR B 1 163 ? 10.200 18.627 10.544 1.00 38.60 160 TYR B CA 1
ATOM 2881 C C . TYR B 1 163 ? 10.914 17.256 10.559 1.00 36.78 160 TYR B C 1
ATOM 2882 O O . TYR B 1 163 ? 10.917 16.570 11.557 1.00 37.17 160 TYR B O 1
ATOM 2891 N N . ASP B 1 164 ? 11.491 16.846 9.448 1.00 35.55 161 ASP B N 1
ATOM 2892 C CA . ASP B 1 164 ? 11.910 15.453 9.306 1.00 34.97 161 ASP B CA 1
ATOM 2893 C C . ASP B 1 164 ? 13.403 15.444 9.579 1.00 32.49 161 ASP B C 1
ATOM 2894 O O . ASP B 1 164 ? 14.174 15.707 8.726 1.00 33.06 161 ASP B O 1
ATOM 2899 N N . SER B 1 165 ? 13.804 15.222 10.822 1.00 31.54 162 SER B N 1
ATOM 2900 C CA . SER B 1 165 ? 15.213 15.273 11.154 1.00 30.17 162 SER B CA 1
ATOM 2901 C C . SER B 1 165 ? 15.656 14.093 12.089 1.00 28.66 162 SER B C 1
ATOM 2902 O O . SER B 1 165 ? 15.085 13.847 13.133 1.00 28.75 162 SER B O 1
ATOM 2905 N N . PHE B 1 166 ? 16.708 13.396 11.692 1.00 28.73 163 PHE B N 1
ATOM 2906 C CA . PHE B 1 166 ? 17.219 12.258 12.446 1.00 27.23 163 PHE B CA 1
ATOM 2907 C C . PHE B 1 166 ? 17.856 12.780 13.699 1.00 27.65 163 PHE B C 1
ATOM 2908 O O . PHE B 1 166 ? 17.663 12.227 14.798 1.00 29.11 163 PHE B O 1
ATOM 2924 N N . ALA B 1 168 ? 17.634 15.844 15.240 1.00 26.59 165 ALA B N 1
ATOM 2925 C CA . ALA B 1 168 ? 16.618 16.498 16.065 1.00 29.30 165 ALA B CA 1
ATOM 2926 C C . ALA B 1 168 ? 15.668 15.512 16.718 1.00 30.80 165 ALA B C 1
ATOM 2927 O O . ALA B 1 168 ? 15.089 15.782 17.849 1.00 31.02 165 ALA B O 1
ATOM 2929 N N . GLY B 1 169 ? 15.526 14.374 16.030 1.00 28.69 166 GLY B N 1
ATOM 2930 C CA . GLY B 1 169 ? 14.709 13.340 16.472 1.00 30.60 166 GLY B CA 1
ATOM 2931 C C . GLY B 1 169 ? 15.359 12.442 17.523 1.00 29.89 166 GLY B C 1
ATOM 2932 O O . GLY B 1 169 ? 14.636 11.576 18.086 1.00 29.31 166 GLY B O 1
ATOM 2933 N N . THR B 1 170 ? 16.638 12.722 17.866 1.00 28.95 167 THR B N 1
ATOM 2934 C CA . THR B 1 170 ? 17.411 11.827 18.729 1.00 28.48 167 THR B CA 1
ATOM 2935 C C . THR B 1 170 ? 17.405 12.410 20.136 1.00 29.84 167 THR B C 1
ATOM 2936 O O . THR B 1 170 ? 18.271 13.205 20.536 1.00 29.41 167 THR B O 1
ATOM 2940 N N . ASP B 1 171 ? 16.384 12.041 20.905 1.00 30.64 168 ASP B N 1
ATOM 2941 C CA . ASP B 1 171 ? 16.334 12.434 22.289 1.00 30.26 168 ASP B CA 1
ATOM 2942 C C . ASP B 1 171 ? 17.104 11.374 23.063 1.00 30.61 168 ASP B C 1
ATOM 2943 O O . ASP B 1 171 ? 17.117 10.206 22.689 1.00 27.98 168 ASP B O 1
ATOM 2948 N N . ILE B 1 172 ? 17.813 11.788 24.107 1.00 31.34 169 ILE B N 1
ATOM 2949 C CA . ILE B 1 172 ? 18.583 10.818 24.894 1.00 28.79 169 ILE B CA 1
ATOM 2950 C C . ILE B 1 172 ? 17.781 10.400 26.098 1.00 31.57 169 ILE B C 1
ATOM 2951 O O . ILE B 1 172 ? 17.559 11.208 27.065 1.00 30.48 169 ILE B O 1
ATOM 2956 N N . ASP B 1 173 ? 17.389 9.145 26.112 1.00 33.39 170 ASP B N 1
ATOM 2957 C CA . ASP B 1 173 ? 16.603 8.685 27.225 1.00 36.97 170 ASP B CA 1
ATOM 2958 C C . ASP B 1 173 ? 17.015 7.316 27.835 1.00 37.45 170 ASP B C 1
ATOM 2959 O O . ASP B 1 173 ? 16.870 7.093 29.038 1.00 38.46 170 ASP B O 1
ATOM 2964 N N . GLU B 1 174 ? 17.472 6.390 26.997 1.00 35.40 171 GLU B N 1
ATOM 2965 C CA . GLU B 1 174 ? 17.965 5.131 27.495 1.00 34.21 171 GLU B CA 1
ATOM 2966 C C . GLU B 1 174 ? 19.371 4.764 27.047 1.00 31.38 171 GLU B C 1
ATOM 2967 O O . GLU B 1 174 ? 19.920 5.459 26.195 1.00 29.02 171 GLU B O 1
ATOM 2973 N N . PRO B 1 175 ? 19.971 3.703 27.652 1.00 31.03 172 PRO B N 1
ATOM 2974 C CA . PRO B 1 175 ? 21.432 3.519 27.375 1.00 31.04 172 PRO B CA 1
ATOM 2975 C C . PRO B 1 175 ? 21.726 3.463 25.843 1.00 30.78 172 PRO B C 1
ATOM 2976 O O . PRO B 1 175 ? 22.705 4.038 25.381 1.00 28.84 172 PRO B O 1
ATOM 2980 N N . GLU B 1 176 ? 20.852 2.814 25.074 1.00 31.40 173 GLU B N 1
ATOM 2981 C CA . GLU B 1 176 ? 21.057 2.624 23.640 1.00 33.89 173 GLU B CA 1
ATOM 2982 C C . GLU B 1 176 ? 21.177 3.958 22.869 1.00 32.38 173 GLU B C 1
ATOM 2983 O O . GLU B 1 176 ? 21.844 4.074 21.797 1.00 30.99 173 GLU B O 1
ATOM 2989 N N . ASP B 1 177 ? 20.471 4.986 23.373 1.00 32.05 174 ASP B N 1
ATOM 2990 C CA . ASP B 1 177 ? 20.525 6.328 22.753 1.00 30.44 174 ASP B CA 1
ATOM 2991 C C . ASP B 1 177 ? 21.916 6.916 22.955 1.00 29.60 174 ASP B C 1
ATOM 2992 O O . ASP B 1 177 ? 22.310 7.755 22.224 1.00 30.12 174 ASP B O 1
ATOM 2997 N N . LEU B 1 178 ? 22.718 6.400 23.887 1.00 27.91 175 LEU B N 1
ATOM 2998 C CA . LEU B 1 178 ? 24.078 6.947 24.093 1.00 27.63 175 LEU B CA 1
ATOM 2999 C C . LEU B 1 178 ? 24.999 6.412 22.976 1.00 27.10 175 LEU B C 1
ATOM 3000 O O . LEU B 1 178 ? 26.049 6.939 22.815 1.00 27.07 175 LEU B O 1
ATOM 3005 N N . VAL B 1 179 ? 24.662 5.278 22.315 1.00 27.59 176 VAL B N 1
ATOM 3006 C CA . VAL B 1 179 ? 25.364 4.891 21.103 1.00 26.75 176 VAL B CA 1
ATOM 3007 C C . VAL B 1 179 ? 25.129 5.982 20.051 1.00 26.83 176 VAL B C 1
ATOM 3008 O O . VAL B 1 179 ? 26.064 6.343 19.375 1.00 27.23 176 VAL B O 1
ATOM 3012 N N . GLU B 1 180 ? 23.913 6.549 19.923 1.00 25.12 177 GLU B N 1
ATOM 3013 C CA . GLU B 1 180 ? 23.665 7.481 18.834 1.00 23.83 177 GLU B CA 1
ATOM 3014 C C . GLU B 1 180 ? 24.517 8.687 19.090 1.00 24.59 177 GLU B C 1
ATOM 3015 O O . GLU B 1 180 ? 25.027 9.416 18.180 1.00 26.50 177 GLU B O 1
ATOM 3021 N N . LEU B 1 181 ? 24.625 9.006 20.376 1.00 26.41 178 LEU B N 1
ATOM 3022 C CA . LEU B 1 181 ? 25.273 10.283 20.728 1.00 25.17 178 LEU B CA 1
ATOM 3023 C C . LEU B 1 181 ? 26.744 10.126 20.356 1.00 26.35 178 LEU B C 1
ATOM 3024 O O . LEU B 1 181 ? 27.421 11.092 19.871 1.00 25.99 178 LEU B O 1
ATOM 3029 N N . LEU B 1 182 ? 27.301 8.939 20.726 1.00 28.05 179 LEU B N 1
ATOM 3030 C CA . LEU B 1 182 ? 28.727 8.672 20.503 1.00 29.56 179 LEU B CA 1
ATOM 3031 C C . LEU B 1 182 ? 29.061 8.675 18.994 1.00 29.34 179 LEU B C 1
ATOM 3032 O O . LEU B 1 182 ? 30.091 9.222 18.552 1.00 30.00 179 LEU B O 1
ATOM 3037 N N . ILE B 1 183 ? 28.173 8.090 18.210 1.00 29.30 180 ILE B N 1
ATOM 3038 C CA . ILE B 1 183 ? 28.377 8.061 16.747 1.00 29.88 180 ILE B CA 1
ATOM 3039 C C . ILE B 1 183 ? 28.283 9.440 16.129 1.00 30.15 180 ILE B C 1
ATOM 3040 O O . ILE B 1 183 ? 29.101 9.810 15.300 1.00 32.86 180 ILE B O 1
ATOM 3045 N N . HIS B 1 184 ? 27.261 10.211 16.509 1.00 29.62 181 HIS B N 1
ATOM 3046 C CA . HIS B 1 184 ? 26.890 11.433 15.780 1.00 29.39 181 HIS B CA 1
ATOM 3047 C C . HIS B 1 184 ? 27.204 12.763 16.484 1.00 30.23 181 HIS B C 1
ATOM 3048 O O . HIS B 1 184 ? 27.062 13.768 15.847 1.00 29.82 181 HIS B O 1
ATOM 3055 N N . GLY B 1 185 ? 27.497 12.801 17.811 1.00 29.49 182 GLY B N 1
ATOM 3056 C CA . GLY B 1 185 ? 27.604 14.092 18.462 1.00 30.89 182 GLY B CA 1
ATOM 3057 C C . GLY B 1 185 ? 28.972 14.751 18.578 1.00 32.39 182 GLY B C 1
ATOM 3058 O O . GLY B 1 185 ? 30.004 14.090 18.354 1.00 32.43 182 GLY B O 1
ATOM 3059 N N . LYS B 1 186 ? 28.976 16.020 18.987 1.00 32.13 183 LYS B N 1
ATOM 3060 C CA . LYS B 1 186 ? 30.200 16.781 19.287 1.00 37.16 183 LYS B CA 1
ATOM 3061 C C . LYS B 1 186 ? 29.780 17.555 20.506 1.00 35.08 183 LYS B C 1
ATOM 3062 O O . LYS B 1 186 ? 28.629 17.899 20.637 1.00 34.54 183 LYS B O 1
ATOM 3068 N N . GLY B 1 187 ? 30.726 17.951 21.327 1.00 36.09 184 GLY B N 1
ATOM 3069 C CA . GLY B 1 187 ? 30.388 18.825 22.433 1.00 33.34 184 GLY B CA 1
ATOM 3070 C C . GLY B 1 187 ? 30.683 18.131 23.730 1.00 33.00 184 GLY B C 1
ATOM 3071 O O . GLY B 1 187 ? 31.066 16.928 23.757 1.00 32.95 184 GLY B O 1
ATOM 3072 N N . ALA B 1 188 ? 30.476 18.873 24.824 1.00 33.37 185 ALA B N 1
ATOM 3073 C CA . ALA B 1 188 ? 30.851 18.411 26.144 1.00 33.73 185 ALA B CA 1
ATOM 3074 C C . ALA B 1 188 ? 29.989 17.223 26.594 1.00 32.88 185 ALA B C 1
ATOM 3075 O O . ALA B 1 188 ? 30.458 16.324 27.342 1.00 35.04 185 ALA B O 1
ATOM 3077 N N . ALA B 1 189 ? 28.758 17.166 26.097 1.00 31.67 186 ALA B N 1
ATOM 3078 C CA . ALA B 1 189 ? 27.825 16.043 26.420 1.00 30.52 186 ALA B CA 1
ATOM 3079 C C . ALA B 1 189 ? 28.336 14.778 25.828 1.00 28.95 186 ALA B C 1
ATOM 3080 O O . ALA B 1 189 ? 28.522 13.814 26.596 1.00 28.67 186 ALA B O 1
ATOM 3082 N N . LYS B 1 190 ? 28.666 14.799 24.524 1.00 26.02 187 LYS B N 1
ATOM 3083 C CA . LYS B 1 190 ? 29.367 13.696 23.874 1.00 26.61 187 LYS B CA 1
ATOM 3084 C C . LYS B 1 190 ? 30.711 13.294 24.549 1.00 25.68 187 LYS B C 1
ATOM 3085 O O . LYS B 1 190 ? 30.934 12.131 24.819 1.00 25.58 187 LYS B O 1
ATOM 3091 N N . ASP B 1 191 ? 31.540 14.288 24.87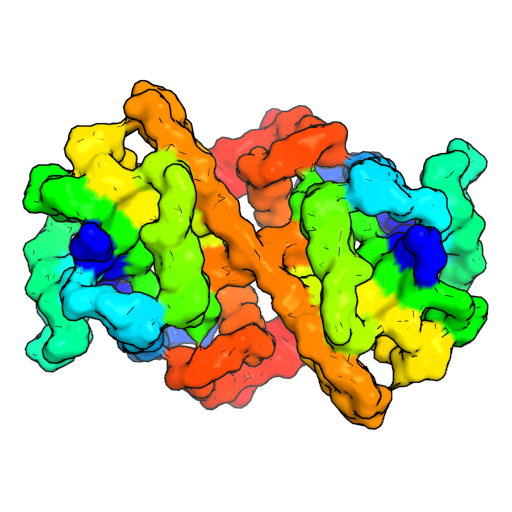0 1.00 25.86 188 ASP B N 1
ATOM 3092 C CA . ASP B 1 191 ? 32.891 14.057 25.449 1.00 28.85 188 ASP B CA 1
ATOM 3093 C C . ASP B 1 191 ? 32.735 13.402 26.814 1.00 29.62 188 ASP B C 1
ATOM 3094 O O . ASP B 1 191 ? 33.303 12.381 27.083 1.00 32.88 188 ASP B O 1
ATOM 3099 N N . TYR B 1 192 ? 31.895 13.979 27.660 1.00 30.82 189 TYR B N 1
ATOM 3100 C CA . TYR B 1 192 ? 31.465 13.289 28.884 1.00 33.35 189 TYR B CA 1
ATOM 3101 C C . TYR B 1 192 ? 31.139 11.793 28.815 1.00 34.33 189 TYR B C 1
ATOM 3102 O O . TYR B 1 192 ? 31.674 10.987 29.628 1.00 33.54 189 TYR B O 1
ATOM 3111 N N . ILE B 1 193 ? 30.223 11.437 27.885 1.00 33.81 190 ILE B N 1
ATOM 3112 C CA . ILE B 1 193 ? 29.885 10.026 27.615 1.00 32.14 190 ILE B CA 1
ATOM 3113 C C . ILE B 1 193 ? 31.090 9.243 27.084 1.00 33.21 190 ILE B C 1
ATOM 3114 O O . ILE B 1 193 ? 31.274 8.076 27.456 1.00 34.23 190 ILE B O 1
ATOM 3119 N N . GLU B 1 194 ? 31.906 9.882 26.244 1.00 35.42 191 GLU B N 1
ATOM 3120 C CA . GLU B 1 194 ? 33.066 9.207 25.608 1.00 37.82 191 GLU B CA 1
ATOM 3121 C C . GLU B 1 194 ? 34.197 8.966 26.615 1.00 38.59 191 GLU B C 1
ATOM 3122 O O . GLU B 1 194 ? 35.000 8.031 26.445 1.00 36.97 191 GLU B O 1
ATOM 3128 N N . SER B 1 195 ? 34.289 9.845 27.633 1.00 38.55 192 SER B N 1
ATOM 3129 C CA . SER B 1 195 ? 35.154 9.537 28.799 1.00 38.24 192 SER B CA 1
ATOM 3130 C C . SER B 1 195 ? 34.743 8.323 29.591 1.00 38.85 192 SER B C 1
ATOM 3131 O O . SER B 1 195 ? 35.552 7.871 30.369 1.00 40.18 192 SER B O 1
ATOM 3134 N N . LYS B 1 196 ? 33.514 7.769 29.422 1.00 38.82 193 LYS B N 1
ATOM 3135 C CA . LYS B 1 196 ? 33.089 6.546 30.182 1.00 36.41 193 LYS B CA 1
ATOM 3136 C C . LYS B 1 196 ? 32.681 5.316 29.403 1.00 37.70 193 LYS B C 1
ATOM 3137 O O . LYS B 1 196 ? 32.412 4.263 30.007 1.00 39.01 193 LYS B O 1
ATOM 3143 N N . PHE B 1 197 ? 32.565 5.400 28.085 1.00 36.18 194 PHE B N 1
ATOM 3144 C CA . PHE B 1 197 ? 32.122 4.224 27.350 1.00 33.94 194 PHE B CA 1
ATOM 3145 C C . PHE B 1 197 ? 32.861 4.167 26.034 1.00 31.82 194 PHE B C 1
ATOM 3146 O O . PHE B 1 197 ? 33.416 5.121 25.604 1.00 31.26 194 PHE B O 1
ATOM 3154 N N . ARG B 1 198 ? 32.794 3.023 25.381 1.00 33.05 195 ARG B N 1
ATOM 3155 C CA . ARG B 1 198 ? 33.271 2.871 24.024 1.00 33.50 195 ARG B CA 1
ATOM 3156 C C . ARG B 1 198 ? 32.188 2.040 23.305 1.00 33.93 195 ARG B C 1
ATOM 3157 O O . ARG B 1 198 ? 31.241 1.422 23.923 1.00 34.12 195 ARG B O 1
ATOM 3165 N N . LEU B 1 199 ? 32.305 2.078 21.985 1.00 33.65 196 LEU B N 1
ATOM 3166 C CA . LEU B 1 199 ? 31.377 1.376 21.085 1.00 35.06 196 LEU B CA 1
ATOM 3167 C C . LEU B 1 199 ? 32.095 0.033 20.732 1.00 35.89 196 LEU B C 1
ATOM 3168 O O . LEU B 1 199 ? 33.303 0.012 20.490 1.00 34.76 196 LEU B O 1
ATOM 3173 N N . GLU B 1 200 ? 31.388 -1.061 20.723 1.00 35.50 197 GLU B N 1
ATOM 3174 C CA . GLU B 1 200 ? 32.038 -2.283 20.314 1.00 39.59 197 GLU B CA 1
ATOM 3175 C C . GLU B 1 200 ? 31.166 -3.055 19.367 1.00 38.79 197 GLU B C 1
ATOM 3176 O O . GLU B 1 200 ? 29.961 -3.219 19.615 1.00 40.20 197 GLU B O 1
ATOM 3182 N N . VAL B 1 201 ? 31.740 -3.606 18.315 1.00 39.49 198 VAL B N 1
ATOM 3183 C CA . VAL B 1 201 ? 30.886 -4.461 17.456 1.00 39.91 198 VAL B CA 1
ATOM 3184 C C . VAL B 1 201 ? 30.774 -5.895 17.971 1.00 42.48 198 VAL B C 1
ATOM 3185 O O . VAL B 1 201 ? 31.755 -6.631 18.140 1.00 42.88 198 VAL B O 1
ATOM 3189 N N . LYS B 1 202 ? 29.573 -6.345 18.169 1.00 45.22 199 LYS B N 1
ATOM 3190 C CA . LYS B 1 202 ? 29.495 -7.725 18.459 1.00 49.11 199 LYS B CA 1
ATOM 3191 C C . LYS B 1 202 ? 28.459 -8.408 17.587 1.00 49.67 199 LYS B C 1
ATOM 3192 O O . LYS B 1 202 ? 28.728 -9.464 16.956 1.00 48.83 199 LYS B O 1
ATOM 3198 N N . LYS B 1 203 ? 27.272 -7.855 17.458 1.00 49.75 200 LYS B N 1
ATOM 3199 C CA . LYS B 1 203 ? 26.405 -8.815 16.787 1.00 53.57 200 LYS B CA 1
ATOM 3200 C C . LYS B 1 203 ? 26.261 -8.656 15.243 1.00 52.13 200 LYS B C 1
ATOM 3201 O O . LYS B 1 203 ? 25.180 -8.822 14.726 1.00 53.28 200 LYS B O 1
ATOM 3207 N N . GLY B 1 204 ? 27.357 -8.373 14.539 1.00 51.68 201 GLY B N 1
ATOM 3208 C CA . GLY B 1 204 ? 27.255 -7.478 13.355 1.00 49.84 201 GLY B CA 1
ATOM 3209 C C . GLY B 1 204 ? 26.662 -6.135 13.856 1.00 47.83 201 GLY B C 1
ATOM 3210 O O . GLY B 1 204 ? 26.472 -5.214 13.077 1.00 47.99 201 GLY B O 1
ATOM 3211 N N . ARG B 1 205 ? 26.439 -5.997 15.169 1.00 45.63 202 ARG B N 1
ATOM 3212 C CA . ARG B 1 205 ? 25.906 -4.741 15.734 1.00 44.32 202 ARG B CA 1
ATOM 3213 C C . ARG B 1 205 ? 26.693 -3.950 16.784 1.00 41.93 202 ARG B C 1
ATOM 3214 O O . ARG B 1 205 ? 27.494 -4.476 17.508 1.00 42.48 202 ARG B O 1
ATOM 3222 N N . VAL B 1 206 ? 26.412 -2.662 16.843 1.00 38.59 203 VAL B N 1
ATOM 3223 C CA . VAL B 1 206 ? 27.136 -1.735 17.632 1.00 35.22 203 VAL B CA 1
ATOM 3224 C C . VAL B 1 206 ? 26.459 -1.626 19.050 1.00 35.82 203 VAL B C 1
ATOM 3225 O O . VAL B 1 206 ? 25.240 -1.329 19.159 1.00 33.22 203 VAL B O 1
ATOM 3229 N N . GLY B 1 207 ? 27.258 -1.800 20.117 1.00 34.49 204 GLY B N 1
ATOM 3230 C CA . GLY B 1 207 ? 26.797 -1.711 21.514 1.00 30.77 204 GLY B CA 1
ATOM 3231 C C . GLY B 1 207 ? 27.693 -0.865 22.397 1.00 32.05 204 GLY B C 1
ATOM 3232 O O . GLY B 1 207 ? 28.879 -0.674 22.144 1.00 30.64 204 GLY B O 1
ATOM 3233 N N . LEU B 1 208 ? 27.122 -0.346 23.458 1.00 30.72 205 LEU B N 1
ATOM 3234 C CA . LEU B 1 208 ? 27.828 0.489 24.395 1.00 32.02 205 LEU B CA 1
ATOM 3235 C C . LEU B 1 208 ? 28.559 -0.364 25.407 1.00 31.77 205 LEU B C 1
ATOM 3236 O O . LEU B 1 208 ? 28.069 -1.361 25.842 1.00 31.61 205 LEU B O 1
ATOM 3241 N N . VAL B 1 209 ? 29.759 0.034 25.750 1.00 33.89 206 VAL B N 1
ATOM 3242 C CA . VAL B 1 209 ? 30.510 -0.765 26.748 1.00 33.99 206 VAL B CA 1
ATOM 3243 C C . VAL B 1 209 ? 31.326 0.137 27.629 1.00 34.90 206 VAL B C 1
ATOM 3244 O O . VAL B 1 209 ? 31.918 1.068 27.118 1.00 33.20 206 VAL B O 1
ATOM 3248 N N . PRO B 1 210 ? 31.315 -0.124 28.965 1.00 36.89 207 PRO B N 1
ATOM 3249 C CA . PRO B 1 210 ? 31.910 0.812 29.882 1.00 40.26 207 PRO B CA 1
ATOM 3250 C C . PRO B 1 210 ? 33.433 0.747 29.601 1.00 42.04 207 PRO B C 1
ATOM 3251 O O . PRO B 1 210 ? 33.927 -0.280 29.138 1.00 42.94 207 PRO B O 1
ATOM 3255 N N . LEU B 1 211 ? 34.123 1.841 29.833 1.00 45.01 208 LEU B N 1
ATOM 3256 C CA . LEU B 1 211 ? 35.528 1.993 29.544 1.00 45.76 208 LEU B CA 1
ATOM 3257 C C . LEU B 1 211 ? 36.387 1.601 30.720 1.00 48.67 208 LEU B C 1
ATOM 3258 O O . LEU B 1 211 ? 35.896 1.283 31.776 1.00 50.68 208 LEU B O 1
#

Foldseek 3Di:
DAEEEEEDELQVGFVQAPPVDDRVLSSVLLLLLVLVLVLCVVLVHDAYEYEYQDCVSVVDDSHHYHHDNDDPQVVVLVVLQVDAAKYKYAGQQQLDHNVNVNVLQPDPWQKEFEAAPPQFTHIIIHGGSNQAGADGDDNRNVVRCVSQVVRVTHYHYDDDVNRQGQRHQVSLVVCCVRGDDDSVVSLVQFWDWDADPVDTHTDGD/DFAEEEEDELQPPQVQAVVPADRVLRSVLLLLLVQVLVQCVVLVHQAYEYEYCDCVVPPPDSYHYHHDNDDDQVSVLVVLQVDDFKYKYAGQLQLDHSVNVNVLQPDPWQWEFEAAPQQFTHMIIGGRSVQAGADGDDNGRVVRCVRCVVRPTHYHYDDDVNRQGDRHQASLVVCCVRGDGPSNVSSVQFWDWDDDPVDTDIGGD

B-factor: mean 41.42, std 10.42, range [15.86, 82.22]

Sequence (410 aa):
NARAVIPYKKAGAKSRLSPVLSLQEREEFVELLNQVISSLKGAGIEQVDILSPSVYGLEETEARVLLDEKDLNEALNRYLKEAEEPVLIVADLPLLSPEHIKEISSTEKDVCIVPGKGGGTNALFIKNPSKYRVKYYGSSFLTHCSIATDSGQDFEIYDSFAGTDIDEPEDLVELLIHGKGAAKDYIESKFRLEVKKGRVGLVPLNARAVIPYKKAGAKSRLSPVLSLQEREEFVELLNQVISSLKGAGIEQVDILSPSVYGLEETEARVLLDEKDLNEALNRYLKEAEEPVLIVADLPLLSPEHIKEISSTEKDVCIVPGKGGGTNALFIKNPSKYRVKYYGSSFLTHCSIATDSGQDFEIYDSFAGTDIDEPEDLVELLIHGKGAAKDYIESKFRLEVKKGRVGLVPL

InterPro domains:
  IPR002835 Phosphoenolpyruvate guanylyltransferase CofC [MF_02114] (1-192)
  IPR002835 Phosphoenolpyruvate guanylyltransferase CofC [PF01983] (1-200)
  IPR002835 Phosphoenolpyruvate guanylyltransferase CofC [PTHR40392] (1-204)
  IPR002835 Phosphoenolpyruvat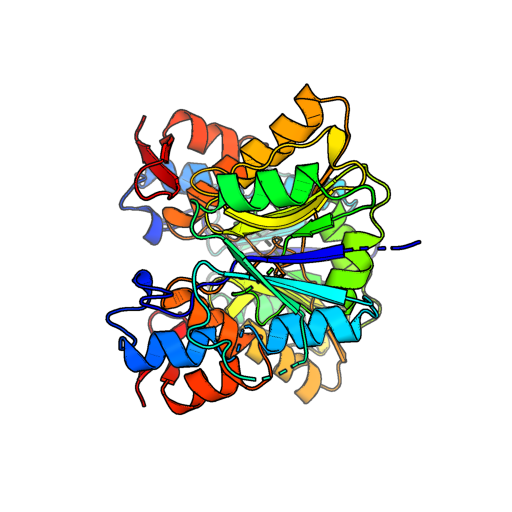e guanylyltransferase CofC [TIGR03552] (2-186)
  IPR029044 Nucleotide-diphospho-sugar transferases [G3DSA:3.90.550.10] (1-165)
  IPR029044 Nucleotide-diphospho-sugar transferases [SSF53448] (1-200)

Solvent-accessible surface area: 18481 Å² total

Secondary structure (DSSP, 8-state):
---EEEE---TTTTGGGTTTS-HHHHHHHHH--HHHHHHHHHTT-S-EEEEESS-TT-----SEEEE--S-HHHHHHHHHHH--S-EEE----TT--HHHHHHHTT-SSSEEEEE-GGG-EEEEEES-GGG-----SSSHHHHHHHHHHTTT--EEE----------SHHHHHHHHHH--SHHHHHHHTTEEEEE-SSSEEEEE-/---EEEE---TT--GGGTTTS-HHHHHHHHH--HHHHHHHHHTT---EEEEESS-TTT----SEEEE--S-HHHHHHHHHHH--S-EEE----TT--HHHHHHHHT-SSSEEEEE-GGG-EEEEEES-TTT-----SSSHHHHHHHHHHHTT--EEE----------STTHHHHHHHH--SHHHHHHHTTEEEEE-SSSEEEEE-

Nearest PDB structures (foldseek):
  2i5e-assembly1_B  TM=9.941E-01  e=6.358E-40  Methanosarcina mazei Go1
  7p97-assembly2_BBB  TM=8.923E-01  e=2.474E-13  Mycetohabitans rhizoxinica HKI 454
  1vic-assembly3_B  TM=6.450E-01  e=1.081E-05  Haemophilus influenzae
  5z09-assembly2_E-2  TM=5.746E-01  e=2.759E-04  Sulfurisphaera tokodaii str. 7
  7u3d-assembly2_B  TM=3.331E-01  e=1.080E-01  Streptomyces venezuelae

CATH classification: 3.90.550.10 (+1 more: 6.10.140.50)

Radius of gyration: 22.21 Å; Cα contacts (8 Å, |Δi|>4): 823; chains: 2; bounding box: 49×56×57 Å